Protein AF-A0A7H1KNH0-F1 (afdb_monomer)

Mean predicted aligned error: 14.2 Å

Secondary structure (DSSP, 8-state):
--HHHHHHHHHHHHIIIIITTTSSEEEE----TT--TTTTEEEE--GGGGGGSPPSS--EE-----B--THHHHHHHHGGGTPPPPPPTTSSS-TTSS-EEEETTEEEETTEEP-HHHHHHHHHHHHHHHS--TTTTTT-----TTSPPHHHHHHHHHTT--TTEEEEGGGGHHHHHHHH-TTS---HHHHHHHHHHTTSSEEEEETTEEEEEPPPSS--SSS---GGGTEEE-TTSS--EEE-TTTS-HHHHHHHHHHEEEEEETTEEEEEE-HHHHHHHHHHHTT-HHHHHHHHH-HHHHHHHHHHHHHTT-----TTEEEEE---HHHHHHHHHHTTTS--EE-STTEEEEEGGGHHHHHHHHHHTT---------

pLDDT: mean 82.71, std 13.61, range [33.72, 96.69]

Radius of gyration: 30.44 Å; Cα contacts (8 Å, |Δi|>4): 490; chains: 1; bounding box: 62×67×79 Å

Organism: NCBI:txid183757

Nearest PDB structures (foldseek):
  6h1c-assembly1_B-2  TM=6.271E-01  e=1.404E-01  Pseudomonas aeruginosa PAO1
  2w57-assembly1_B  TM=6.327E-01  e=3.950E-01  Vibrio cholerae
  4rb2-assembly1_C  TM=6.935E-01  e=1.052E+00  Magnetospirillum gryphiswaldense MSR-1 v2
  2l01-assembly1_B  TM=4.443E-01  e=1.915E+00  Phocaeicola vulgatus ATCC 8482

Foldseek 3Di:
DDPCVVCVVVVVCCCVPQVVVLQKDWDFADDDPPDDSVRRIDIDGDPVCPVVDDQLFDWDFDPDLFAFPPCLLLLLLLVQLVPDHDDFLCVPPPNQQADWDADQLFTDGSPHGDDLVSSVVVLLVSLVSQDDKCCVVVPPDPDDPPADDLLRQLQVSQVSADPRIWHFQVRSPVSSCVRVHDVIDRPSVSSQVSCRVSRQWGWDDDPNTIIIHGNDPDPPPDDQDACVVFWDQDPPLQLKIWGRSNRDDRRVVSLQSQAFRWDADPSTIITFGDLVSCLVCVVPPVPPNNLVVSLVPGPRSVVSNVVSVVPHPPPPPPPFKDKDADPDPVLVVVLCVQCPPQPWDADPPRMIMGTNVCVVVSVVSCVVVVHDDDDDDDD

Sequence (379 aa):
MTFTKRYKETFKKAKNNLVRKGVLIAIERETYSKSTKMERLRFSFPPEFGEFLPPLVKASKFKEAGDFKREVLRDKLLELAGVEERPSPLSNTDKKSFKLTIDGGNLSIGGKQFRAKYLLDWQKACMRASVKTDTEERGYQSYPSDDMTPVDVALYAISQLGEHEWIPADNLAIILKIFTGDDVNHPCEQICEAGWEWGCLVKVVAGKTAYYRLPDDSSEDSAAPTPAQYLQIAPDGTGAVYLNLVKIPYTVLEVLASVALLDIHNANLEATANIIKIGNALTTVRKEGVFEWLRENSSGFRTAIEIAEKRWGKQIIHEDLMVAQVKDLSLKVQIEKSCTGSQLVSLPDDYIAFPCGVLPAIQKIVGASGHVIKKARNE

Solvent-accessible surface area (backbone atoms only — not comparable to full-atom values): 22116 Å² total; per-residue (Å²): 135,53,71,65,74,74,42,46,67,58,50,52,50,46,42,63,66,29,38,73,66,70,55,29,48,77,45,78,50,94,64,69,99,86,64,53,74,77,76,28,52,44,77,41,66,54,76,86,49,60,87,76,52,76,74,91,52,75,66,47,81,48,90,69,87,54,54,62,43,70,56,51,65,36,52,59,55,38,44,75,46,69,46,86,69,76,90,51,79,55,70,82,46,76,80,49,72,70,40,74,44,69,56,98,26,36,46,21,41,31,86,36,76,49,48,48,66,59,57,56,50,45,37,52,49,42,26,52,64,65,42,90,51,63,58,75,81,66,70,58,72,72,68,60,98,87,58,58,49,70,63,54,45,49,54,54,57,42,67,69,48,57,91,49,34,27,34,43,35,73,55,42,52,64,55,40,34,72,65,61,36,84,91,53,72,73,62,36,58,53,50,50,50,30,24,29,75,42,42,62,21,22,38,38,76,62,91,92,46,56,29,36,28,60,64,72,90,66,67,84,75,61,77,76,79,55,62,78,76,24,43,42,75,44,90,83,74,72,28,30,33,38,44,38,70,84,64,48,53,54,65,56,52,30,52,46,48,48,29,25,34,38,47,76,55,94,62,31,47,31,38,34,60,31,44,68,36,35,46,79,36,39,90,75,45,69,82,38,69,63,52,53,48,36,44,77,73,23,67,35,29,27,54,30,49,54,53,24,61,72,54,55,89,60,79,82,75,61,90,53,58,42,76,48,78,45,85,50,66,69,59,44,52,50,49,53,64,77,43,67,87,59,73,66,42,84,47,76,93,43,27,36,37,31,41,55,87,50,48,67,61,51,51,53,50,40,50,73,73,73,50,83,88,81,82,81,77,88,126

Structure (mmCIF, N/CA/C/O backbone):
data_AF-A0A7H1KNH0-F1
#
_entry.id   AF-A0A7H1KNH0-F1
#
loop_
_atom_site.group_PDB
_atom_site.id
_atom_site.type_symbol
_atom_site.label_atom_id
_atom_site.label_alt_id
_atom_site.label_comp_id
_atom_site.label_asym_id
_atom_site.label_entity_id
_atom_site.label_seq_id
_atom_site.pdbx_PDB_ins_code
_atom_site.Cartn_x
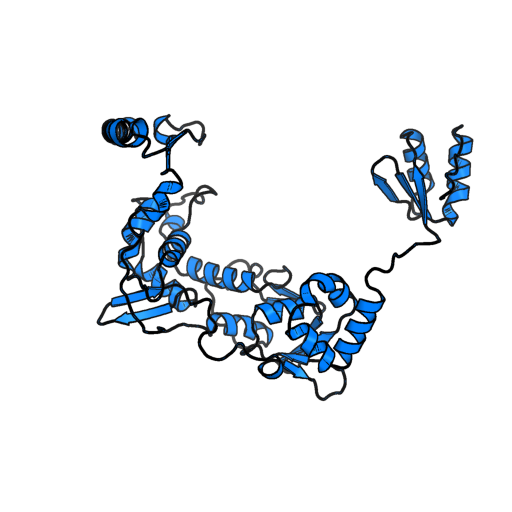_atom_site.Cartn_y
_atom_site.Cartn_z
_atom_site.occupancy
_atom_site.B_iso_or_equiv
_atom_site.auth_seq_id
_atom_site.auth_comp_id
_atom_site.auth_asym_id
_atom_site.auth_atom_id
_atom_site.pdbx_PDB_model_num
ATOM 1 N N . MET A 1 1 ? 36.369 19.376 -23.769 1.00 59.91 1 MET A N 1
ATOM 2 C CA . MET A 1 1 ? 35.436 20.106 -24.667 1.00 59.91 1 MET A CA 1
ATOM 3 C C . MET A 1 1 ? 34.269 20.605 -23.818 1.00 59.91 1 MET A C 1
ATOM 5 O O . MET A 1 1 ? 33.768 19.812 -23.039 1.00 59.91 1 MET A O 1
ATOM 9 N N . THR A 1 2 ? 33.879 21.884 -23.872 1.00 77.25 2 THR A N 1
ATOM 10 C CA . THR A 1 2 ? 32.805 22.420 -23.001 1.00 77.25 2 THR A CA 1
ATOM 11 C C . THR A 1 2 ? 31.410 22.031 -23.511 1.00 77.25 2 THR A C 1
ATOM 13 O O . THR A 1 2 ? 31.232 21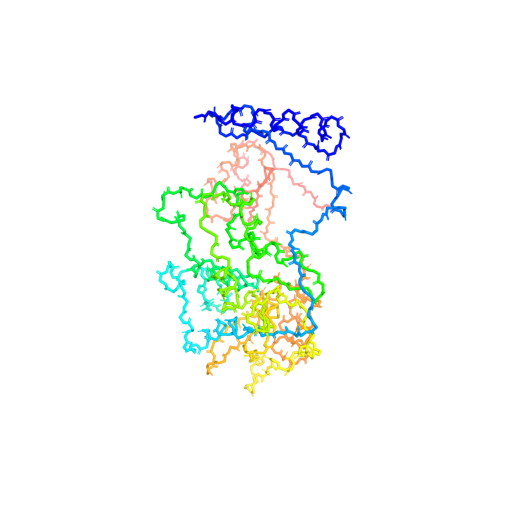.892 -24.724 1.00 77.25 2 THR A O 1
ATOM 16 N N . PHE A 1 3 ? 30.417 21.898 -22.619 1.00 75.19 3 PHE A N 1
ATOM 17 C CA . PHE A 1 3 ? 29.020 21.572 -22.964 1.00 75.19 3 PHE A CA 1
ATOM 18 C C . PHE A 1 3 ? 28.473 22.491 -24.065 1.00 75.19 3 PHE A C 1
ATOM 20 O O . PHE A 1 3 ? 27.990 22.030 -25.099 1.00 75.19 3 PHE A O 1
ATOM 27 N N . THR A 1 4 ? 28.687 23.801 -23.913 1.00 79.50 4 THR A N 1
ATOM 28 C CA . THR A 1 4 ? 28.314 24.809 -24.912 1.00 79.50 4 THR A CA 1
ATOM 29 C C . THR A 1 4 ? 28.956 24.552 -26.272 1.00 79.50 4 THR A C 1
ATOM 31 O O . THR A 1 4 ? 28.281 24.691 -27.283 1.00 79.50 4 THR A O 1
ATOM 34 N N . LYS A 1 5 ? 30.239 24.160 -26.342 1.00 81.69 5 LYS A N 1
ATOM 35 C CA . LYS A 1 5 ? 30.886 23.834 -27.628 1.00 81.69 5 LYS A CA 1
ATOM 36 C C . LYS A 1 5 ? 30.322 22.552 -28.243 1.00 81.69 5 LYS A C 1
ATOM 38 O O . LYS A 1 5 ? 30.191 22.497 -29.459 1.00 81.69 5 LYS A O 1
ATOM 43 N N . ARG A 1 6 ? 29.982 21.552 -27.423 1.00 82.50 6 ARG A N 1
ATOM 44 C CA . ARG A 1 6 ? 29.428 20.266 -27.876 1.00 82.50 6 ARG A CA 1
ATOM 45 C C . ARG A 1 6 ? 28.023 20.415 -28.466 1.00 82.50 6 ARG A C 1
ATOM 47 O O . ARG A 1 6 ? 27.748 19.832 -29.506 1.00 82.50 6 ARG A O 1
ATOM 54 N N . TYR A 1 7 ? 27.163 21.224 -27.844 1.00 84.69 7 TYR A N 1
ATOM 55 C CA . TYR A 1 7 ? 25.739 21.296 -28.196 1.00 84.69 7 TYR A CA 1
ATOM 56 C C . TYR A 1 7 ? 25.306 22.587 -28.906 1.00 84.69 7 TYR A C 1
ATOM 58 O O . TYR A 1 7 ? 24.124 22.737 -29.211 1.00 84.69 7 TYR A O 1
ATOM 66 N N . LYS A 1 8 ? 26.230 23.506 -29.229 1.00 86.50 8 LYS A N 1
ATOM 67 C CA . LYS A 1 8 ? 25.922 24.795 -29.887 1.00 86.50 8 LYS A CA 1
ATOM 68 C C . LYS A 1 8 ? 25.052 24.645 -31.136 1.00 86.50 8 LYS A C 1
ATOM 70 O O . LYS A 1 8 ? 24.044 25.339 -31.271 1.00 86.50 8 LYS A O 1
ATOM 75 N N . GLU A 1 9 ? 25.439 23.751 -32.042 1.00 89.75 9 GLU A N 1
ATOM 76 C CA . GLU A 1 9 ? 24.723 23.554 -33.306 1.00 89.75 9 GLU A CA 1
ATOM 77 C C . GLU A 1 9 ? 23.369 22.871 -33.093 1.00 89.75 9 GLU A C 1
ATOM 79 O O . GLU A 1 9 ? 22.372 23.278 -33.692 1.00 89.75 9 GLU A O 1
ATOM 84 N N . THR A 1 10 ? 23.294 21.901 -32.177 1.00 87.44 10 THR A N 1
ATOM 85 C CA . THR A 1 10 ? 22.035 21.253 -31.784 1.00 87.44 10 THR A CA 1
ATOM 86 C C . THR A 1 10 ? 21.059 22.266 -31.189 1.00 87.44 10 THR A C 1
ATOM 88 O O . THR A 1 10 ? 19.913 22.347 -31.629 1.00 87.44 10 THR A O 1
ATOM 91 N N . PHE A 1 11 ? 21.522 23.115 -30.268 1.00 87.19 11 PHE A N 1
ATOM 92 C CA . PHE A 1 11 ? 20.712 24.178 -29.677 1.00 87.19 11 PHE A CA 1
ATOM 93 C C . PHE A 1 11 ? 20.230 25.185 -30.726 1.00 87.19 11 PHE A C 1
ATOM 95 O O . PHE A 1 11 ? 19.061 25.565 -30.724 1.00 87.19 11 PHE A O 1
ATOM 102 N N . LYS A 1 12 ? 21.095 25.600 -31.661 1.00 90.00 12 LYS A N 1
ATOM 103 C CA . LYS A 1 12 ? 20.713 26.517 -32.746 1.00 90.00 12 LYS A CA 1
ATOM 104 C C . LYS A 1 12 ? 19.597 25.924 -33.612 1.00 90.00 12 LYS A C 1
ATOM 106 O O . LYS A 1 12 ? 18.639 26.630 -33.932 1.00 90.00 12 LYS A O 1
ATOM 111 N N . LYS A 1 13 ? 19.690 24.634 -33.950 1.00 91.19 13 LYS A N 1
ATOM 112 C CA . LYS A 1 13 ? 18.646 23.910 -34.691 1.00 91.19 13 LYS A CA 1
ATOM 113 C C . LYS A 1 13 ? 17.345 23.813 -33.888 1.00 91.19 13 LYS A C 1
ATOM 115 O O . LYS A 1 13 ? 16.300 24.188 -34.414 1.00 91.19 13 LYS A O 1
ATOM 120 N N . ALA A 1 14 ? 17.407 23.397 -32.622 1.00 87.44 14 ALA A N 1
ATOM 121 C CA . ALA A 1 14 ? 16.235 23.292 -31.747 1.00 87.44 14 ALA A CA 1
ATOM 122 C C . ALA A 1 14 ? 15.538 24.650 -31.557 1.00 87.44 14 ALA A C 1
ATOM 124 O O . ALA A 1 14 ? 14.324 24.767 -31.719 1.00 87.44 14 ALA A O 1
ATOM 125 N N . LYS A 1 15 ? 16.307 25.718 -31.316 1.00 88.44 15 LYS A N 1
ATOM 126 C CA . LYS A 1 15 ? 15.776 27.077 -31.171 1.00 88.44 15 LYS A CA 1
ATOM 127 C C . LYS A 1 15 ? 15.067 27.559 -32.437 1.00 88.44 15 LYS A C 1
ATOM 129 O O . LYS A 1 15 ? 13.987 28.135 -32.348 1.00 88.44 15 LYS A O 1
ATOM 134 N N . ASN A 1 16 ? 15.667 27.350 -33.609 1.00 91.00 16 ASN A N 1
ATOM 135 C CA . ASN A 1 16 ? 15.105 27.840 -34.868 1.00 91.00 16 ASN A CA 1
ATOM 136 C C . ASN A 1 16 ? 13.883 27.045 -35.329 1.00 91.00 16 ASN A C 1
ATOM 138 O O . ASN A 1 16 ? 12.952 27.637 -35.867 1.00 91.00 16 ASN A O 1
ATOM 142 N N . ASN A 1 17 ? 13.889 25.729 -35.128 1.00 90.81 17 ASN A N 1
ATOM 143 C CA . ASN A 1 17 ? 12.865 24.858 -35.694 1.00 90.81 17 ASN A CA 1
ATOM 144 C C . ASN A 1 17 ? 11.737 24.522 -34.724 1.00 90.81 17 ASN A C 1
ATOM 146 O O . ASN A 1 17 ? 10.632 24.272 -35.189 1.00 90.81 17 ASN A O 1
ATOM 150 N N . LEU A 1 18 ? 11.998 24.516 -33.416 1.00 89.06 18 LEU A N 1
ATOM 151 C CA . LEU A 1 18 ? 11.027 24.070 -32.417 1.00 89.06 18 LEU A CA 1
ATOM 152 C C . LEU A 1 18 ? 10.579 25.231 -31.529 1.00 89.06 18 LEU A C 1
ATOM 154 O O . LEU A 1 18 ? 9.386 25.493 -31.428 1.00 89.06 18 LEU A O 1
ATOM 158 N N . VAL A 1 19 ? 11.517 26.001 -30.969 1.00 88.25 19 VAL A N 1
ATOM 159 C CA . VAL A 1 19 ? 11.164 27.113 -30.064 1.00 88.25 19 VAL A CA 1
ATOM 160 C C . VAL A 1 19 ? 10.530 28.281 -30.820 1.00 88.25 19 VAL A C 1
ATOM 162 O O . VAL A 1 19 ? 9.434 28.717 -30.492 1.00 88.25 19 VAL A O 1
ATOM 165 N N . ARG A 1 20 ? 11.178 28.780 -31.883 1.00 87.94 20 ARG A N 1
ATOM 166 C CA . ARG A 1 20 ? 10.653 29.910 -32.678 1.00 87.94 20 ARG A CA 1
ATOM 167 C C . ARG A 1 20 ? 9.334 29.610 -33.389 1.00 87.94 20 ARG A C 1
ATOM 169 O O . ARG A 1 20 ? 8.638 30.546 -33.759 1.00 87.94 20 ARG A O 1
ATOM 176 N N . LYS A 1 21 ? 9.019 28.332 -33.595 1.00 88.69 21 LYS A N 1
ATOM 177 C CA . LYS A 1 21 ? 7.764 27.889 -34.210 1.00 88.69 21 LYS A CA 1
ATOM 178 C C . LYS A 1 21 ? 6.671 27.569 -33.183 1.00 88.69 21 LYS A C 1
ATOM 180 O O . LYS A 1 21 ? 5.618 27.096 -33.581 1.00 88.69 21 LYS A O 1
ATOM 185 N N . GLY A 1 22 ? 6.918 27.798 -31.889 1.00 82.81 22 GLY A N 1
ATOM 186 C CA . GLY A 1 22 ? 5.944 27.550 -30.821 1.00 82.81 22 GLY A CA 1
ATOM 187 C C . GLY A 1 22 ? 5.725 26.073 -30.475 1.00 82.81 22 GLY A C 1
ATOM 188 O O . GLY A 1 22 ? 4.795 25.763 -29.745 1.00 82.81 22 GLY A O 1
ATOM 189 N N . VAL A 1 23 ? 6.567 25.164 -30.977 1.00 84.38 23 VAL A N 1
ATOM 190 C CA . VAL A 1 23 ? 6.457 23.712 -30.737 1.00 84.38 23 VAL A CA 1
ATOM 191 C C . VAL A 1 23 ? 7.066 23.316 -29.391 1.00 84.38 23 VAL A C 1
ATOM 193 O O . VAL A 1 23 ? 6.580 22.403 -28.737 1.00 84.38 23 VAL A O 1
ATOM 196 N N . LEU A 1 24 ? 8.138 23.993 -28.967 1.00 87.56 24 LEU A N 1
ATOM 197 C CA . LEU A 1 24 ? 8.750 23.805 -27.651 1.00 87.56 24 LEU A CA 1
ATOM 198 C C . LEU A 1 24 ? 8.771 25.120 -26.877 1.00 87.56 24 LEU A C 1
ATOM 200 O O . LEU A 1 24 ? 9.208 26.150 -27.393 1.00 87.56 24 LEU A O 1
ATOM 204 N N . ILE A 1 25 ? 8.397 25.053 -25.608 1.00 85.62 25 ILE A N 1
ATOM 205 C CA . ILE A 1 25 ? 8.616 26.104 -24.623 1.00 85.62 25 ILE A CA 1
ATOM 206 C C . ILE A 1 25 ? 10.043 25.942 -24.098 1.00 85.62 25 ILE A C 1
ATOM 208 O O . ILE A 1 25 ? 10.468 24.838 -23.768 1.00 85.62 25 ILE A O 1
ATOM 212 N N . ALA A 1 26 ? 10.798 27.039 -24.043 1.00 87.88 26 ALA A N 1
ATOM 213 C CA . ALA A 1 26 ? 12.145 27.061 -23.485 1.00 87.88 26 ALA A CA 1
ATOM 214 C C . ALA A 1 26 ? 12.176 27.989 -22.269 1.00 87.88 26 ALA A C 1
ATOM 216 O O . ALA A 1 26 ? 12.031 29.203 -22.420 1.00 87.88 26 ALA A O 1
ATOM 217 N N . ILE A 1 27 ? 12.386 27.420 -21.084 1.00 84.12 27 ILE A N 1
ATOM 218 C CA . ILE A 1 27 ? 12.513 28.162 -19.824 1.00 84.12 27 ILE A CA 1
ATOM 219 C C . ILE A 1 27 ? 13.921 28.012 -19.261 1.00 84.12 27 ILE A C 1
ATOM 221 O O . ILE A 1 27 ? 14.563 26.974 -19.415 1.00 84.12 27 ILE A O 1
ATOM 225 N N . GLU A 1 28 ? 14.418 29.060 -18.615 1.00 82.19 28 GLU A N 1
ATOM 226 C CA . GLU A 1 28 ? 15.647 28.991 -17.828 1.00 82.19 28 GLU A CA 1
ATOM 227 C C . GLU A 1 28 ? 15.261 28.614 -16.396 1.00 82.19 28 GLU A C 1
ATOM 229 O O . GLU A 1 28 ? 14.470 29.315 -15.769 1.00 82.19 28 GLU A O 1
ATOM 234 N N . ARG A 1 29 ? 15.781 27.493 -15.889 1.00 73.94 29 ARG A N 1
ATOM 235 C CA . ARG A 1 29 ? 15.615 27.096 -14.486 1.00 73.94 29 ARG A CA 1
ATOM 236 C C . ARG A 1 29 ? 16.930 27.380 -13.772 1.00 73.94 29 ARG A C 1
ATOM 238 O O . ARG A 1 29 ? 17.992 26.983 -14.254 1.00 73.94 29 ARG A O 1
ATOM 245 N N . GLU A 1 30 ? 16.876 28.092 -12.651 1.00 62.56 30 GLU A N 1
ATOM 246 C CA . GLU A 1 30 ? 18.064 28.275 -11.821 1.00 62.56 30 GLU A CA 1
ATOM 247 C C . GLU A 1 30 ? 18.494 26.918 -11.259 1.00 62.56 30 GLU A C 1
ATOM 249 O O . GLU A 1 30 ? 17.808 26.300 -10.450 1.00 62.56 30 GLU A O 1
ATOM 254 N N . THR A 1 31 ? 19.641 26.441 -11.725 1.00 60.19 31 THR A N 1
ATOM 255 C CA . THR A 1 31 ? 20.406 25.352 -11.112 1.00 60.19 31 THR A CA 1
ATOM 256 C C . THR A 1 31 ? 21.756 25.897 -10.655 1.00 60.19 31 THR A C 1
ATOM 258 O O . THR A 1 31 ? 22.128 26.998 -11.059 1.00 60.19 31 THR A O 1
ATOM 261 N N . TYR A 1 32 ? 22.473 25.129 -9.821 1.00 53.72 32 TYR A N 1
ATOM 262 C CA . TYR A 1 32 ? 23.756 25.457 -9.174 1.00 53.72 32 TYR A CA 1
ATOM 263 C C . TYR A 1 32 ? 24.593 26.562 -9.852 1.00 53.72 32 TYR A C 1
ATOM 265 O O . TYR A 1 32 ? 24.805 26.563 -11.071 1.00 53.72 32 TYR A O 1
ATOM 273 N N . SER A 1 33 ? 25.175 27.439 -9.026 1.00 57.53 33 SER A N 1
ATOM 274 C CA . SER A 1 33 ? 25.871 28.695 -9.376 1.00 57.53 33 SER A CA 1
ATOM 275 C C . SER A 1 33 ? 27.034 28.603 -10.383 1.00 57.53 33 SER A C 1
ATOM 277 O O . SER A 1 33 ? 27.564 29.634 -10.793 1.00 57.53 33 SER A O 1
ATOM 279 N N . LYS A 1 34 ? 27.429 27.399 -10.816 1.00 66.00 34 LYS A N 1
ATOM 280 C CA . LYS A 1 34 ? 28.518 27.148 -11.779 1.00 66.00 34 LYS A CA 1
ATOM 281 C C . LYS A 1 34 ? 28.053 26.693 -13.174 1.00 66.00 34 LYS A C 1
ATOM 283 O O . LYS A 1 34 ? 28.899 26.382 -14.007 1.00 66.00 34 LYS A O 1
ATOM 288 N N . SER A 1 35 ? 26.746 26.661 -13.453 1.00 69.81 35 SER A N 1
ATOM 289 C CA . SER A 1 35 ? 26.205 26.218 -14.749 1.00 69.81 35 SER A CA 1
ATOM 290 C C . SER A 1 35 ? 26.124 27.340 -15.802 1.00 69.81 35 SER A C 1
ATOM 292 O O . SER A 1 35 ? 25.709 28.480 -15.555 1.00 69.81 35 SER A O 1
ATOM 294 N N . THR A 1 36 ? 26.517 27.021 -17.033 1.00 76.62 36 THR A N 1
ATOM 295 C CA . THR A 1 36 ? 26.372 27.902 -18.196 1.00 76.62 36 THR A CA 1
ATOM 296 C C . THR A 1 36 ? 24.895 28.115 -18.534 1.00 76.62 36 THR A C 1
ATOM 298 O O . THR A 1 36 ? 24.032 27.302 -18.211 1.00 76.62 36 THR A O 1
ATOM 301 N N . LYS A 1 37 ? 24.570 29.210 -19.232 1.00 78.44 37 LYS A N 1
ATOM 302 C CA . LYS A 1 37 ? 23.180 29.511 -19.622 1.00 78.44 37 LYS A CA 1
ATOM 303 C C . LYS A 1 37 ? 22.522 28.375 -20.416 1.00 78.44 37 LYS A C 1
ATOM 305 O O . LYS A 1 37 ? 21.337 28.124 -20.265 1.00 78.44 37 LYS A O 1
ATOM 310 N N . MET A 1 38 ? 23.289 27.678 -21.257 1.00 80.12 38 MET A N 1
ATOM 311 C CA . MET A 1 38 ? 22.767 26.577 -22.072 1.00 80.12 38 MET A CA 1
ATOM 312 C C . MET A 1 38 ? 22.424 25.338 -21.233 1.00 80.12 38 MET A C 1
ATOM 314 O O . MET A 1 38 ? 21.487 24.630 -21.575 1.00 80.12 38 MET A O 1
ATOM 318 N N . GLU A 1 39 ? 23.133 25.113 -20.125 1.00 76.25 39 GLU A N 1
ATOM 319 C CA . GLU A 1 39 ? 22.870 24.014 -19.182 1.00 76.25 39 GLU A CA 1
ATOM 320 C C . GLU A 1 39 ? 21.631 24.277 -18.306 1.00 76.25 39 GLU A C 1
ATOM 322 O O . GLU A 1 39 ? 21.004 23.340 -17.811 1.00 76.25 39 GLU A O 1
ATOM 327 N N . ARG A 1 40 ? 21.235 25.547 -18.156 1.00 79.25 40 ARG A N 1
ATOM 328 C CA . ARG A 1 40 ? 20.045 25.976 -17.400 1.00 79.25 40 ARG A CA 1
ATOM 329 C C . ARG A 1 40 ? 18.747 25.956 -18.202 1.00 79.25 40 ARG A C 1
ATOM 331 O O . ARG A 1 40 ? 17.667 26.092 -17.631 1.00 79.25 40 ARG A O 1
ATOM 338 N N . LEU A 1 41 ? 18.827 25.790 -19.522 1.00 84.06 41 LEU A N 1
ATOM 339 C CA . LEU A 1 41 ? 17.636 25.725 -20.361 1.00 84.06 41 LEU A CA 1
ATOM 340 C C . LEU A 1 41 ? 16.928 24.381 -20.185 1.00 84.06 41 LEU A C 1
ATOM 342 O O . LEU A 1 41 ? 17.550 23.316 -20.184 1.00 84.06 41 LEU A O 1
ATOM 346 N N . ARG A 1 42 ? 15.609 24.439 -20.046 1.00 82.94 42 ARG A N 1
ATOM 347 C CA . ARG A 1 42 ? 14.703 23.295 -20.072 1.00 82.94 42 ARG A CA 1
ATOM 348 C C . ARG A 1 42 ? 13.715 23.492 -21.206 1.00 82.94 42 ARG A C 1
ATOM 350 O O . ARG A 1 42 ? 13.252 24.608 -21.441 1.00 82.94 42 ARG A O 1
ATOM 357 N N . PHE A 1 43 ? 13.442 22.405 -21.914 1.00 85.12 43 PHE A N 1
ATOM 358 C CA . PHE A 1 43 ? 12.509 22.380 -23.026 1.00 85.12 43 PHE A CA 1
ATOM 359 C C . PHE A 1 43 ? 11.334 21.491 -22.661 1.00 85.12 43 PHE A C 1
ATOM 361 O O . PHE A 1 43 ? 11.539 20.382 -22.174 1.00 85.12 43 PHE A O 1
ATOM 368 N N . SER A 1 44 ? 10.128 21.966 -22.923 1.00 83.06 44 SER A N 1
ATOM 369 C CA . SER A 1 44 ? 8.907 21.185 -22.769 1.00 83.06 44 SER A CA 1
ATOM 370 C C . SER A 1 44 ? 7.999 21.409 -23.967 1.00 83.06 44 SER A C 1
ATOM 372 O O . SER A 1 44 ? 8.002 22.483 -24.574 1.00 83.06 44 SER A O 1
ATOM 374 N N . PHE A 1 45 ? 7.225 20.391 -24.324 1.00 83.00 45 PHE A N 1
ATOM 375 C CA . PHE A 1 45 ? 6.093 20.594 -25.216 1.00 83.00 45 PHE A CA 1
ATOM 376 C C . PHE A 1 45 ? 4.980 21.328 -24.456 1.00 83.00 45 PHE A C 1
ATOM 378 O O . PHE A 1 45 ? 4.837 21.115 -23.246 1.00 83.00 45 PHE A O 1
ATOM 385 N N . PRO A 1 46 ? 4.203 22.196 -25.124 1.00 83.75 46 PRO A N 1
ATOM 386 C CA . PRO A 1 46 ? 2.940 22.660 -24.570 1.00 83.75 46 PRO A CA 1
ATOM 387 C C . PRO A 1 46 ? 2.042 21.453 -24.223 1.00 83.75 46 PRO A C 1
ATOM 389 O O . PRO A 1 46 ? 2.092 20.453 -24.949 1.00 83.75 46 PRO A O 1
ATOM 392 N N . PRO A 1 47 ? 1.258 21.502 -23.129 1.00 78.94 47 PRO A N 1
ATOM 393 C CA . PRO A 1 47 ? 0.439 20.371 -22.680 1.00 78.94 47 PRO A CA 1
ATOM 394 C C . PRO A 1 47 ? -0.478 19.792 -23.767 1.00 78.94 47 PRO A C 1
ATOM 396 O O . PRO A 1 47 ? -0.702 18.587 -23.809 1.00 78.94 47 PRO A O 1
ATOM 399 N N . GLU A 1 48 ? -0.941 20.636 -24.690 1.00 83.69 48 GLU A N 1
ATOM 400 C CA . GLU A 1 48 ? -1.827 20.291 -25.804 1.00 83.69 48 GLU A CA 1
ATOM 401 C C . GLU A 1 48 ? -1.191 19.310 -26.801 1.00 83.69 48 GLU A C 1
ATOM 403 O O . GLU A 1 48 ? -1.895 18.636 -27.546 1.00 83.69 48 GLU A O 1
ATOM 408 N N . PHE A 1 49 ? 0.141 19.207 -26.828 1.00 82.12 49 PHE A N 1
ATOM 409 C CA . PHE A 1 49 ? 0.845 18.272 -27.705 1.00 82.12 49 PHE A CA 1
ATOM 410 C C . PHE A 1 49 ? 0.919 16.854 -27.139 1.00 82.12 49 PHE A C 1
ATOM 412 O O . PHE A 1 49 ? 1.303 15.955 -27.882 1.00 82.12 49 PHE A O 1
ATOM 419 N N . GLY A 1 50 ? 0.567 16.644 -25.864 1.00 76.38 50 GLY A N 1
ATOM 420 C CA . GLY A 1 50 ? 0.736 15.361 -25.177 1.00 76.38 50 GLY A CA 1
ATOM 421 C C . GLY A 1 50 ? 0.129 14.179 -25.935 1.00 76.38 50 GLY A C 1
ATOM 422 O O . GLY A 1 50 ? 0.805 13.174 -26.128 1.00 76.38 50 GLY A O 1
ATOM 423 N N . GLU A 1 51 ? -1.095 14.332 -26.449 1.00 77.25 51 GLU A N 1
ATOM 424 C CA . GLU A 1 51 ? -1.822 13.281 -27.183 1.00 77.25 51 GLU A CA 1
ATOM 425 C C . GLU A 1 51 ? -1.213 12.942 -28.554 1.00 77.25 51 GLU A C 1
ATOM 427 O O . GLU A 1 51 ? -1.449 11.865 -29.096 1.00 77.25 51 GLU A O 1
ATOM 432 N N . PHE A 1 52 ? -0.420 13.852 -29.124 1.00 81.44 52 PHE A N 1
ATOM 433 C CA . PHE A 1 52 ? 0.212 13.679 -30.434 1.00 81.44 52 PHE A CA 1
ATOM 434 C C . PHE A 1 52 ? 1.645 13.153 -30.336 1.00 81.44 52 PHE A C 1
ATOM 436 O O . PHE A 1 52 ? 2.281 12.896 -31.365 1.00 81.44 52 PHE A O 1
ATOM 443 N N . LEU A 1 53 ? 2.186 13.030 -29.121 1.00 78.19 53 LEU A N 1
ATOM 444 C CA . LEU A 1 53 ? 3.508 12.461 -28.924 1.00 78.19 53 LEU A CA 1
ATOM 445 C C . LEU A 1 53 ? 3.468 10.952 -29.198 1.00 78.19 53 LEU A C 1
ATOM 447 O O . LEU A 1 53 ? 2.498 10.276 -28.855 1.00 78.19 53 LEU A O 1
ATOM 451 N N . PRO A 1 54 ? 4.522 10.395 -29.819 1.00 78.75 54 PRO A N 1
ATOM 452 C CA . PRO A 1 54 ? 4.624 8.953 -29.956 1.00 78.75 54 PRO A CA 1
ATOM 453 C C . PRO A 1 54 ? 4.660 8.294 -28.565 1.00 78.75 54 PRO A C 1
ATOM 455 O O . PRO A 1 54 ? 5.173 8.905 -27.621 1.00 78.75 54 PRO A O 1
ATOM 458 N N . PRO A 1 55 ? 4.187 7.040 -28.438 1.00 79.88 55 PRO A N 1
ATOM 459 C CA . PRO A 1 55 ? 4.290 6.289 -27.193 1.00 79.88 55 PRO A CA 1
ATOM 460 C C . PRO A 1 55 ? 5.727 6.281 -26.668 1.00 79.88 55 PRO A C 1
ATOM 462 O O . PRO A 1 55 ? 6.674 6.112 -27.444 1.00 79.88 55 PRO A O 1
ATOM 465 N N . LEU A 1 56 ? 5.892 6.433 -25.349 1.00 79.94 56 LEU A N 1
ATOM 466 C CA . LEU A 1 56 ? 7.219 6.454 -24.719 1.00 79.94 56 LEU A CA 1
ATOM 467 C C . LEU A 1 56 ? 7.990 5.150 -24.941 1.00 79.94 56 LEU A C 1
ATOM 469 O O . LEU A 1 56 ? 9.219 5.152 -25.006 1.00 79.94 56 LEU A O 1
ATOM 473 N N . VAL A 1 57 ? 7.262 4.041 -25.058 1.00 84.88 57 VAL A N 1
ATOM 474 C CA . VAL A 1 57 ? 7.807 2.698 -25.219 1.00 84.88 57 VAL A CA 1
ATOM 475 C C . VAL A 1 57 ? 7.069 1.949 -26.318 1.00 84.88 57 VAL A C 1
ATOM 477 O O . VAL A 1 57 ? 5.883 2.159 -26.563 1.00 84.88 57 VAL A O 1
ATOM 480 N N . LYS A 1 58 ? 7.780 1.048 -26.996 1.00 85.81 58 LYS A N 1
ATOM 481 C CA . LYS A 1 58 ? 7.165 0.134 -27.961 1.00 85.81 58 LYS A CA 1
ATOM 482 C C . LYS A 1 58 ? 6.541 -1.034 -27.204 1.00 85.81 58 LYS A C 1
ATOM 484 O O . LYS A 1 58 ? 7.266 -1.819 -26.594 1.00 85.81 58 LYS A O 1
ATOM 489 N N . ALA A 1 59 ? 5.222 -1.155 -27.270 1.00 89.44 59 ALA A N 1
ATOM 490 C CA . ALA A 1 59 ? 4.488 -2.239 -26.636 1.00 89.44 59 ALA A CA 1
ATOM 491 C C . ALA A 1 59 ? 4.154 -3.377 -27.612 1.00 89.44 59 ALA A C 1
ATOM 493 O O . ALA A 1 59 ? 4.040 -3.182 -28.822 1.00 89.44 59 ALA A O 1
ATOM 494 N N . SER A 1 60 ? 3.984 -4.573 -27.062 1.00 92.06 60 SER A N 1
ATOM 495 C CA . SER A 1 60 ? 3.381 -5.743 -27.705 1.00 92.06 60 SER A CA 1
ATOM 496 C C . SER A 1 60 ? 2.021 -6.016 -27.067 1.00 92.06 60 SER A C 1
ATOM 498 O O . SER A 1 60 ? 1.829 -5.709 -25.894 1.00 92.06 60 SER A O 1
ATOM 500 N N . LYS A 1 61 ? 1.073 -6.579 -27.820 1.00 92.12 61 LYS A N 1
ATOM 501 C CA . LYS A 1 61 ? -0.280 -6.845 -27.314 1.00 92.12 61 LYS A CA 1
ATOM 502 C C . LYS A 1 61 ? -0.474 -8.321 -26.999 1.00 92.12 61 LYS A C 1
ATOM 504 O O . LYS A 1 61 ? -0.368 -9.147 -27.902 1.00 92.12 61 LYS A O 1
ATOM 509 N N . PHE A 1 62 ? -0.821 -8.624 -25.750 1.00 88.00 62 PHE A N 1
ATOM 510 C CA . PHE A 1 62 ? -1.163 -9.972 -25.293 1.00 88.00 62 PHE A CA 1
ATOM 511 C C . PHE A 1 62 ? -2.432 -9.924 -24.443 1.00 88.00 62 PHE A C 1
ATOM 513 O O . PHE A 1 62 ? -2.550 -9.100 -23.538 1.00 88.00 62 PHE A O 1
ATOM 520 N N . LYS A 1 63 ? -3.374 -10.832 -24.725 1.00 85.88 63 LYS A N 1
ATOM 521 C CA . LYS A 1 63 ? -4.624 -10.983 -23.957 1.00 85.88 63 LYS A CA 1
ATOM 522 C C . LYS A 1 63 ? -4.461 -11.816 -22.684 1.00 85.88 63 LYS A C 1
ATOM 524 O O . LYS A 1 63 ? -5.404 -11.936 -21.913 1.00 85.88 63 LYS A O 1
ATOM 529 N N . GLU A 1 64 ? -3.308 -12.447 -22.507 1.00 83.31 64 GLU A N 1
ATOM 530 C CA . GLU A 1 64 ? -3.014 -13.274 -21.341 1.00 83.31 64 GLU A CA 1
ATOM 531 C C . GLU A 1 64 ? -2.981 -12.406 -20.081 1.00 83.31 64 GLU A C 1
ATOM 533 O O . GLU A 1 64 ? -2.538 -11.263 -20.135 1.00 83.31 64 GLU A O 1
ATOM 538 N N . ALA A 1 65 ? -3.429 -12.949 -18.949 1.00 84.25 65 ALA A N 1
ATOM 539 C CA . ALA A 1 65 ? -3.332 -12.262 -17.660 1.00 84.25 65 ALA A CA 1
ATOM 540 C C . ALA A 1 65 ? -1.879 -12.173 -17.163 1.00 84.25 65 ALA A C 1
ATOM 542 O O . ALA A 1 65 ? -1.535 -11.247 -16.439 1.00 84.25 65 ALA A O 1
ATOM 543 N N . GLY A 1 66 ? -1.027 -13.114 -17.587 1.00 90.31 66 GLY A N 1
ATOM 544 C CA . GLY A 1 66 ? 0.354 -13.257 -17.138 1.00 90.31 66 GLY A CA 1
ATOM 545 C C . GLY A 1 66 ? 0.502 -13.851 -15.742 1.00 90.31 66 GLY A C 1
ATOM 546 O O . GLY A 1 66 ? -0.467 -14.088 -15.025 1.00 90.31 66 GLY A O 1
ATOM 547 N N . ASP A 1 67 ? 1.747 -14.128 -15.382 1.00 92.75 67 ASP A N 1
ATOM 548 C CA . ASP A 1 67 ? 2.137 -14.622 -14.071 1.00 92.75 67 ASP A CA 1
ATOM 549 C C . ASP A 1 67 ? 2.415 -13.451 -13.120 1.00 92.75 67 ASP A C 1
ATOM 551 O O . ASP A 1 67 ? 3.257 -12.586 -13.397 1.00 92.75 67 ASP A O 1
ATOM 555 N N . PHE A 1 68 ? 1.699 -13.423 -11.996 1.00 91.75 68 PHE A N 1
ATOM 556 C CA . PHE A 1 68 ? 1.773 -12.358 -11.005 1.00 91.75 68 PHE A CA 1
ATOM 557 C C . PHE A 1 68 ? 1.967 -12.919 -9.597 1.00 91.75 68 PHE A C 1
ATOM 559 O O . PHE A 1 68 ? 1.106 -13.630 -9.077 1.00 91.75 68 PHE A O 1
ATOM 566 N N . LYS A 1 69 ? 3.059 -12.501 -8.948 1.00 90.75 69 LYS A N 1
ATOM 567 C CA . LYS A 1 69 ? 3.427 -12.893 -7.581 1.00 90.75 69 LYS A CA 1
ATOM 568 C C . LYS A 1 69 ? 2.619 -12.150 -6.511 1.00 90.75 69 LYS A C 1
ATOM 570 O O . LYS A 1 69 ? 3.153 -11.350 -5.736 1.00 90.75 69 LYS A O 1
ATOM 575 N N . ARG A 1 70 ? 1.302 -12.392 -6.490 1.00 85.19 70 ARG A N 1
ATOM 576 C CA . ARG A 1 70 ? 0.330 -11.806 -5.539 1.00 85.19 70 ARG A CA 1
ATOM 577 C C . ARG A 1 70 ? 0.680 -12.121 -4.082 1.00 85.19 70 ARG A C 1
ATOM 579 O O . ARG A 1 70 ? 0.338 -11.359 -3.178 1.00 85.19 70 ARG A O 1
ATOM 586 N N . GLU A 1 71 ? 1.346 -13.245 -3.855 1.00 87.00 71 GLU A N 1
ATOM 587 C CA . GLU A 1 71 ? 1.741 -13.752 -2.547 1.00 87.00 71 GLU A CA 1
ATOM 588 C C . GLU A 1 71 ? 2.764 -12.863 -1.834 1.00 87.00 71 GLU A C 1
ATOM 590 O O . GLU A 1 71 ? 2.733 -12.803 -0.615 1.00 87.00 71 GLU A O 1
ATOM 595 N N . VAL A 1 72 ? 3.578 -12.067 -2.540 1.00 89.12 72 VAL A N 1
ATOM 596 C CA . VAL A 1 72 ? 4.659 -11.271 -1.917 1.00 89.12 72 VAL A CA 1
ATOM 597 C C . VAL A 1 72 ? 4.152 -10.347 -0.803 1.00 89.12 72 VAL A C 1
ATOM 599 O O . VAL A 1 72 ? 4.730 -10.280 0.282 1.00 89.12 72 VAL A O 1
ATOM 602 N N . LEU A 1 73 ? 3.048 -9.637 -1.045 1.00 88.25 73 LEU A N 1
ATOM 603 C CA . LEU A 1 73 ? 2.420 -8.792 -0.024 1.00 88.25 73 LEU A CA 1
ATOM 604 C C . LEU A 1 73 ? 1.708 -9.593 1.063 1.00 88.25 73 LEU A C 1
ATOM 606 O O . LEU A 1 73 ? 1.537 -9.102 2.179 1.00 88.25 73 LEU A O 1
ATOM 610 N N . ARG A 1 74 ? 1.224 -10.790 0.729 1.00 88.12 74 ARG A N 1
ATOM 611 C CA . ARG A 1 74 ? 0.545 -11.674 1.679 1.00 88.12 74 ARG A CA 1
ATOM 612 C C . ARG A 1 74 ? 1.542 -12.257 2.661 1.00 88.12 74 ARG A C 1
ATOM 614 O O . ARG A 1 74 ? 1.301 -12.154 3.857 1.00 88.12 74 ARG A O 1
ATOM 621 N N . ASP A 1 75 ? 2.681 -12.724 2.172 1.00 87.56 75 ASP A N 1
ATOM 622 C CA . ASP A 1 75 ? 3.806 -13.184 2.980 1.00 87.56 75 ASP A CA 1
ATOM 623 C C . ASP A 1 75 ? 4.252 -12.081 3.944 1.00 87.56 75 ASP A C 1
ATOM 625 O O . ASP A 1 75 ? 4.424 -12.331 5.135 1.00 87.56 75 ASP A O 1
ATOM 629 N N . LYS A 1 76 ? 4.309 -10.827 3.467 1.00 88.94 76 LYS A N 1
ATOM 630 C CA . LYS A 1 76 ? 4.603 -9.672 4.323 1.00 88.94 76 LYS A CA 1
ATOM 631 C C . LYS A 1 76 ? 3.598 -9.510 5.463 1.00 88.94 76 LYS A C 1
ATOM 633 O O . LYS A 1 76 ? 3.996 -9.279 6.596 1.00 88.94 76 LYS A O 1
ATOM 638 N N . LEU A 1 77 ? 2.296 -9.626 5.198 1.00 88.44 77 LEU A N 1
ATOM 639 C CA . LEU A 1 77 ? 1.288 -9.560 6.263 1.00 88.44 77 LEU A CA 1
ATOM 640 C C . LEU A 1 77 ? 1.372 -10.744 7.231 1.00 88.44 77 LEU A C 1
ATOM 642 O O . LEU A 1 77 ? 1.117 -10.566 8.420 1.00 88.44 77 LEU A O 1
ATOM 646 N N . LEU A 1 78 ? 1.719 -11.933 6.736 1.00 87.81 78 LEU A N 1
ATOM 647 C CA . LEU A 1 78 ? 1.841 -13.146 7.544 1.00 87.81 78 LEU A CA 1
ATOM 648 C C . LEU A 1 78 ? 3.008 -13.095 8.543 1.00 87.81 78 LEU A C 1
ATOM 650 O O . LEU A 1 78 ? 2.966 -13.828 9.530 1.00 87.81 78 LEU A O 1
ATOM 654 N N . GLU A 1 79 ? 3.960 -12.167 8.387 1.00 86.50 79 GLU A N 1
ATOM 655 C CA . GLU A 1 79 ? 4.959 -11.855 9.424 1.00 86.50 79 GLU A CA 1
ATOM 656 C C . GLU A 1 79 ? 4.299 -11.506 10.772 1.00 86.50 79 GLU A C 1
ATOM 658 O O . GLU A 1 79 ? 4.836 -11.826 11.832 1.00 86.50 79 GLU A O 1
ATOM 663 N N . LEU A 1 80 ? 3.099 -10.901 10.756 1.00 85.12 80 LEU A N 1
ATOM 664 C CA . LEU A 1 80 ? 2.330 -10.620 11.974 1.00 85.12 80 LEU A CA 1
ATOM 665 C C . LEU A 1 80 ? 1.955 -11.901 12.724 1.00 85.12 80 LEU A C 1
ATOM 667 O O . LEU A 1 80 ? 1.915 -11.900 13.945 1.00 85.12 80 LEU A O 1
ATOM 671 N N . ALA A 1 81 ? 1.686 -12.992 12.012 1.00 81.00 81 ALA A N 1
ATOM 672 C CA . ALA A 1 81 ? 1.320 -14.275 12.603 1.00 81.00 81 ALA A CA 1
ATOM 673 C C . ALA A 1 81 ? 2.543 -15.121 13.012 1.00 81.00 81 ALA A C 1
ATOM 675 O O . ALA A 1 81 ? 2.374 -16.253 13.462 1.00 81.00 81 ALA A O 1
ATOM 676 N N . GLY A 1 82 ? 3.767 -14.598 12.860 1.00 73.81 82 GLY A N 1
ATOM 677 C CA . GLY A 1 82 ? 5.004 -15.325 13.158 1.00 73.81 82 GLY A CA 1
ATOM 678 C C . GLY A 1 82 ? 5.337 -16.431 12.152 1.00 73.81 82 GLY A C 1
ATOM 679 O O . GLY A 1 82 ? 6.123 -17.322 12.470 1.00 73.81 82 GLY A O 1
ATOM 680 N N . VAL A 1 83 ? 4.736 -16.398 10.957 1.00 73.69 83 VAL A N 1
ATOM 681 C CA . VAL A 1 83 ? 5.100 -17.287 9.844 1.00 73.69 83 VAL A CA 1
ATOM 682 C C . VAL A 1 83 ? 6.476 -16.874 9.316 1.00 73.69 83 VAL A C 1
ATOM 684 O O . VAL A 1 83 ? 6.775 -15.680 9.279 1.00 73.69 83 VAL A O 1
ATOM 687 N N . GLU A 1 84 ? 7.316 -17.850 8.944 1.00 65.88 84 GLU A N 1
ATOM 688 C CA . GLU A 1 84 ? 8.682 -17.602 8.458 1.00 65.88 84 GLU A CA 1
ATOM 689 C C . GLU A 1 84 ? 8.714 -16.509 7.382 1.00 65.88 84 GLU A C 1
ATOM 691 O O . GLU A 1 84 ? 8.010 -16.574 6.373 1.00 65.88 84 GLU A O 1
ATOM 696 N N . GLU A 1 85 ? 9.545 -15.491 7.620 1.00 66.38 85 GLU A N 1
ATOM 697 C CA . GLU A 1 85 ? 9.670 -14.345 6.728 1.00 66.38 85 GLU A CA 1
ATOM 698 C C . GLU A 1 85 ? 10.326 -14.779 5.413 1.00 66.38 85 GLU A C 1
ATOM 700 O O . GLU A 1 85 ? 11.399 -15.395 5.408 1.00 66.38 85 GLU A O 1
ATOM 705 N N . ARG A 1 86 ? 9.749 -14.375 4.275 1.00 69.19 86 ARG A N 1
ATOM 706 C CA . ARG A 1 86 ? 10.504 -14.388 3.020 1.00 69.19 86 ARG A CA 1
ATOM 707 C C . ARG A 1 86 ? 11.721 -13.469 3.200 1.00 69.19 86 ARG A C 1
ATOM 709 O O . ARG A 1 86 ? 11.532 -12.286 3.496 1.00 69.19 86 ARG A O 1
ATOM 716 N N . PRO A 1 87 ? 12.957 -13.954 2.984 1.00 69.69 87 PRO A N 1
ATOM 717 C CA . PRO A 1 87 ? 14.141 -13.123 3.141 1.00 69.69 87 PRO A CA 1
ATOM 718 C C . PRO A 1 87 ? 14.057 -11.916 2.201 1.00 69.69 87 PRO A C 1
ATOM 720 O O . PRO A 1 87 ? 13.943 -12.061 0.982 1.00 69.69 87 PRO A O 1
ATOM 723 N N . SER A 1 88 ? 14.088 -10.716 2.782 1.00 76.88 88 SER A N 1
ATOM 724 C CA . SER A 1 88 ? 14.049 -9.450 2.056 1.00 76.88 88 SER A CA 1
ATOM 725 C C . SER A 1 88 ? 15.456 -8.865 1.941 1.00 76.88 88 SER A C 1
ATOM 727 O O . SER A 1 88 ? 16.224 -8.927 2.904 1.00 76.88 88 SER A O 1
ATOM 729 N N . PRO A 1 89 ? 15.814 -8.205 0.822 1.00 75.12 89 PRO A N 1
ATOM 730 C CA . PRO A 1 89 ? 17.060 -7.442 0.733 1.00 75.12 89 PRO A CA 1
ATOM 731 C C . PRO A 1 89 ? 17.104 -6.304 1.767 1.00 75.12 89 PRO A C 1
ATOM 733 O O . PRO A 1 89 ? 18.175 -5.798 2.094 1.00 75.12 89 PRO A O 1
ATOM 736 N N . LEU A 1 90 ? 15.946 -5.928 2.323 1.00 76.88 90 LEU A N 1
ATOM 737 C CA . LEU A 1 90 ? 15.816 -4.915 3.365 1.00 76.88 90 LEU A CA 1
ATOM 738 C C . LEU A 1 90 ? 15.942 -5.472 4.794 1.00 76.88 90 LEU A C 1
ATOM 740 O O . LEU A 1 90 ? 15.906 -4.695 5.740 1.00 76.88 90 LEU A O 1
ATOM 744 N N . SER A 1 91 ? 16.105 -6.787 4.989 1.00 65.56 91 SER A N 1
ATOM 745 C CA . SER A 1 91 ? 16.191 -7.388 6.334 1.00 65.56 91 SER A CA 1
ATOM 746 C C . SER A 1 91 ? 17.456 -6.970 7.111 1.00 65.56 91 SER A C 1
ATOM 748 O O . SER A 1 91 ? 17.472 -7.037 8.341 1.00 65.56 91 SER A O 1
ATOM 750 N N . ASN A 1 92 ? 18.499 -6.505 6.407 1.00 55.38 92 ASN A N 1
ATOM 751 C CA . ASN A 1 92 ? 19.791 -6.101 6.985 1.00 55.38 92 ASN A CA 1
ATOM 752 C C . ASN A 1 92 ? 20.008 -4.578 7.060 1.00 55.38 92 ASN A C 1
ATOM 754 O O . ASN A 1 92 ? 20.889 -4.129 7.791 1.00 55.38 92 ASN A O 1
ATOM 758 N N . THR A 1 93 ? 19.232 -3.782 6.322 1.00 56.09 93 THR A N 1
ATOM 759 C CA . THR A 1 93 ? 19.229 -2.313 6.417 1.00 56.09 93 THR A CA 1
ATOM 760 C C . THR A 1 93 ? 18.260 -1.891 7.518 1.00 56.09 93 THR A C 1
ATOM 762 O O . THR A 1 93 ? 17.273 -2.582 7.742 1.00 56.09 93 THR A O 1
ATOM 765 N N . ASP A 1 94 ? 18.587 -0.828 8.268 1.00 52.94 94 ASP A N 1
ATOM 766 C CA . ASP A 1 94 ? 17.907 -0.372 9.497 1.00 52.94 94 ASP A CA 1
ATOM 767 C C . ASP A 1 94 ? 16.519 -0.995 9.728 1.00 52.94 94 ASP A C 1
ATOM 769 O O . ASP A 1 94 ? 15.537 -0.615 9.083 1.00 52.94 94 ASP A O 1
ATOM 773 N N . LYS A 1 95 ? 16.454 -1.944 10.680 1.00 53.81 95 LYS A N 1
ATOM 774 C CA . LYS A 1 95 ? 15.321 -2.836 11.034 1.00 53.81 95 LYS A CA 1
ATOM 775 C C . LYS A 1 95 ? 13.965 -2.147 11.300 1.00 53.81 95 LYS A C 1
ATOM 777 O O . LYS A 1 95 ? 13.023 -2.791 11.757 1.00 53.81 95 LYS A O 1
ATOM 782 N N . LYS A 1 96 ? 13.857 -0.835 11.101 1.00 62.06 96 LYS A N 1
ATOM 783 C CA . LYS A 1 96 ? 12.741 0.015 11.506 1.00 62.06 96 LYS A CA 1
ATOM 784 C C . LYS A 1 96 ? 11.914 0.581 10.359 1.00 62.06 96 LYS A C 1
ATOM 786 O O . LYS A 1 96 ? 10.815 1.011 10.653 1.00 62.06 96 LYS A O 1
ATOM 791 N N . SER A 1 97 ? 12.355 0.602 9.102 1.00 74.56 97 SER A N 1
ATOM 792 C CA . SER A 1 97 ? 11.630 1.384 8.076 1.00 74.56 97 SER A CA 1
ATOM 793 C C . SER A 1 97 ? 10.340 0.727 7.566 1.00 74.56 97 SER A C 1
ATOM 795 O O . SER A 1 97 ? 9.400 1.434 7.213 1.00 74.56 97 SER A O 1
ATOM 797 N N . PHE A 1 98 ? 10.260 -0.609 7.575 1.00 85.50 98 PHE A N 1
ATOM 798 C CA . PHE A 1 98 ? 9.097 -1.364 7.069 1.00 85.50 98 PHE A CA 1
ATOM 799 C C . PHE A 1 98 ? 8.702 -2.564 7.937 1.00 85.50 98 PHE A C 1
ATOM 801 O O . PHE A 1 98 ? 8.014 -3.477 7.479 1.00 85.50 98 PHE A O 1
ATOM 808 N N . LYS A 1 99 ? 9.142 -2.590 9.198 1.00 88.06 99 LYS A N 1
ATOM 809 C CA . LYS A 1 99 ? 8.747 -3.649 10.128 1.00 88.06 99 LYS A CA 1
ATOM 810 C C . LYS A 1 99 ? 7.267 -3.501 10.475 1.00 88.06 99 LYS A C 1
ATOM 812 O O . LYS A 1 99 ? 6.852 -2.407 10.862 1.00 88.06 99 LYS A O 1
ATOM 817 N N . LEU A 1 100 ? 6.505 -4.583 10.340 1.00 89.81 100 LEU A N 1
ATOM 818 C CA . LEU A 1 100 ? 5.127 -4.652 10.810 1.00 89.81 100 LEU A CA 1
ATOM 819 C C . LEU A 1 100 ? 5.115 -4.937 12.310 1.00 89.81 100 LEU A C 1
ATOM 821 O O . LEU A 1 100 ? 5.796 -5.842 12.789 1.00 89.81 100 LEU A O 1
ATOM 825 N N . THR A 1 101 ? 4.366 -4.134 13.057 1.00 90.56 101 THR A N 1
ATOM 826 C CA . THR A 1 101 ? 4.259 -4.265 14.510 1.00 90.56 101 THR A CA 1
ATOM 827 C C . THR A 1 101 ? 2.851 -3.965 14.986 1.00 90.56 101 THR A C 1
ATOM 829 O O . THR A 1 101 ? 2.180 -3.075 14.460 1.00 90.56 101 THR A O 1
ATOM 832 N N . ILE A 1 102 ? 2.430 -4.686 16.019 1.00 92.88 102 ILE A N 1
ATOM 833 C CA . ILE A 1 102 ? 1.229 -4.390 16.793 1.00 92.88 102 ILE A CA 1
ATOM 834 C C . ILE A 1 102 ? 1.703 -3.929 18.168 1.00 92.88 102 ILE A C 1
ATOM 836 O O . ILE A 1 102 ? 2.349 -4.692 18.880 1.00 92.88 102 ILE A O 1
ATOM 840 N N . ASP A 1 103 ? 1.422 -2.673 18.511 1.00 90.94 103 ASP A N 1
ATOM 841 C CA . ASP A 1 103 ? 1.765 -2.100 19.816 1.00 90.94 103 ASP A CA 1
ATOM 842 C C . ASP A 1 103 ? 0.542 -1.422 20.438 1.00 90.94 103 ASP A C 1
ATOM 844 O O . ASP A 1 103 ? -0.115 -0.587 19.804 1.00 90.94 103 ASP A O 1
ATOM 848 N N . GLY A 1 104 ? 0.184 -1.832 21.657 1.00 89.50 104 GLY A N 1
ATOM 849 C CA . GLY A 1 104 ? -1.017 -1.359 22.352 1.00 89.50 104 GLY A CA 1
ATOM 850 C C . GLY A 1 104 ? -2.302 -1.467 21.517 1.00 89.50 104 GLY A C 1
ATOM 851 O O . GLY A 1 104 ? -3.143 -0.569 21.560 1.00 89.50 104 GLY A O 1
ATOM 852 N N . GLY A 1 105 ? -2.430 -2.507 20.687 1.00 92.69 105 GLY A N 1
ATOM 853 C CA . GLY A 1 105 ? -3.565 -2.692 19.781 1.00 92.69 105 GLY A CA 1
ATOM 854 C C . GLY A 1 105 ? -3.510 -1.886 18.473 1.00 92.69 105 GLY A C 1
ATOM 855 O O . GLY A 1 105 ? -4.503 -1.815 17.745 1.00 92.69 105 GLY A O 1
ATOM 856 N N . ASN A 1 106 ? -2.385 -1.237 18.157 1.00 94.31 106 ASN A N 1
ATOM 857 C CA . ASN A 1 106 ? -2.210 -0.446 16.940 1.00 94.31 106 ASN A CA 1
ATOM 858 C C . ASN A 1 106 ? -1.312 -1.159 15.935 1.00 94.31 106 ASN A C 1
ATOM 860 O O . ASN A 1 106 ? -0.115 -1.319 16.169 1.00 94.31 106 ASN A O 1
ATOM 864 N N . LEU A 1 107 ? -1.879 -1.508 14.779 1.00 94.81 107 LEU A N 1
ATOM 865 C CA . LEU A 1 107 ? -1.096 -1.994 13.652 1.00 94.81 107 LEU A CA 1
ATOM 866 C C . LEU A 1 107 ? -0.317 -0.838 13.019 1.00 94.81 107 LEU A C 1
ATOM 868 O O . LEU A 1 107 ? -0.867 0.211 12.661 1.00 94.81 107 LEU A O 1
ATOM 872 N N . SER A 1 108 ? 0.982 -1.053 12.874 1.00 93.12 108 SER A N 1
ATOM 873 C CA . SER A 1 108 ? 1.931 -0.084 12.353 1.00 93.12 108 SER A CA 1
ATOM 874 C C . SER A 1 108 ? 2.914 -0.742 11.394 1.00 93.12 108 SER A C 1
ATOM 876 O O . SER A 1 108 ? 3.197 -1.935 11.486 1.00 93.12 108 SER A O 1
ATOM 878 N N . ILE A 1 109 ? 3.428 0.056 10.465 1.00 90.94 109 ILE A N 1
ATOM 879 C CA . ILE A 1 109 ? 4.520 -0.308 9.568 1.00 90.94 109 ILE A CA 1
ATOM 880 C C . ILE A 1 109 ? 5.578 0.783 9.641 1.00 90.94 109 ILE A C 1
ATOM 882 O O . ILE A 1 109 ? 5.301 1.972 9.465 1.00 90.94 109 ILE A O 1
ATOM 886 N N . GLY A 1 110 ? 6.782 0.373 10.013 1.00 87.19 110 GLY A N 1
ATOM 887 C CA . GLY A 1 110 ? 7.892 1.275 10.276 1.00 87.19 110 GLY A CA 1
ATOM 888 C C . GLY A 1 110 ? 7.602 2.371 11.304 1.00 87.19 110 GLY A C 1
ATOM 889 O O . GLY A 1 110 ? 7.973 3.530 11.120 1.00 87.19 110 GLY A O 1
ATOM 890 N N . GLY A 1 111 ? 6.861 2.021 12.361 1.00 87.75 111 GLY A N 1
ATOM 891 C CA . GLY A 1 111 ? 6.457 2.941 13.430 1.00 87.75 111 GLY A CA 1
ATOM 892 C C . GLY A 1 111 ? 5.354 3.938 13.052 1.00 87.75 111 GLY A C 1
ATOM 893 O O . GLY A 1 111 ? 4.932 4.722 13.897 1.00 87.75 111 GLY A O 1
ATOM 894 N N . LYS A 1 112 ? 4.858 3.923 11.809 1.00 90.88 112 LYS A N 1
ATOM 895 C CA . LYS A 1 112 ? 3.705 4.726 11.378 1.00 90.88 112 LYS A CA 1
ATOM 896 C C . LYS A 1 112 ? 2.441 3.881 11.404 1.00 90.88 112 LYS A C 1
ATOM 898 O O . LYS A 1 112 ? 2.500 2.681 11.150 1.00 90.88 112 LYS A O 1
ATOM 903 N N . GLN A 1 113 ? 1.293 4.511 11.657 1.00 91.94 113 GLN A N 1
ATOM 904 C CA . GLN A 1 113 ? -0.008 3.846 11.551 1.00 91.94 113 GLN A CA 1
ATOM 905 C C . GLN A 1 113 ? -0.139 3.162 10.189 1.00 91.94 113 GLN A C 1
ATOM 907 O O . GLN A 1 113 ? 0.177 3.765 9.161 1.00 91.94 113 GLN A O 1
ATOM 912 N N . PHE A 1 114 ? -0.594 1.913 10.194 1.00 93.44 114 PHE A N 1
ATOM 913 C CA . PHE A 1 114 ? -0.704 1.113 8.985 1.00 93.44 114 PHE A CA 1
ATOM 914 C C . PHE A 1 114 ? -1.578 1.778 7.920 1.00 93.44 114 PHE A C 1
ATOM 916 O O . PHE A 1 114 ? -2.646 2.311 8.215 1.00 93.44 114 PHE A O 1
ATOM 923 N N . ARG A 1 115 ? -1.100 1.714 6.675 1.00 91.25 115 ARG A N 1
ATOM 924 C CA . ARG A 1 115 ? -1.836 2.078 5.465 1.00 91.25 115 ARG A CA 1
ATOM 925 C C . ARG A 1 115 ? -1.433 1.146 4.336 1.00 91.25 115 ARG A C 1
ATOM 927 O O . ARG A 1 115 ? -0.250 0.818 4.227 1.00 91.25 115 ARG A O 1
ATOM 934 N N . ALA A 1 116 ? -2.372 0.801 3.459 1.00 89.81 116 ALA A N 1
ATOM 935 C CA . ALA A 1 116 ? -2.121 -0.096 2.331 1.00 89.81 116 ALA A CA 1
ATOM 936 C C . ALA A 1 116 ? -0.969 0.408 1.444 1.00 89.81 116 ALA A C 1
ATOM 938 O O . ALA A 1 116 ? -0.115 -0.371 1.024 1.00 89.81 116 ALA A O 1
ATOM 939 N N . LYS A 1 117 ? -0.867 1.730 1.249 1.00 89.44 117 LYS A N 1
ATOM 940 C CA . LYS A 1 117 ? 0.219 2.346 0.469 1.00 89.44 117 LYS A CA 1
ATOM 941 C C . LYS A 1 117 ? 1.624 2.000 0.979 1.00 89.44 117 LYS A C 1
ATOM 943 O O . LYS A 1 117 ? 2.534 1.866 0.176 1.00 89.44 117 LYS A O 1
ATOM 948 N N . TYR A 1 118 ? 1.804 1.811 2.287 1.00 90.81 118 TYR A N 1
ATOM 949 C CA . TYR A 1 118 ? 3.124 1.532 2.855 1.00 90.81 118 TYR A CA 1
ATOM 950 C C . TYR A 1 118 ? 3.606 0.107 2.556 1.00 90.81 118 TYR A C 1
ATOM 952 O O . TYR A 1 118 ? 4.810 -0.130 2.519 1.00 90.81 118 TYR A O 1
ATOM 960 N N . LEU A 1 119 ? 2.686 -0.829 2.302 1.00 88.50 119 LEU A N 1
ATOM 961 C CA . LEU A 1 119 ? 3.030 -2.154 1.786 1.00 88.50 119 LEU A CA 1
ATOM 962 C C . LEU A 1 119 ? 3.528 -2.071 0.337 1.00 88.50 119 LEU A C 1
ATOM 964 O O . LEU A 1 119 ? 4.523 -2.702 -0.009 1.00 88.50 119 LEU A O 1
ATOM 968 N N . LEU A 1 120 ? 2.883 -1.242 -0.488 1.00 88.50 120 LEU A N 1
ATOM 969 C CA . LEU A 1 120 ? 3.325 -0.987 -1.864 1.00 88.50 120 LEU A CA 1
ATOM 970 C C . LEU A 1 120 ? 4.682 -0.268 -1.888 1.00 88.50 120 LEU A C 1
ATOM 972 O O . LEU A 1 120 ? 5.551 -0.595 -2.695 1.00 88.50 120 LEU A O 1
ATOM 976 N N . ASP A 1 121 ? 4.890 0.685 -0.976 1.00 89.31 121 ASP A N 1
ATOM 977 C CA . ASP A 1 121 ? 6.176 1.366 -0.804 1.00 89.31 121 ASP A CA 1
ATOM 978 C C . ASP A 1 121 ? 7.279 0.376 -0.398 1.00 89.31 121 ASP A C 1
ATOM 980 O O . ASP A 1 121 ? 8.393 0.458 -0.918 1.00 89.31 121 ASP A O 1
ATOM 984 N N . TRP A 1 122 ? 6.964 -0.587 0.478 1.00 90.25 122 TRP A N 1
ATOM 985 C CA . TRP A 1 122 ? 7.877 -1.669 0.852 1.00 90.25 122 TRP A CA 1
ATOM 986 C C . TRP A 1 122 ? 8.252 -2.549 -0.348 1.00 90.25 122 TRP A C 1
ATOM 988 O O . TRP A 1 122 ? 9.441 -2.755 -0.578 1.00 90.25 122 TRP A O 1
ATOM 998 N N . GLN A 1 123 ? 7.290 -3.002 -1.164 1.00 89.81 123 GLN A N 1
ATOM 999 C CA . GLN A 1 123 ? 7.595 -3.790 -2.372 1.00 89.81 123 GLN A CA 1
ATOM 1000 C C . GLN A 1 123 ? 8.511 -3.037 -3.334 1.00 89.81 123 GLN A C 1
ATOM 1002 O O . GLN A 1 123 ? 9.509 -3.583 -3.808 1.00 89.81 123 GLN A O 1
ATOM 1007 N N . LYS A 1 124 ? 8.210 -1.756 -3.590 1.00 89.25 124 LYS A N 1
ATOM 1008 C CA . LYS A 1 124 ? 9.047 -0.895 -4.435 1.00 89.25 124 LYS A CA 1
ATOM 1009 C C . LYS A 1 124 ? 10.445 -0.730 -3.845 1.00 89.25 124 LYS A C 1
ATOM 1011 O O . LYS A 1 124 ? 11.422 -0.728 -4.588 1.00 89.25 124 LYS A O 1
ATOM 1016 N N . ALA A 1 125 ? 10.567 -0.614 -2.524 1.00 89.56 125 ALA A N 1
ATOM 1017 C CA . ALA A 1 125 ? 11.862 -0.556 -1.855 1.00 89.56 125 ALA A CA 1
ATOM 1018 C C . ALA A 1 125 ? 12.645 -1.877 -1.982 1.00 89.56 125 ALA A C 1
ATOM 1020 O O . ALA A 1 125 ? 13.846 -1.831 -2.244 1.00 89.56 125 ALA A O 1
ATOM 1021 N N . CYS A 1 126 ? 11.988 -3.038 -1.873 1.00 89.69 126 CYS A N 1
ATOM 1022 C CA . CYS A 1 126 ? 12.628 -4.335 -2.109 1.00 89.69 126 CYS A CA 1
ATOM 1023 C C . CYS A 1 126 ? 13.104 -4.476 -3.556 1.00 89.69 126 CYS A C 1
ATOM 1025 O O . CYS A 1 126 ? 14.254 -4.845 -3.778 1.00 89.69 126 CYS A O 1
ATOM 1027 N N . MET A 1 127 ? 12.266 -4.095 -4.525 1.00 90.88 127 MET A N 1
ATOM 1028 C CA . MET A 1 127 ? 12.636 -4.056 -5.940 1.00 90.88 127 MET A CA 1
ATOM 1029 C C . MET A 1 127 ? 13.881 -3.190 -6.162 1.00 90.88 127 MET A C 1
ATOM 1031 O O . MET A 1 127 ? 14.836 -3.657 -6.775 1.00 90.88 127 MET A O 1
ATOM 1035 N N . ARG A 1 128 ? 13.912 -1.961 -5.623 1.00 87.94 128 ARG A N 1
ATOM 1036 C CA . ARG A 1 128 ? 15.085 -1.074 -5.721 1.00 87.94 128 ARG A CA 1
ATOM 1037 C C . ARG A 1 128 ? 16.342 -1.713 -5.139 1.00 87.94 128 ARG A C 1
ATOM 1039 O O . ARG A 1 128 ? 17.372 -1.700 -5.797 1.00 87.94 128 ARG A O 1
ATOM 1046 N N . ALA A 1 129 ? 16.246 -2.312 -3.954 1.00 86.50 129 ALA A N 1
ATOM 1047 C CA . ALA A 1 129 ? 17.384 -2.951 -3.295 1.00 86.50 129 ALA A CA 1
ATOM 1048 C C . ALA A 1 129 ? 17.880 -4.228 -4.008 1.00 86.50 129 ALA A C 1
ATOM 1050 O O . ALA A 1 129 ? 19.011 -4.653 -3.786 1.00 86.50 129 ALA A O 1
ATOM 1051 N N . SER A 1 130 ? 17.060 -4.852 -4.861 1.00 88.19 130 SER A N 1
ATOM 1052 C CA . SER A 1 130 ? 17.453 -6.013 -5.674 1.00 88.19 130 SER A CA 1
ATOM 1053 C C . SER A 1 130 ? 18.127 -5.646 -7.000 1.00 88.19 130 SER A C 1
ATOM 1055 O O . SER A 1 130 ? 18.748 -6.507 -7.633 1.00 88.19 130 SER A O 1
ATOM 1057 N N . VAL A 1 131 ? 18.036 -4.387 -7.429 1.00 85.69 131 VAL A N 1
ATOM 1058 C CA . VAL A 1 131 ? 18.690 -3.908 -8.648 1.00 85.69 131 VAL A CA 1
ATOM 1059 C C . VAL A 1 131 ? 20.073 -3.377 -8.292 1.00 85.69 131 VAL A C 1
ATOM 1061 O O . VAL A 1 131 ? 20.214 -2.397 -7.569 1.00 85.69 131 VAL A O 1
ATOM 1064 N N . LYS A 1 132 ? 21.112 -4.013 -8.836 1.00 74.62 132 LYS A N 1
ATOM 1065 C CA . LYS A 1 132 ? 22.486 -3.529 -8.703 1.00 74.62 132 LYS A CA 1
ATOM 1066 C C . LYS A 1 132 ? 22.687 -2.393 -9.695 1.00 74.62 132 LYS A C 1
ATOM 1068 O O . LYS A 1 132 ? 22.707 -2.623 -10.900 1.00 74.62 132 LYS A O 1
ATOM 1073 N N . THR A 1 133 ? 22.836 -1.177 -9.195 1.00 63.59 133 THR A N 1
ATOM 1074 C CA . THR A 1 133 ? 23.183 -0.018 -10.022 1.00 63.59 133 THR A CA 1
ATOM 1075 C C . THR A 1 133 ? 24.584 0.469 -9.682 1.00 63.59 133 THR A C 1
ATOM 1077 O O . THR A 1 133 ? 24.884 0.692 -8.511 1.00 63.59 133 THR A O 1
ATOM 1080 N N . ASP A 1 134 ? 25.410 0.716 -10.703 1.00 54.78 134 ASP A N 1
ATOM 1081 C CA . ASP A 1 134 ? 26.774 1.268 -10.592 1.00 54.78 134 ASP A CA 1
ATOM 1082 C C . ASP A 1 134 ? 26.864 2.592 -9.796 1.00 54.78 134 ASP A C 1
ATOM 1084 O O . ASP A 1 134 ? 27.955 3.057 -9.462 1.00 54.78 134 ASP A O 1
ATOM 1088 N N . THR A 1 135 ? 25.733 3.243 -9.513 1.00 50.91 135 THR A N 1
ATOM 1089 C CA . THR A 1 135 ? 25.656 4.495 -8.754 1.00 50.91 135 THR A CA 1
ATOM 1090 C C . THR A 1 135 ? 26.171 4.376 -7.319 1.00 50.91 135 THR A C 1
ATOM 1092 O O . THR A 1 135 ? 26.693 5.366 -6.811 1.00 50.91 135 THR A O 1
ATOM 1095 N N . GLU A 1 136 ? 26.104 3.197 -6.687 1.00 44.81 136 GLU A N 1
ATOM 1096 C CA . GLU A 1 136 ? 26.658 2.993 -5.336 1.00 44.81 136 GLU A CA 1
ATOM 1097 C C . GLU A 1 136 ? 28.198 2.938 -5.328 1.00 44.81 136 GLU A C 1
ATOM 1099 O O . GLU A 1 136 ? 28.830 3.501 -4.436 1.00 44.81 136 GLU A O 1
ATOM 1104 N N . GLU A 1 137 ? 28.825 2.340 -6.348 1.00 38.31 137 GLU A N 1
ATOM 1105 C CA . GLU A 1 137 ? 30.291 2.201 -6.426 1.00 38.31 137 GLU A CA 1
ATOM 1106 C C . GLU A 1 137 ? 31.002 3.486 -6.873 1.00 38.31 137 GLU A C 1
ATOM 1108 O O . GLU A 1 137 ? 32.166 3.709 -6.540 1.00 38.31 137 GLU A O 1
ATOM 1113 N N . ARG A 1 138 ? 30.321 4.364 -7.620 1.00 39.88 138 ARG A N 1
ATOM 1114 C CA . ARG A 1 138 ? 30.947 5.563 -8.206 1.00 39.88 138 ARG A CA 1
ATOM 1115 C C . ARG A 1 138 ? 30.921 6.801 -7.309 1.00 39.88 138 ARG A C 1
ATOM 1117 O O . ARG A 1 138 ? 31.355 7.863 -7.751 1.00 39.88 138 ARG A O 1
ATOM 1124 N N . GLY A 1 139 ? 30.422 6.699 -6.073 1.00 35.09 139 GLY A N 1
ATOM 1125 C CA . GLY A 1 139 ? 30.392 7.825 -5.132 1.00 35.09 139 GLY A CA 1
ATOM 1126 C C . GLY A 1 139 ? 29.604 9.037 -5.644 1.00 35.09 139 GLY A C 1
ATOM 1127 O O . GLY A 1 139 ? 29.842 10.159 -5.190 1.00 35.09 139 GLY A O 1
ATOM 1128 N N . TYR A 1 140 ? 28.681 8.833 -6.594 1.00 38.22 140 TYR A N 1
ATOM 1129 C CA . TYR A 1 140 ? 27.740 9.876 -6.977 1.00 38.22 140 TYR A CA 1
ATOM 1130 C C . TYR A 1 140 ? 26.870 10.144 -5.755 1.00 38.22 140 TYR A C 1
ATOM 1132 O O . TYR A 1 140 ? 26.086 9.295 -5.333 1.00 38.22 140 TYR A O 1
ATOM 1140 N N . GLN A 1 141 ? 27.045 11.328 -5.159 1.00 37.19 141 GLN A N 1
ATOM 1141 C CA . GLN A 1 141 ? 26.059 11.871 -4.236 1.00 37.19 141 GLN A CA 1
ATOM 1142 C C . GLN A 1 141 ? 24.694 11.695 -4.890 1.00 37.19 141 GLN A C 1
ATOM 1144 O O . GLN A 1 141 ? 24.563 12.009 -6.074 1.00 37.19 141 GLN A O 1
ATOM 1149 N N . SER A 1 142 ? 23.760 11.134 -4.112 1.00 41.16 142 SER A N 1
ATOM 1150 C CA . SER A 1 142 ? 22.322 11.072 -4.366 1.00 41.16 142 SER A CA 1
ATOM 1151 C C . SER A 1 142 ? 21.925 11.952 -5.538 1.00 41.16 142 SER A C 1
ATOM 1153 O O . SER A 1 142 ? 22.188 13.160 -5.490 1.00 41.16 142 SER A O 1
ATOM 1155 N N . TYR A 1 143 ? 21.282 11.349 -6.544 1.00 43.59 143 TYR A N 1
ATOM 1156 C CA . TYR A 1 143 ? 20.556 12.069 -7.586 1.00 43.59 143 TYR A CA 1
ATOM 1157 C C . TYR A 1 143 ? 19.988 13.375 -7.003 1.00 43.59 143 TYR A C 1
ATOM 1159 O O . TYR A 1 143 ? 19.449 13.336 -5.883 1.00 43.59 143 TYR A O 1
ATOM 1167 N N . PRO A 1 144 ? 20.151 14.528 -7.685 1.00 40.25 144 PRO A N 1
ATOM 1168 C CA . PRO A 1 144 ? 19.449 15.748 -7.303 1.00 40.25 144 PRO A CA 1
ATOM 1169 C C . PRO A 1 144 ? 18.010 15.380 -6.937 1.00 40.25 144 PRO A C 1
ATOM 1171 O O . PRO A 1 144 ? 17.422 14.546 -7.616 1.00 40.25 144 PRO A O 1
ATOM 1174 N N . SER A 1 145 ? 17.446 15.954 -5.873 1.00 45.28 145 SER A N 1
ATOM 1175 C CA . SER A 1 145 ? 16.149 15.539 -5.298 1.00 45.28 145 SER A CA 1
ATOM 1176 C C . SER A 1 145 ? 14.957 15.513 -6.275 1.00 45.28 145 SER A C 1
ATOM 1178 O O . SER A 1 145 ? 13.883 15.057 -5.895 1.00 45.28 145 SER A O 1
ATOM 1180 N N . ASP A 1 146 ? 15.150 16.010 -7.499 1.00 50.06 146 ASP A N 1
ATOM 1181 C CA . ASP A 1 146 ? 14.183 16.090 -8.593 1.00 50.06 146 ASP A CA 1
ATOM 1182 C C . ASP A 1 146 ? 14.379 15.002 -9.685 1.00 50.06 146 ASP A C 1
ATOM 1184 O O . ASP A 1 146 ? 13.541 14.915 -10.583 1.00 50.06 146 ASP A O 1
ATOM 1188 N N . ASP A 1 147 ? 15.438 14.179 -9.647 1.00 64.12 147 ASP A N 1
ATOM 1189 C CA . ASP A 1 147 ? 15.752 13.191 -10.697 1.00 64.12 147 ASP A CA 1
ATOM 1190 C C . ASP A 1 147 ? 15.272 11.770 -10.321 1.00 64.12 147 ASP A C 1
ATOM 1192 O O . ASP A 1 147 ? 15.475 11.288 -9.205 1.00 64.12 147 ASP A O 1
ATOM 1196 N N . MET A 1 148 ? 14.617 11.084 -11.265 1.00 74.12 148 MET A N 1
ATOM 1197 C CA . MET A 1 148 ? 14.044 9.743 -11.070 1.00 74.12 148 MET A CA 1
ATOM 1198 C C . MET A 1 148 ? 15.133 8.657 -11.043 1.00 74.12 148 MET A C 1
ATOM 1200 O O . MET A 1 148 ? 16.050 8.670 -11.864 1.00 74.12 148 MET A O 1
ATOM 1204 N N . THR A 1 149 ? 15.008 7.662 -10.156 1.00 81.44 149 THR A N 1
ATOM 1205 C CA . THR A 1 149 ? 15.905 6.488 -10.166 1.00 81.44 149 THR A CA 1
ATOM 1206 C C . THR A 1 149 ? 15.613 5.573 -11.366 1.00 81.44 149 THR A C 1
ATOM 1208 O O . THR A 1 149 ? 14.495 5.604 -11.886 1.00 81.44 149 THR A O 1
ATOM 1211 N N . PRO A 1 150 ? 16.543 4.694 -11.798 1.00 87.00 150 PRO A N 1
ATOM 1212 C CA . PRO A 1 150 ? 16.279 3.738 -12.880 1.00 87.00 150 PRO A CA 1
ATOM 1213 C C . PRO A 1 150 ? 15.002 2.906 -12.680 1.00 87.00 150 PRO A C 1
ATOM 1215 O O . PRO A 1 150 ? 14.236 2.697 -13.619 1.00 87.00 150 PRO A O 1
ATOM 1218 N N . VAL A 1 151 ? 14.718 2.489 -11.443 1.00 89.12 151 VAL A N 1
ATOM 1219 C CA . VAL A 1 151 ? 13.477 1.773 -11.112 1.00 89.12 151 VAL A CA 1
ATOM 1220 C C . VAL A 1 151 ? 12.248 2.668 -11.271 1.00 89.12 151 VAL A C 1
ATOM 1222 O O . VAL A 1 151 ? 11.247 2.225 -11.829 1.00 89.12 151 VAL A O 1
ATOM 1225 N N . ASP A 1 152 ? 12.313 3.928 -10.835 1.00 88.69 152 ASP A N 1
ATOM 1226 C CA . ASP A 1 152 ? 11.188 4.863 -10.969 1.00 88.69 152 ASP A CA 1
ATOM 1227 C C . ASP A 1 152 ? 10.889 5.184 -12.436 1.00 88.69 152 ASP A C 1
ATOM 1229 O O . ASP A 1 152 ? 9.725 5.243 -12.828 1.00 88.69 152 ASP A O 1
ATOM 1233 N N . VAL A 1 153 ? 11.929 5.333 -13.260 1.00 89.81 153 VAL A N 1
ATOM 1234 C CA . VAL A 1 153 ? 11.797 5.540 -14.708 1.00 89.81 153 VAL A CA 1
ATOM 1235 C C . VAL A 1 153 ? 11.171 4.322 -15.378 1.00 89.81 153 VAL A C 1
ATOM 1237 O O . VAL A 1 153 ? 10.282 4.480 -16.211 1.00 89.81 153 VAL A O 1
ATOM 1240 N N . ALA A 1 154 ? 11.595 3.110 -15.009 1.00 92.56 154 ALA A N 1
ATOM 1241 C CA . ALA A 1 154 ? 11.005 1.887 -15.539 1.00 92.56 154 ALA A CA 1
ATOM 1242 C C . ALA A 1 154 ? 9.520 1.774 -15.169 1.00 92.56 154 ALA A C 1
ATOM 1244 O O . ALA A 1 154 ? 8.690 1.565 -16.048 1.00 92.56 154 ALA A O 1
ATOM 1245 N N . LEU A 1 155 ? 9.165 1.983 -13.897 1.00 92.88 155 LEU A N 1
ATOM 1246 C CA . LEU A 1 155 ? 7.769 1.960 -13.451 1.00 92.88 155 LEU A CA 1
ATOM 1247 C C . LEU A 1 155 ? 6.925 3.034 -14.147 1.00 92.88 155 LEU A C 1
ATOM 1249 O O . LEU A 1 155 ? 5.793 2.755 -14.532 1.00 92.88 155 LEU A O 1
ATOM 1253 N N . TYR A 1 156 ? 7.475 4.233 -14.351 1.00 91.94 156 TYR A N 1
ATOM 1254 C CA . TYR A 1 156 ? 6.816 5.295 -15.110 1.00 91.94 156 TYR A CA 1
ATOM 1255 C C . TYR A 1 156 ? 6.597 4.914 -16.576 1.00 91.94 156 TYR A C 1
ATOM 1257 O O . TYR A 1 156 ? 5.510 5.108 -17.108 1.00 91.94 156 TYR A O 1
ATOM 1265 N N . ALA A 1 157 ? 7.600 4.337 -17.234 1.00 92.56 157 ALA A N 1
ATOM 1266 C CA . ALA A 1 157 ? 7.483 3.917 -18.625 1.00 92.56 157 ALA A CA 1
ATOM 1267 C C . ALA A 1 157 ? 6.443 2.798 -18.800 1.00 92.56 157 ALA A C 1
ATOM 1269 O O . ALA A 1 157 ? 5.644 2.837 -19.734 1.00 92.56 157 ALA A O 1
ATOM 1270 N N . ILE A 1 158 ? 6.424 1.830 -17.880 1.00 94.12 158 ILE A N 1
ATOM 1271 C CA . ILE A 1 158 ? 5.464 0.720 -17.875 1.00 94.12 158 ILE A CA 1
ATOM 1272 C C . ILE A 1 158 ? 4.052 1.220 -17.530 1.00 94.12 158 ILE A C 1
ATOM 1274 O O . ILE A 1 158 ? 3.081 0.691 -18.061 1.00 94.12 158 ILE A O 1
ATOM 1278 N N . SER A 1 159 ? 3.907 2.267 -16.708 1.00 92.00 159 SER A N 1
ATOM 1279 C CA . SER A 1 159 ? 2.590 2.842 -16.395 1.00 92.00 159 SER A CA 1
ATOM 1280 C C . SER A 1 159 ? 1.921 3.555 -17.568 1.00 92.00 159 SER A C 1
ATOM 1282 O O . SER A 1 159 ? 0.740 3.874 -17.480 1.00 92.00 159 SER A O 1
ATOM 1284 N N . GLN A 1 160 ? 2.653 3.808 -18.658 1.00 90.31 160 GLN A N 1
ATOM 1285 C CA . GLN A 1 160 ? 2.088 4.363 -19.890 1.00 90.31 160 GLN A CA 1
ATOM 1286 C C . GLN A 1 160 ? 1.522 3.294 -20.835 1.00 90.31 160 GLN A C 1
ATOM 1288 O O . GLN A 1 160 ? 1.015 3.645 -21.899 1.00 90.31 160 GLN A O 1
ATOM 1293 N N . LEU A 1 161 ? 1.648 2.007 -20.500 1.00 90.94 161 LEU A N 1
ATOM 1294 C CA . LEU A 1 161 ? 1.081 0.927 -21.305 1.00 90.94 161 LEU A CA 1
ATOM 1295 C C . LEU A 1 161 ? -0.448 0.961 -21.224 1.00 90.94 161 LEU A C 1
ATOM 1297 O O . LEU A 1 161 ? -1.020 1.111 -20.145 1.00 90.94 161 LEU A O 1
ATOM 1301 N N . GLY A 1 162 ? -1.104 0.812 -22.374 1.00 88.38 162 GLY A N 1
ATOM 1302 C CA . GLY A 1 162 ? -2.550 0.651 -22.444 1.00 88.38 162 GLY A CA 1
ATOM 1303 C C . GLY A 1 162 ? -3.022 -0.745 -22.027 1.00 88.38 162 GLY A C 1
ATOM 1304 O O . GLY A 1 162 ? -2.251 -1.628 -21.647 1.00 88.38 162 GLY A O 1
ATOM 1305 N N . GLU A 1 163 ? -4.327 -0.970 -22.147 1.00 87.38 163 GLU A N 1
ATOM 1306 C CA . GLU A 1 163 ? -4.932 -2.275 -21.885 1.00 87.38 163 GLU A CA 1
ATOM 1307 C C . GLU A 1 163 ? -4.311 -3.363 -22.780 1.00 87.38 163 GLU A C 1
ATOM 1309 O O . GLU A 1 163 ? -4.174 -3.191 -23.996 1.00 87.38 163 GLU A O 1
ATOM 1314 N N . HIS A 1 164 ? -3.935 -4.493 -22.171 1.00 90.00 164 HIS A N 1
ATOM 1315 C CA . HIS A 1 164 ? -3.285 -5.627 -22.844 1.00 90.00 164 HIS A CA 1
ATOM 1316 C C . HIS A 1 164 ? -1.942 -5.301 -23.511 1.00 90.00 164 HIS A C 1
ATOM 1318 O O . HIS A 1 164 ? -1.462 -6.092 -24.327 1.00 90.00 164 HIS A O 1
ATOM 1324 N N . GLU A 1 165 ? -1.327 -4.166 -23.188 1.00 93.38 165 GLU A N 1
ATOM 1325 C CA . GLU A 1 165 ? -0.008 -3.794 -23.678 1.00 93.38 165 GLU A CA 1
ATOM 1326 C C . GLU A 1 165 ? 1.086 -4.234 -22.706 1.00 93.38 165 GLU A C 1
ATOM 1328 O O . GLU A 1 165 ? 0.972 -4.109 -21.489 1.00 93.38 165 GLU A O 1
ATOM 1333 N N . TRP A 1 166 ? 2.162 -4.773 -23.270 1.00 95.25 166 TRP A N 1
ATOM 1334 C CA . TRP A 1 166 ? 3.282 -5.339 -22.535 1.00 95.25 166 TRP A CA 1
ATOM 1335 C C . TRP A 1 166 ? 4.597 -4.902 -23.157 1.00 95.25 166 TRP A C 1
ATOM 1337 O O . TRP A 1 166 ? 4.697 -4.719 -24.374 1.00 95.25 166 TRP A O 1
ATOM 1347 N N . ILE A 1 167 ? 5.638 -4.791 -22.342 1.00 95.38 167 ILE A N 1
ATOM 1348 C CA . ILE A 1 167 ? 6.948 -4.323 -22.785 1.00 95.38 167 ILE A CA 1
ATOM 1349 C C . ILE A 1 167 ? 8.038 -5.372 -22.516 1.00 95.38 167 ILE A C 1
ATOM 1351 O O . ILE A 1 167 ? 8.109 -5.900 -21.407 1.00 95.38 167 ILE A O 1
ATOM 1355 N N . PRO A 1 168 ? 8.905 -5.697 -23.493 1.00 95.81 168 PRO A N 1
ATOM 1356 C CA . PRO A 1 168 ? 10.124 -6.450 -23.220 1.00 95.81 168 PRO A CA 1
ATOM 1357 C C . PRO A 1 168 ? 11.161 -5.547 -22.540 1.00 95.81 168 PRO A C 1
ATOM 1359 O O . PRO A 1 168 ? 11.222 -4.350 -22.821 1.00 95.81 168 PRO A O 1
ATOM 1362 N N . ALA A 1 169 ? 12.009 -6.119 -21.688 1.00 94.50 169 ALA A N 1
ATOM 1363 C CA . ALA A 1 169 ? 12.971 -5.356 -20.890 1.00 94.50 169 ALA A CA 1
ATOM 1364 C C . ALA A 1 169 ? 13.831 -4.386 -21.729 1.00 94.50 169 ALA A C 1
ATOM 1366 O O . ALA A 1 169 ? 13.927 -3.207 -21.394 1.00 94.50 169 ALA A O 1
ATOM 1367 N N . ASP A 1 170 ? 14.368 -4.833 -22.868 1.00 91.94 170 ASP A N 1
ATOM 1368 C CA . ASP A 1 170 ? 15.237 -4.027 -23.745 1.00 91.94 170 ASP A CA 1
ATOM 1369 C C . ASP A 1 170 ? 14.603 -2.719 -24.241 1.00 91.94 170 ASP A C 1
ATOM 1371 O O . ASP A 1 170 ? 15.305 -1.744 -24.525 1.00 91.94 170 ASP A O 1
ATOM 1375 N N . ASN A 1 171 ? 13.271 -2.649 -24.307 1.00 92.25 171 ASN A N 1
ATOM 1376 C CA . ASN A 1 171 ? 12.577 -1.436 -24.735 1.00 92.25 171 ASN A CA 1
ATOM 1377 C C . ASN A 1 171 ? 12.646 -0.311 -23.685 1.00 92.25 171 ASN A C 1
ATOM 1379 O O . ASN A 1 171 ? 12.317 0.832 -24.009 1.00 92.25 171 ASN A O 1
ATOM 1383 N N . LEU A 1 172 ? 13.120 -0.593 -22.465 1.00 91.75 172 LEU A N 1
ATOM 1384 C CA . LEU A 1 172 ? 13.394 0.414 -21.437 1.00 91.75 172 LEU A CA 1
ATOM 1385 C C . LEU A 1 172 ? 14.738 1.134 -21.633 1.00 91.75 172 LEU A C 1
ATOM 1387 O O . LEU A 1 172 ? 14.949 2.197 -21.050 1.00 91.75 172 LEU A O 1
ATOM 1391 N N . ALA A 1 173 ? 15.649 0.622 -22.465 1.00 89.19 173 ALA A N 1
ATOM 1392 C CA . ALA A 1 173 ? 17.006 1.166 -22.565 1.00 89.19 173 ALA A CA 1
ATOM 1393 C C . ALA A 1 173 ? 17.034 2.651 -22.971 1.00 89.19 173 ALA A C 1
ATOM 1395 O O . ALA A 1 173 ? 17.800 3.443 -22.422 1.00 89.19 173 ALA A O 1
ATOM 1396 N N . ILE A 1 174 ? 16.175 3.050 -23.917 1.00 86.00 174 ILE A N 1
ATOM 1397 C CA . ILE A 1 174 ? 16.121 4.435 -24.410 1.00 86.00 174 ILE A CA 1
ATOM 1398 C C . ILE A 1 174 ? 15.573 5.374 -23.334 1.00 86.00 174 ILE A C 1
ATOM 1400 O O . ILE A 1 174 ? 16.132 6.449 -23.125 1.00 86.00 174 ILE A O 1
ATOM 1404 N N . ILE A 1 175 ? 14.493 4.985 -22.652 1.00 86.94 175 ILE A N 1
ATOM 1405 C CA . ILE A 1 175 ? 13.856 5.846 -21.651 1.00 86.94 175 ILE A CA 1
ATOM 1406 C C . ILE A 1 175 ? 14.740 5.984 -20.409 1.00 86.94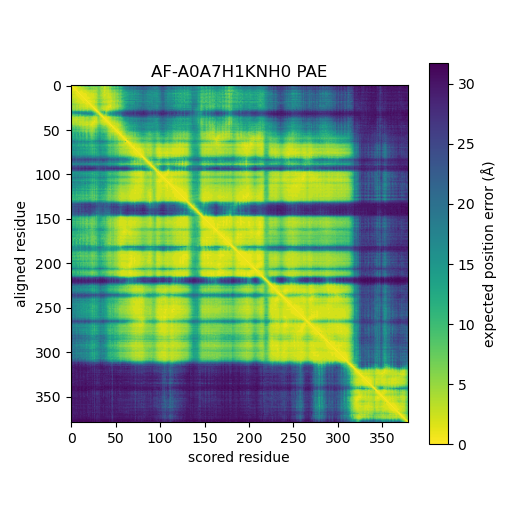 175 ILE A C 1
ATOM 1408 O O . ILE A 1 175 ? 14.922 7.092 -19.914 1.00 86.94 175 ILE A O 1
ATOM 1412 N N . LEU A 1 176 ? 15.395 4.902 -19.981 1.00 87.06 176 LEU A N 1
ATOM 1413 C CA . LEU A 1 176 ? 16.383 4.941 -18.906 1.00 87.06 1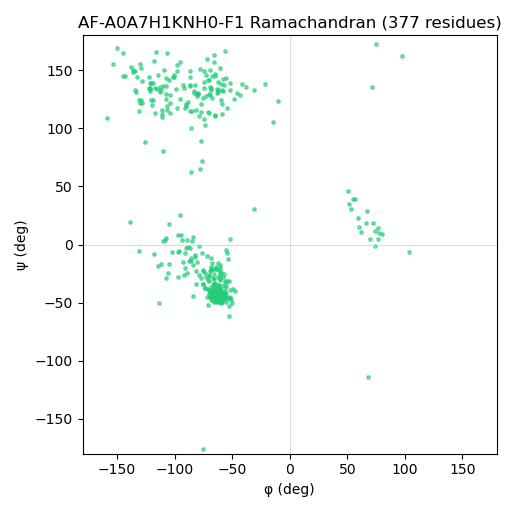76 LEU A CA 1
ATOM 1414 C C . LEU A 1 176 ? 17.519 5.901 -19.254 1.00 87.06 176 LEU A C 1
ATOM 1416 O O . LEU A 1 176 ? 17.783 6.834 -18.508 1.00 87.06 176 LEU A O 1
ATOM 1420 N N . LYS A 1 177 ? 18.087 5.781 -20.454 1.00 84.44 177 LYS A N 1
ATOM 1421 C CA . LYS A 1 177 ? 19.119 6.694 -20.948 1.00 84.44 177 LYS A CA 1
ATOM 1422 C C . LYS A 1 177 ? 18.689 8.169 -20.938 1.00 84.44 177 LYS A C 1
ATOM 1424 O O . LYS A 1 177 ? 19.482 9.031 -20.569 1.00 84.44 177 LYS A O 1
ATOM 1429 N N . ILE A 1 178 ? 17.444 8.465 -21.320 1.00 81.06 178 ILE A N 1
ATOM 1430 C CA . ILE A 1 178 ? 16.904 9.836 -21.331 1.00 81.06 178 ILE A CA 1
ATOM 1431 C C . ILE A 1 178 ? 16.806 10.413 -19.916 1.00 81.06 178 ILE A C 1
ATOM 1433 O O . ILE A 1 178 ? 17.165 11.573 -19.715 1.00 81.06 178 ILE A O 1
ATOM 1437 N N . PHE A 1 179 ? 16.307 9.632 -18.957 1.00 80.50 179 PHE A N 1
ATOM 1438 C CA . PHE A 1 179 ? 15.987 10.133 -17.618 1.00 80.50 179 PHE A CA 1
ATOM 1439 C C . PHE A 1 179 ? 17.131 9.993 -16.608 1.00 80.50 179 PHE A C 1
ATOM 1441 O O . PHE A 1 179 ? 17.192 10.781 -15.671 1.00 80.50 179 PHE A O 1
ATOM 1448 N N . THR A 1 180 ? 18.040 9.032 -16.785 1.00 78.38 180 THR A N 1
ATOM 1449 C CA . THR A 1 180 ? 19.128 8.759 -15.828 1.00 78.38 180 THR A CA 1
ATOM 1450 C C . THR A 1 180 ? 20.528 8.969 -16.416 1.00 78.38 180 THR A C 1
ATOM 1452 O O . THR A 1 180 ? 21.504 8.997 -15.668 1.00 78.38 180 THR A O 1
ATOM 1455 N N . GLY A 1 181 ? 20.632 9.209 -17.728 1.00 74.38 181 GLY A N 1
ATOM 1456 C CA . GLY A 1 181 ? 21.866 9.575 -18.424 1.00 74.38 181 GLY A CA 1
ATOM 1457 C C . GLY A 1 181 ? 22.595 8.414 -19.112 1.00 74.38 181 GLY A C 1
ATOM 1458 O O . GLY A 1 181 ? 22.379 7.234 -18.838 1.00 74.38 181 GLY A O 1
ATOM 1459 N N . ASP A 1 182 ? 23.493 8.773 -20.035 1.00 68.31 182 ASP A N 1
ATOM 1460 C CA . ASP A 1 182 ? 24.240 7.839 -20.896 1.00 68.31 182 ASP A CA 1
ATOM 1461 C C . ASP A 1 182 ? 25.289 7.002 -20.148 1.00 68.31 182 ASP A C 1
ATOM 1463 O O . ASP A 1 182 ? 25.622 5.908 -20.597 1.00 68.31 182 ASP A O 1
ATOM 1467 N N . ASP A 1 183 ? 25.820 7.516 -19.036 1.00 63.75 183 ASP A N 1
ATOM 1468 C CA . ASP A 1 183 ? 26.971 6.935 -18.328 1.00 63.75 183 ASP A CA 1
ATOM 1469 C C . ASP A 1 183 ? 26.572 5.913 -17.242 1.00 63.75 183 ASP A C 1
ATOM 1471 O O . ASP A 1 183 ? 27.440 5.325 -16.583 1.00 63.75 183 ASP A O 1
ATOM 1475 N N . VAL A 1 184 ? 25.265 5.717 -17.034 1.00 66.19 184 VAL A N 1
ATOM 1476 C CA . VAL A 1 184 ? 24.689 4.795 -16.048 1.00 66.19 184 VAL A CA 1
ATOM 1477 C C . VAL A 1 184 ? 24.449 3.434 -16.703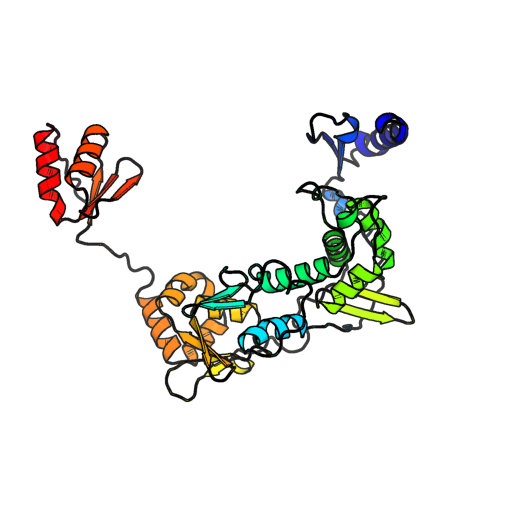 1.00 66.19 184 VAL A C 1
ATOM 1479 O O . VAL A 1 184 ? 23.945 3.348 -17.821 1.00 66.19 184 VAL A O 1
ATOM 1482 N N . ASN A 1 185 ? 24.829 2.359 -16.012 1.00 70.88 185 ASN A N 1
ATOM 1483 C CA . ASN A 1 185 ? 24.478 1.006 -16.424 1.00 70.88 185 ASN A CA 1
ATOM 1484 C C . ASN A 1 185 ? 22.961 0.811 -16.267 1.00 70.88 185 ASN A C 1
ATOM 1486 O O . ASN A 1 185 ? 22.421 1.050 -15.186 1.00 70.88 185 ASN A O 1
ATOM 1490 N N . HIS A 1 186 ? 22.286 0.383 -17.335 1.00 78.06 186 HIS A N 1
ATOM 1491 C CA . HIS A 1 186 ? 20.831 0.213 -17.384 1.00 78.06 186 HIS A CA 1
ATOM 1492 C C . HIS A 1 186 ? 20.485 -1.278 -17.442 1.00 78.06 186 HIS A C 1
ATOM 1494 O O . HIS A 1 186 ? 20.225 -1.788 -18.537 1.00 78.06 186 HIS A O 1
ATOM 1500 N N . PRO A 1 187 ? 20.487 -2.007 -16.308 1.00 83.00 187 PRO A N 1
ATOM 1501 C CA . PRO A 1 187 ? 20.230 -3.441 -16.298 1.00 83.00 187 PRO A CA 1
ATOM 1502 C C . PRO A 1 187 ? 18.725 -3.706 -16.468 1.00 83.00 187 PRO A C 1
ATOM 1504 O O . PRO A 1 187 ? 18.029 -4.079 -15.527 1.00 83.00 187 PRO A O 1
ATOM 1507 N N . CYS A 1 188 ? 18.209 -3.468 -17.677 1.00 91.19 188 CYS A N 1
ATOM 1508 C CA . CYS A 1 188 ? 16.781 -3.488 -17.990 1.00 91.19 188 CYS A CA 1
ATOM 1509 C C . CYS A 1 188 ? 16.130 -4.820 -17.595 1.00 91.19 188 CYS A C 1
ATOM 1511 O O . CYS A 1 188 ? 15.085 -4.825 -16.947 1.00 91.19 188 CYS A O 1
ATOM 1513 N N . GLU A 1 189 ? 16.776 -5.941 -17.933 1.00 92.56 189 GLU A N 1
ATOM 1514 C CA . GLU A 1 189 ? 16.311 -7.281 -17.556 1.00 92.56 189 GLU A CA 1
ATOM 1515 C C . GLU A 1 189 ? 16.250 -7.445 -16.037 1.00 92.56 189 GLU A C 1
ATOM 1517 O O . GLU A 1 189 ? 15.223 -7.860 -15.514 1.00 92.56 189 GLU A O 1
ATOM 1522 N N . GLN A 1 190 ? 17.300 -7.043 -15.314 1.00 92.69 190 GLN A N 1
ATOM 1523 C CA . GLN A 1 190 ? 17.329 -7.127 -13.853 1.00 92.69 190 GLN A CA 1
ATOM 1524 C C . GLN A 1 190 ? 16.228 -6.279 -13.210 1.00 92.69 190 GLN A C 1
ATOM 1526 O O . GLN A 1 190 ? 15.620 -6.714 -12.238 1.00 92.69 190 GLN A O 1
ATOM 1531 N N . ILE A 1 191 ? 15.963 -5.079 -13.738 1.00 93.81 191 ILE A N 1
ATOM 1532 C CA . ILE A 1 191 ? 14.897 -4.201 -13.241 1.00 93.81 191 ILE A CA 1
ATOM 1533 C C . ILE A 1 191 ? 13.537 -4.883 -13.405 1.00 93.81 191 ILE A C 1
ATOM 1535 O O . ILE A 1 191 ? 12.768 -4.948 -12.446 1.00 93.81 191 ILE A O 1
ATOM 1539 N N . CYS A 1 192 ? 13.238 -5.409 -14.593 1.00 96.19 192 CYS A N 1
ATOM 1540 C CA . CYS A 1 192 ? 11.967 -6.078 -14.855 1.00 96.19 192 CYS A CA 1
ATOM 1541 C C . CYS A 1 192 ? 11.811 -7.385 -14.064 1.00 96.19 192 CYS A C 1
ATOM 1543 O O . CYS A 1 192 ? 10.754 -7.612 -13.474 1.00 96.19 192 CYS A O 1
ATOM 1545 N N . GLU A 1 193 ? 12.855 -8.213 -13.997 1.00 95.81 193 GLU A N 1
ATOM 1546 C CA . GLU A 1 193 ? 12.837 -9.463 -13.231 1.00 95.81 193 GLU A CA 1
ATOM 1547 C C . GLU A 1 193 ? 12.679 -9.192 -11.732 1.00 95.81 193 GLU A C 1
ATOM 1549 O O . GLU A 1 193 ? 11.806 -9.785 -11.105 1.00 95.81 193 GLU A O 1
ATOM 1554 N N . ALA A 1 194 ? 13.410 -8.224 -11.165 1.00 94.56 194 ALA A N 1
ATOM 1555 C CA . ALA A 1 194 ? 13.222 -7.811 -9.773 1.00 94.56 194 ALA A CA 1
ATOM 1556 C C . ALA A 1 194 ? 11.802 -7.276 -9.526 1.00 94.56 194 ALA A C 1
ATOM 1558 O O . ALA A 1 194 ? 11.199 -7.552 -8.488 1.00 94.56 194 ALA A O 1
ATOM 1559 N N . GLY A 1 195 ? 11.244 -6.529 -10.483 1.00 95.31 195 GLY A N 1
ATOM 1560 C CA . GLY A 1 195 ? 9.864 -6.055 -10.418 1.00 95.31 195 GLY A CA 1
ATOM 1561 C C . GLY A 1 195 ? 8.851 -7.198 -10.373 1.00 95.31 195 GLY A C 1
ATOM 1562 O O . GLY A 1 195 ? 7.929 -7.157 -9.562 1.00 95.31 195 GLY A O 1
ATOM 1563 N N . TRP A 1 196 ? 9.029 -8.240 -11.184 1.00 96.38 196 TRP A N 1
ATOM 1564 C CA . TRP A 1 196 ? 8.181 -9.434 -11.137 1.00 96.38 196 TRP A CA 1
ATOM 1565 C C . TRP A 1 196 ? 8.400 -10.246 -9.852 1.00 96.38 196 TRP A C 1
ATOM 1567 O O . TRP A 1 196 ? 7.435 -10.626 -9.191 1.00 96.38 196 TRP A O 1
ATOM 1577 N N . GLU A 1 197 ? 9.650 -10.457 -9.430 1.00 95.00 197 GLU A N 1
ATOM 1578 C CA . GLU A 1 197 ? 9.999 -11.212 -8.220 1.00 95.00 197 GLU A CA 1
ATOM 1579 C C . GLU A 1 197 ? 9.402 -10.641 -6.932 1.00 95.00 197 GLU A C 1
ATOM 1581 O O . GLU A 1 197 ? 9.029 -11.420 -6.047 1.00 95.00 197 GLU A O 1
ATOM 1586 N N . TRP A 1 198 ? 9.307 -9.312 -6.838 1.00 93.12 198 TRP A N 1
ATOM 1587 C CA . TRP A 1 198 ? 8.730 -8.585 -5.703 1.00 93.12 198 TRP A CA 1
ATOM 1588 C C . TRP A 1 198 ? 7.251 -8.224 -5.882 1.00 93.12 198 TRP A C 1
ATOM 1590 O O . TRP A 1 198 ? 6.687 -7.517 -5.045 1.00 93.12 198 TRP A O 1
ATOM 1600 N N . GLY A 1 199 ? 6.599 -8.723 -6.936 1.00 92.44 199 GLY A N 1
ATOM 1601 C CA . GLY A 1 199 ? 5.171 -8.501 -7.162 1.00 92.44 199 GLY A CA 1
ATOM 1602 C C . GLY A 1 199 ? 4.822 -7.040 -7.471 1.00 92.44 199 GLY A C 1
ATOM 1603 O O . GLY A 1 199 ? 3.729 -6.590 -7.141 1.00 92.44 199 GLY A O 1
ATOM 1604 N N . CYS A 1 200 ? 5.747 -6.291 -8.075 1.00 93.75 200 CYS A N 1
ATOM 1605 C CA . CYS A 1 200 ? 5.501 -4.964 -8.648 1.00 93.75 200 CYS A CA 1
ATOM 1606 C C . CYS A 1 200 ? 5.060 -5.041 -10.119 1.00 93.75 200 CYS A C 1
ATOM 1608 O O . CYS A 1 200 ? 4.439 -4.103 -10.612 1.00 93.75 200 CYS A O 1
ATOM 1610 N N . LEU A 1 201 ? 5.420 -6.120 -10.824 1.00 95.56 201 LEU A N 1
ATOM 1611 C CA . LEU A 1 201 ? 5.133 -6.346 -12.241 1.00 95.56 201 LEU A CA 1
ATOM 1612 C C . LEU A 1 201 ? 4.509 -7.724 -12.468 1.00 95.56 201 LEU A C 1
ATOM 1614 O O . LEU A 1 201 ? 4.739 -8.668 -11.711 1.00 95.56 201 LEU A O 1
ATOM 1618 N N . VAL A 1 202 ? 3.770 -7.835 -13.565 1.00 95.25 202 VAL A N 1
ATOM 1619 C CA . VAL A 1 202 ? 3.267 -9.097 -14.115 1.00 95.25 202 VAL A CA 1
ATOM 1620 C C . VAL A 1 202 ? 4.149 -9.509 -15.284 1.00 95.25 202 VAL A C 1
ATOM 1622 O O . VAL A 1 202 ? 4.612 -8.642 -16.028 1.00 95.25 202 VAL A O 1
ATOM 1625 N N . LYS A 1 203 ? 4.374 -10.814 -15.457 1.00 96.12 203 LYS A N 1
ATOM 1626 C CA . LYS A 1 203 ? 5.257 -11.368 -16.488 1.00 96.12 203 LYS A CA 1
ATOM 1627 C C . LYS A 1 203 ? 4.518 -12.319 -17.424 1.00 96.12 203 LYS A C 1
ATOM 1629 O O . LYS A 1 203 ? 3.824 -13.225 -16.982 1.00 96.12 203 LYS A O 1
ATOM 1634 N N . VAL A 1 204 ? 4.736 -12.174 -18.725 1.00 95.38 204 VAL A N 1
ATOM 1635 C CA . VAL A 1 204 ? 4.358 -13.153 -19.755 1.00 95.38 204 VAL A CA 1
ATOM 1636 C C . VAL A 1 204 ? 5.615 -13.578 -20.498 1.00 95.38 204 VAL A C 1
ATOM 1638 O O . VAL A 1 204 ? 6.465 -12.747 -20.808 1.00 95.38 204 VAL A O 1
ATOM 1641 N N . VAL A 1 205 ? 5.742 -14.868 -20.807 1.00 95.00 205 VAL A N 1
ATOM 1642 C CA . VAL A 1 205 ? 6.829 -15.375 -21.654 1.00 95.00 205 VAL A CA 1
ATOM 1643 C C . VAL A 1 205 ? 6.239 -15.828 -22.981 1.00 95.00 205 VAL A C 1
ATOM 1645 O O . VAL A 1 205 ? 5.553 -16.844 -23.046 1.00 95.00 205 VAL A O 1
ATOM 1648 N N . ALA A 1 206 ? 6.538 -15.084 -24.044 1.00 92.44 206 ALA A N 1
ATOM 1649 C CA . ALA A 1 206 ? 6.151 -15.435 -25.404 1.00 92.44 206 ALA A CA 1
ATOM 1650 C C . ALA A 1 206 ? 7.408 -15.813 -26.201 1.00 92.44 206 ALA A C 1
ATOM 1652 O O . ALA A 1 206 ? 8.295 -14.994 -26.456 1.00 92.44 206 ALA A O 1
ATOM 1653 N N . GLY A 1 207 ? 7.517 -17.093 -26.570 1.00 89.19 207 GLY A N 1
ATOM 1654 C CA . GLY A 1 207 ? 8.722 -17.638 -27.195 1.00 89.19 207 GLY A CA 1
ATOM 1655 C C . GLY A 1 207 ? 9.905 -17.664 -26.221 1.00 89.19 207 GLY A C 1
ATOM 1656 O O . GLY A 1 207 ? 9.893 -18.422 -25.258 1.00 89.19 207 GLY A O 1
ATOM 1657 N N . LYS A 1 208 ? 10.943 -16.861 -26.492 1.00 90.88 208 LYS A N 1
ATOM 1658 C CA . LYS A 1 208 ? 12.143 -16.727 -25.637 1.00 90.88 208 LYS A CA 1
ATOM 1659 C C . LYS A 1 208 ? 12.234 -15.374 -24.926 1.00 90.88 208 LYS A C 1
ATOM 1661 O O . LYS A 1 208 ? 13.230 -15.112 -24.262 1.00 90.88 208 LYS A O 1
ATOM 1666 N N . THR A 1 209 ? 11.230 -14.516 -25.088 1.00 94.12 209 THR A N 1
ATOM 1667 C CA . THR A 1 209 ? 11.255 -13.145 -24.578 1.00 94.12 209 THR A CA 1
ATOM 1668 C C . THR A 1 209 ? 10.227 -12.994 -23.467 1.00 94.12 209 THR A C 1
ATOM 1670 O O . THR A 1 209 ? 9.070 -13.394 -23.616 1.00 94.12 209 THR A O 1
ATOM 1673 N N . ALA A 1 210 ? 10.666 -12.421 -22.348 1.00 96.19 210 ALA A N 1
ATOM 1674 C CA . ALA A 1 210 ? 9.790 -12.021 -21.261 1.00 96.19 210 ALA A CA 1
ATOM 1675 C C . ALA A 1 210 ? 9.247 -10.608 -21.507 1.00 96.19 210 ALA A C 1
ATOM 1677 O O . ALA A 1 210 ? 9.987 -9.700 -21.891 1.00 96.19 210 ALA A O 1
ATOM 1678 N N . TYR A 1 211 ? 7.956 -10.443 -21.257 1.00 96.69 211 TYR A N 1
ATOM 1679 C CA . TYR A 1 211 ? 7.210 -9.205 -21.390 1.00 96.69 211 TYR A CA 1
ATOM 1680 C C . TYR A 1 211 ? 6.574 -8.850 -20.053 1.00 96.69 211 TYR A C 1
ATOM 1682 O O . TYR A 1 211 ? 6.121 -9.731 -19.323 1.00 96.69 211 TYR A O 1
ATOM 1690 N N . TYR A 1 212 ? 6.525 -7.557 -19.756 1.00 96.69 212 TYR A N 1
ATOM 1691 C CA . TYR A 1 212 ? 6.135 -7.043 -18.453 1.00 96.69 212 TYR A CA 1
ATOM 1692 C C . TYR A 1 212 ? 5.059 -5.972 -18.568 1.00 96.69 212 TYR A C 1
ATOM 1694 O O . TYR A 1 212 ? 4.995 -5.245 -19.561 1.00 96.69 212 TYR A O 1
ATOM 1702 N N . ARG A 1 213 ? 4.245 -5.849 -17.523 1.00 94.75 213 ARG A N 1
ATOM 1703 C CA . ARG A 1 213 ? 3.302 -4.743 -17.315 1.00 94.75 213 ARG A CA 1
ATOM 1704 C C . ARG A 1 213 ? 3.099 -4.495 -15.824 1.00 94.75 213 ARG A C 1
ATOM 1706 O O . ARG A 1 213 ? 3.502 -5.320 -15.000 1.00 94.75 213 ARG A O 1
ATOM 1713 N N . LEU A 1 214 ? 2.451 -3.385 -15.481 1.00 93.38 214 LEU A N 1
ATOM 1714 C CA . LEU A 1 214 ? 1.915 -3.214 -14.134 1.00 93.38 214 LEU A CA 1
ATOM 1715 C C . LEU A 1 214 ? 0.760 -4.201 -13.903 1.00 93.38 214 LEU A C 1
ATOM 1717 O O . LEU A 1 214 ? 0.019 -4.492 -14.850 1.00 93.38 214 LEU A O 1
ATOM 1721 N N . PRO A 1 215 ? 0.603 -4.718 -12.673 1.00 89.19 215 PRO A N 1
ATOM 1722 C CA . PRO A 1 215 ? -0.585 -5.473 -12.315 1.00 89.19 215 PRO A CA 1
ATOM 1723 C C . PRO A 1 215 ? -1.819 -4.609 -12.521 1.00 89.19 215 PRO A C 1
ATOM 1725 O O . PRO A 1 215 ? -1.795 -3.406 -12.260 1.00 89.19 215 PRO A O 1
ATOM 1728 N N . ASP A 1 216 ? -2.886 -5.2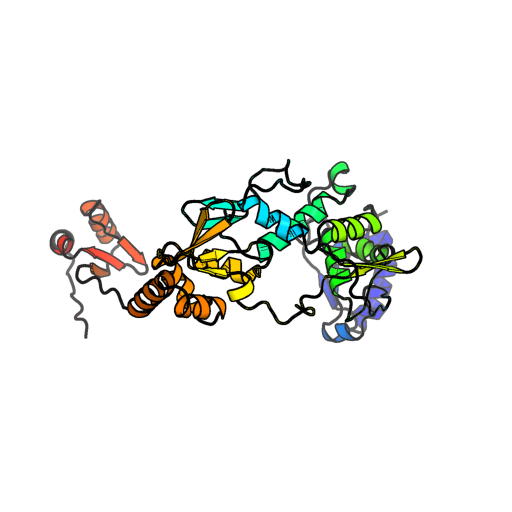36 -12.997 1.00 79.12 216 ASP A N 1
ATOM 1729 C CA . ASP A 1 216 ? -4.170 -4.568 -13.071 1.00 79.12 216 ASP A CA 1
ATOM 1730 C C . ASP A 1 216 ? -4.646 -4.212 -11.663 1.00 79.12 216 ASP A C 1
ATOM 1732 O O . ASP A 1 216 ? -4.655 -5.054 -10.762 1.00 79.12 216 ASP A O 1
ATOM 1736 N N . ASP A 1 217 ? -5.057 -2.953 -11.480 1.00 60.59 217 ASP A N 1
ATOM 1737 C CA . ASP A 1 217 ? -5.768 -2.510 -10.274 1.00 60.59 217 ASP A CA 1
ATOM 1738 C C . ASP A 1 217 ? -7.087 -3.285 -10.107 1.00 60.59 217 ASP A C 1
ATOM 1740 O O . ASP A 1 217 ? -7.654 -3.358 -9.011 1.00 60.59 217 ASP A O 1
ATOM 1744 N N . SER A 1 218 ? -7.587 -3.879 -11.195 1.00 44.28 218 SER A N 1
ATOM 1745 C CA . SER A 1 218 ? -8.822 -4.629 -11.200 1.00 44.28 218 SER A CA 1
ATOM 1746 C C . SER A 1 218 ? -8.630 -6.018 -10.590 1.00 44.28 218 SER A C 1
ATOM 1748 O O . SER A 1 218 ? -8.004 -6.934 -11.116 1.00 44.28 218 SER A O 1
ATOM 1750 N N . SER A 1 219 ? -9.297 -6.164 -9.454 1.00 43.12 219 SER A N 1
ATOM 1751 C CA . SER A 1 219 ? -10.137 -7.284 -9.023 1.00 43.12 219 SER A CA 1
ATOM 1752 C C . SER A 1 219 ? -10.904 -8.069 -10.118 1.00 43.12 219 SER A C 1
ATOM 1754 O O . SER A 1 219 ? -11.993 -8.568 -9.848 1.00 43.12 219 SER A O 1
ATOM 1756 N N . GLU A 1 220 ? -10.408 -8.193 -11.346 1.00 34.12 220 GLU A N 1
ATOM 1757 C CA . GLU A 1 220 ? -10.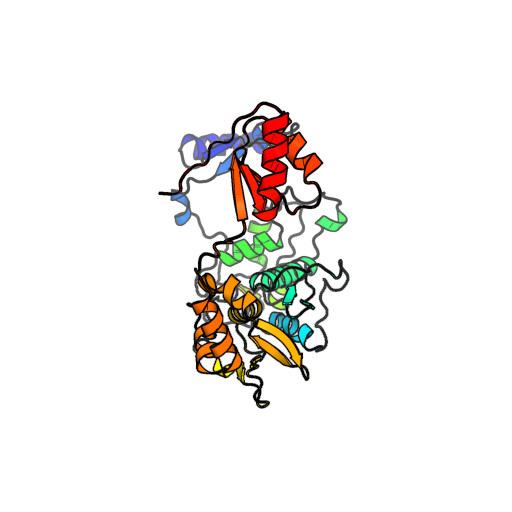984 -9.039 -12.394 1.00 34.12 220 GLU A CA 1
ATOM 1758 C C . GLU A 1 220 ? -10.456 -10.469 -12.272 1.00 34.12 220 GLU A C 1
ATOM 1760 O O . GLU A 1 220 ? -9.771 -11.010 -13.126 1.00 34.12 220 GLU A O 1
ATOM 1765 N N . ASP A 1 221 ? -10.782 -11.060 -11.128 1.00 36.78 221 ASP A N 1
ATOM 1766 C CA . ASP A 1 221 ? -11.099 -12.473 -10.981 1.00 36.78 221 ASP A CA 1
ATOM 1767 C C . ASP A 1 221 ? -11.901 -12.582 -9.678 1.00 36.78 221 ASP A C 1
ATOM 1769 O O . ASP A 1 221 ? -11.360 -12.406 -8.586 1.00 36.78 221 ASP A O 1
ATOM 1773 N N . SER A 1 222 ? -13.207 -12.849 -9.814 1.00 40.47 222 SER A N 1
ATOM 1774 C CA . SER A 1 222 ? -14.237 -12.841 -8.761 1.00 40.47 222 SER A CA 1
ATOM 1775 C C . SER A 1 222 ? -14.625 -11.451 -8.241 1.00 40.47 222 SER A C 1
ATOM 1777 O O . SER A 1 222 ? -13.782 -10.627 -7.907 1.00 40.47 222 SER A O 1
ATOM 1779 N N . ALA A 1 223 ? -15.937 -11.222 -8.095 1.00 57.19 223 ALA A N 1
ATOM 1780 C CA . ALA A 1 223 ? -16.498 -10.107 -7.334 1.00 57.19 223 ALA A CA 1
ATOM 1781 C C . ALA A 1 223 ? -15.669 -9.846 -6.065 1.00 57.19 223 ALA A C 1
ATOM 1783 O O . ALA A 1 223 ? -15.288 -10.809 -5.387 1.00 57.19 223 ALA A O 1
ATOM 1784 N N . ALA A 1 224 ? -15.387 -8.568 -5.774 1.00 66.31 224 ALA A N 1
ATOM 1785 C CA . ALA A 1 224 ? -14.616 -8.167 -4.601 1.00 66.31 224 ALA A CA 1
ATOM 1786 C C . ALA A 1 224 ? -15.087 -8.973 -3.380 1.00 66.31 224 ALA A C 1
ATOM 1788 O O . ALA A 1 224 ? -16.301 -9.064 -3.154 1.00 66.31 224 ALA A O 1
ATOM 1789 N N . PRO A 1 225 ? -14.167 -9.610 -2.635 1.00 77.62 225 PRO A N 1
ATOM 1790 C CA . PRO A 1 225 ? -14.564 -10.578 -1.636 1.00 77.62 225 PRO A CA 1
ATOM 1791 C C . PRO A 1 225 ? -15.477 -9.912 -0.610 1.00 77.62 225 PRO A C 1
ATOM 1793 O O . PRO A 1 225 ? -15.205 -8.809 -0.131 1.00 77.62 225 PRO A O 1
ATOM 1796 N N . THR A 1 226 ? -16.588 -10.563 -0.281 1.00 87.94 226 THR A N 1
ATOM 1797 C CA . THR A 1 226 ? -17.508 -10.046 0.739 1.00 87.94 226 THR A CA 1
ATOM 1798 C C . THR A 1 226 ? -16.846 -10.136 2.116 1.00 87.94 226 THR A C 1
ATOM 1800 O O . THR A 1 226 ? -16.087 -11.085 2.334 1.00 87.94 226 THR A O 1
ATOM 1803 N N . PRO A 1 227 ? -17.163 -9.253 3.081 1.00 92.25 227 PRO A N 1
ATOM 1804 C CA . PRO A 1 227 ? -16.590 -9.307 4.428 1.00 92.25 227 PRO A CA 1
ATOM 1805 C C . PRO A 1 227 ? -16.609 -10.690 5.091 1.00 92.25 227 PRO A C 1
ATOM 1807 O O . PRO A 1 227 ? -15.600 -11.113 5.643 1.00 92.25 227 PRO A O 1
ATOM 1810 N N . ALA A 1 228 ? -17.688 -11.459 4.926 1.00 91.69 228 ALA A N 1
ATOM 1811 C CA . ALA A 1 228 ? -17.809 -12.815 5.469 1.00 91.69 228 ALA A CA 1
ATOM 1812 C C . ALA A 1 228 ? -16.774 -13.831 4.929 1.00 91.69 228 ALA A C 1
ATOM 1814 O O . ALA A 1 228 ? -16.595 -14.896 5.509 1.00 91.69 228 ALA A O 1
ATOM 1815 N N . GLN A 1 229 ? -16.090 -13.537 3.817 1.00 90.81 229 GLN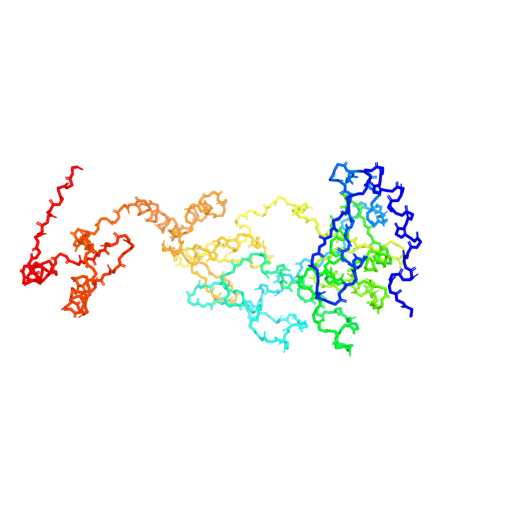 A N 1
ATOM 1816 C CA . GLN A 1 229 ? -15.054 -14.412 3.252 1.00 90.81 229 GLN A CA 1
ATOM 1817 C C . GLN A 1 229 ? -13.679 -14.218 3.902 1.00 90.81 229 GLN A C 1
ATOM 1819 O O . GLN A 1 229 ? -12.805 -15.075 3.735 1.00 90.81 229 GLN A O 1
ATOM 1824 N N . TYR A 1 230 ? -13.467 -13.103 4.608 1.00 91.69 230 TYR A N 1
ATOM 1825 C CA . TYR A 1 230 ? -12.197 -12.784 5.265 1.00 91.69 230 TYR A CA 1
ATOM 1826 C C . TYR A 1 230 ? -12.335 -12.343 6.729 1.00 91.69 230 TYR A C 1
ATOM 1828 O O . TYR A 1 230 ? -11.311 -12.178 7.389 1.00 91.69 230 TYR A O 1
ATOM 1836 N N . LEU A 1 231 ? -13.559 -12.185 7.241 1.00 94.12 231 LEU A N 1
ATOM 1837 C CA . LEU A 1 231 ? -13.871 -11.918 8.643 1.00 94.12 231 LEU A CA 1
ATOM 1838 C C . LEU A 1 231 ? -14.715 -13.046 9.228 1.00 94.12 231 LEU A C 1
ATOM 1840 O O . LEU A 1 231 ? -15.668 -13.511 8.604 1.00 94.12 231 LEU A O 1
ATOM 1844 N N . GLN A 1 232 ? -14.401 -13.427 10.460 1.00 93.88 232 GLN A N 1
ATOM 1845 C CA . GLN A 1 232 ? -15.158 -14.406 11.228 1.00 93.88 232 GLN A CA 1
ATOM 1846 C C . GLN A 1 232 ? -15.390 -13.881 12.643 1.00 93.88 232 GLN A C 1
ATOM 1848 O O . GLN A 1 232 ? -14.455 -13.432 13.295 1.00 93.88 232 GLN A O 1
ATOM 1853 N N . ILE A 1 233 ? -16.627 -13.936 13.136 1.00 92.88 233 ILE A N 1
ATOM 1854 C CA . ILE A 1 233 ? -16.931 -13.548 14.520 1.00 92.88 233 ILE A CA 1
ATOM 1855 C C . ILE A 1 233 ? -16.307 -14.578 15.468 1.00 92.88 233 ILE A C 1
ATOM 1857 O O . ILE A 1 233 ? -16.446 -15.784 15.246 1.00 92.88 233 ILE A O 1
ATOM 1861 N N . ALA A 1 234 ? -15.642 -14.106 16.522 1.00 90.69 234 ALA A N 1
ATOM 1862 C CA . ALA A 1 234 ? -15.099 -14.970 17.558 1.00 90.69 234 ALA A CA 1
ATOM 1863 C C . ALA A 1 234 ? -16.237 -15.738 18.271 1.00 90.69 234 ALA A C 1
ATOM 1865 O O . ALA A 1 234 ? -17.257 -15.145 18.638 1.00 90.69 234 ALA A O 1
ATOM 1866 N N . PRO A 1 235 ? -16.103 -17.062 18.472 1.00 85.31 235 PRO A N 1
ATOM 1867 C CA . PRO A 1 235 ? -17.162 -17.893 19.050 1.00 85.31 235 PRO A CA 1
ATOM 1868 C C . PRO A 1 235 ? -17.299 -17.737 20.573 1.00 85.31 235 PRO A C 1
ATOM 1870 O O . PRO A 1 235 ? -18.221 -18.288 21.167 1.00 85.31 235 PRO A O 1
ATOM 1873 N N . ASP A 1 236 ? -16.386 -17.009 21.212 1.00 83.62 236 ASP A N 1
ATOM 1874 C CA . ASP A 1 236 ? -16.279 -16.830 22.664 1.00 83.62 236 ASP A CA 1
ATOM 1875 C C . ASP A 1 236 ? -17.277 -15.813 23.252 1.00 83.62 236 ASP A C 1
ATOM 1877 O O . ASP A 1 236 ? -17.313 -15.595 24.463 1.00 83.62 236 ASP A O 1
ATOM 1881 N N . GLY A 1 237 ? -18.100 -15.188 22.405 1.00 78.06 237 GLY A N 1
ATOM 1882 C CA . GLY A 1 237 ? -19.109 -14.215 22.818 1.00 78.06 237 GLY A CA 1
ATOM 1883 C C . GLY A 1 237 ? -18.554 -12.830 23.170 1.00 78.06 237 GLY A C 1
ATOM 1884 O O . GLY A 1 237 ? -19.334 -11.959 23.553 1.00 78.06 237 GLY A O 1
ATOM 1885 N N . THR A 1 238 ? -17.250 -12.586 22.996 1.00 82.12 238 THR A N 1
ATOM 1886 C CA . THR A 1 238 ? -16.620 -11.269 23.227 1.00 82.12 238 THR A CA 1
ATOM 1887 C C . THR A 1 238 ? -17.056 -10.221 22.201 1.00 82.12 238 THR A C 1
ATOM 1889 O O . THR A 1 238 ? -16.972 -9.017 22.445 1.00 82.12 238 THR A O 1
ATOM 1892 N N . GLY A 1 239 ? -17.534 -10.675 21.038 1.00 86.56 239 GLY A N 1
ATOM 1893 C CA . GLY A 1 239 ? -17.808 -9.820 19.887 1.00 86.56 239 GLY A CA 1
ATOM 1894 C C . GLY A 1 239 ? -16.546 -9.424 19.114 1.00 86.56 239 GLY A C 1
ATOM 1895 O O . GLY A 1 239 ? -16.638 -8.570 18.229 1.00 86.56 239 GLY A O 1
ATOM 1896 N N . ALA A 1 240 ? -15.391 -10.021 19.413 1.00 92.44 240 ALA A N 1
ATOM 1897 C CA . ALA A 1 240 ? -14.191 -9.879 18.602 1.00 92.44 240 ALA A CA 1
ATOM 1898 C C . ALA A 1 240 ? -14.362 -10.517 17.212 1.00 92.44 240 ALA A C 1
ATOM 1900 O O . ALA A 1 240 ? -15.285 -11.300 16.960 1.00 92.44 240 ALA A O 1
ATOM 1901 N N . VAL A 1 241 ? -13.483 -10.149 16.281 1.00 94.56 241 VAL A N 1
ATOM 1902 C CA . VAL A 1 241 ? -13.513 -10.619 14.891 1.00 94.56 241 VAL A CA 1
ATOM 1903 C C . VAL A 1 241 ? -12.128 -11.111 14.487 1.00 94.56 241 VAL A C 1
ATOM 1905 O O . VAL A 1 241 ? -11.163 -10.358 14.553 1.00 94.56 241 VAL A O 1
ATOM 1908 N N . TYR A 1 242 ? -12.031 -12.352 14.019 1.00 93.50 242 TYR A N 1
ATOM 1909 C CA . TYR A 1 242 ? -10.823 -12.910 13.420 1.00 93.50 242 TYR A CA 1
ATOM 1910 C C . TYR A 1 242 ? -10.696 -12.519 11.949 1.00 93.50 242 TYR A C 1
ATOM 1912 O O . TYR A 1 242 ? -11.667 -12.559 11.188 1.00 93.50 242 TYR A O 1
ATOM 1920 N N . LEU A 1 243 ? -9.479 -12.156 11.549 1.00 93.06 243 LEU A N 1
ATOM 1921 C CA . LEU A 1 243 ? -9.125 -11.716 10.206 1.00 93.06 243 LEU A CA 1
ATOM 1922 C C . LEU A 1 243 ? -8.322 -12.799 9.483 1.00 93.06 243 LEU A C 1
ATOM 1924 O O . LEU A 1 243 ? -7.282 -13.252 9.960 1.00 93.06 243 LEU A O 1
ATOM 1928 N N . ASN A 1 244 ? -8.736 -13.131 8.263 1.00 89.69 244 ASN A N 1
ATOM 1929 C CA . ASN A 1 244 ? -7.937 -13.948 7.359 1.00 89.69 244 ASN A CA 1
ATOM 1930 C C . ASN A 1 244 ? -6.949 -13.065 6.574 1.00 89.69 244 ASN A C 1
ATOM 1932 O O . ASN A 1 244 ? -7.315 -12.454 5.565 1.00 89.69 244 ASN A O 1
ATOM 1936 N N . LEU A 1 245 ? -5.685 -13.033 7.009 1.00 88.00 245 LEU A N 1
ATOM 1937 C CA . LEU A 1 245 ? -4.615 -12.226 6.398 1.00 88.00 245 LEU A CA 1
ATOM 1938 C C . LEU A 1 245 ? -4.331 -12.574 4.923 1.00 88.00 245 LEU A C 1
ATOM 1940 O O . LEU A 1 245 ? -3.877 -11.718 4.156 1.00 88.00 245 LEU A O 1
ATOM 1944 N N . VAL A 1 246 ? -4.656 -13.798 4.498 1.00 86.56 246 VAL A N 1
ATOM 1945 C CA . VAL A 1 246 ? -4.482 -14.254 3.111 1.00 86.56 246 VAL A CA 1
ATOM 1946 C C . VAL A 1 246 ? -5.552 -13.658 2.190 1.00 86.56 246 VAL A C 1
ATOM 1948 O O . VAL A 1 246 ? -5.269 -13.356 1.034 1.00 86.56 246 VAL A O 1
ATOM 1951 N N . LYS A 1 247 ? -6.776 -13.451 2.692 1.00 87.62 247 LYS A N 1
ATOM 1952 C CA . LYS A 1 247 ? -7.933 -13.039 1.874 1.00 87.62 247 LYS A CA 1
ATOM 1953 C C . LYS A 1 247 ? -8.341 -11.576 2.034 1.00 87.62 247 LYS A C 1
ATOM 1955 O O . LYS A 1 247 ? -8.959 -11.022 1.129 1.00 87.62 247 LYS A O 1
ATOM 1960 N N . ILE A 1 248 ? -8.029 -10.947 3.165 1.00 89.44 248 ILE A N 1
ATOM 1961 C CA . ILE A 1 248 ? -8.491 -9.589 3.473 1.00 89.44 248 ILE A CA 1
ATOM 1962 C C . ILE A 1 248 ? -7.961 -8.550 2.464 1.00 89.44 248 ILE A C 1
ATOM 1964 O O . ILE A 1 248 ? -6.759 -8.522 2.191 1.00 89.44 248 ILE A O 1
ATOM 1968 N N . PRO A 1 249 ? -8.795 -7.664 1.897 1.00 90.62 249 PRO A N 1
ATOM 1969 C CA . PRO A 1 249 ? -8.298 -6.535 1.111 1.00 90.62 249 PRO A CA 1
ATOM 1970 C C . PRO A 1 249 ? -7.441 -5.585 1.965 1.00 90.62 249 PRO A C 1
ATOM 1972 O O . PRO A 1 249 ? -7.789 -5.286 3.106 1.00 90.62 249 PRO A O 1
ATOM 1975 N N . TYR A 1 250 ? -6.335 -5.063 1.425 1.00 90.25 250 TYR A N 1
ATOM 1976 C CA . TYR A 1 250 ? -5.417 -4.201 2.191 1.00 90.25 250 TYR A CA 1
ATOM 1977 C C . TYR A 1 250 ? -6.074 -2.906 2.685 1.00 90.25 250 TYR A C 1
ATOM 1979 O O . TYR A 1 250 ? -5.800 -2.455 3.795 1.00 90.25 250 TYR A O 1
ATOM 1987 N N . THR A 1 251 ? -6.971 -2.333 1.881 1.00 89.94 251 THR A N 1
ATOM 1988 C CA . THR A 1 251 ? -7.767 -1.151 2.245 1.00 89.94 251 THR A CA 1
ATOM 1989 C C . THR A 1 251 ? -8.721 -1.451 3.398 1.00 89.94 251 THR A C 1
ATOM 1991 O O . THR A 1 251 ? -8.881 -0.636 4.300 1.00 89.94 251 THR A O 1
ATOM 1994 N N . VAL A 1 252 ? -9.290 -2.657 3.435 1.00 92.12 252 VAL A N 1
ATOM 1995 C CA . VAL A 1 252 ? -10.144 -3.103 4.540 1.00 92.12 252 VAL A CA 1
ATOM 1996 C C . VAL A 1 252 ? -9.334 -3.303 5.823 1.00 92.12 252 VAL A C 1
ATOM 1998 O O . VAL A 1 252 ? -9.789 -2.910 6.896 1.00 92.12 252 VAL A O 1
ATOM 2001 N N . LEU A 1 253 ? -8.114 -3.842 5.732 1.00 93.06 253 LEU A N 1
ATOM 2002 C CA . LEU A 1 253 ? -7.207 -3.925 6.881 1.00 93.06 253 LEU A CA 1
ATOM 2003 C C . LEU A 1 253 ? -6.837 -2.530 7.422 1.00 93.06 253 LEU A C 1
ATOM 2005 O O . LEU A 1 253 ? -6.774 -2.347 8.636 1.00 93.06 253 LEU A O 1
ATOM 2009 N N . GLU A 1 254 ? -6.645 -1.536 6.547 1.00 93.50 254 GLU A N 1
ATOM 2010 C CA . GLU A 1 254 ? -6.437 -0.133 6.942 1.00 93.50 254 GLU A CA 1
ATOM 2011 C C . GLU A 1 254 ? -7.653 0.436 7.690 1.00 93.50 254 GLU A C 1
ATOM 2013 O O . GLU A 1 254 ? -7.488 1.039 8.755 1.00 93.50 254 GLU A O 1
ATOM 2018 N N . VAL A 1 255 ? -8.873 0.171 7.206 1.00 93.81 255 VAL A N 1
ATOM 2019 C CA . VAL A 1 255 ? -10.109 0.555 7.907 1.00 93.81 255 VAL A CA 1
ATOM 2020 C C . VAL A 1 255 ? -10.164 -0.099 9.287 1.00 93.81 255 VAL A C 1
ATOM 2022 O O . VAL A 1 255 ? -10.331 0.606 10.282 1.00 93.81 255 VAL A O 1
ATOM 2025 N N . LEU A 1 256 ? -9.946 -1.413 9.388 1.00 95.06 256 LEU A N 1
ATOM 2026 C CA . LEU A 1 256 ? -9.966 -2.139 10.664 1.00 95.06 256 LEU A CA 1
ATOM 2027 C C . LEU A 1 256 ? -8.917 -1.618 11.651 1.00 95.06 256 LEU A C 1
ATOM 2029 O O . LEU A 1 256 ? -9.248 -1.352 12.805 1.00 95.06 256 LEU A O 1
ATOM 2033 N N . ALA A 1 257 ? -7.686 -1.367 11.203 1.00 94.62 257 ALA A N 1
ATOM 2034 C CA . ALA A 1 257 ? -6.633 -0.790 12.041 1.00 94.62 257 ALA A CA 1
ATOM 2035 C C . ALA A 1 257 ? -6.994 0.604 12.595 1.00 94.62 257 ALA A C 1
ATOM 2037 O O . ALA A 1 257 ? -6.508 0.999 13.664 1.00 94.62 257 ALA A O 1
ATOM 2038 N N . SER A 1 258 ? -7.851 1.346 11.883 1.00 94.50 258 SER A N 1
ATOM 2039 C CA . SER A 1 258 ? -8.325 2.674 12.282 1.00 94.50 258 SER A CA 1
ATOM 2040 C C . SER A 1 258 ? -9.475 2.654 13.293 1.00 94.50 258 SER A C 1
ATOM 2042 O O . SER A 1 258 ? -9.614 3.623 14.033 1.00 94.50 258 SER A O 1
ATOM 2044 N N . VAL A 1 259 ? -10.249 1.562 13.378 1.00 95.25 259 VAL A N 1
ATOM 2045 C CA . VAL A 1 259 ? -11.445 1.453 14.244 1.00 95.25 259 VAL A CA 1
ATOM 2046 C C . VAL A 1 259 ? -11.317 0.427 15.377 1.00 95.25 259 VAL A C 1
ATOM 2048 O O . VAL A 1 259 ? -12.062 0.496 16.354 1.00 95.25 259 VAL A O 1
ATOM 2051 N N . ALA A 1 260 ? -10.378 -0.513 15.284 1.00 96.38 260 ALA A N 1
ATOM 2052 C CA . ALA A 1 260 ? -10.231 -1.621 16.224 1.00 96.38 260 ALA A CA 1
ATOM 2053 C C . ALA A 1 260 ? -8.889 -1.600 16.968 1.00 96.38 260 ALA A C 1
ATOM 2055 O O . ALA A 1 260 ? -7.900 -1.015 16.512 1.00 96.38 260 ALA A O 1
ATOM 2056 N N . LEU A 1 261 ? -8.856 -2.260 18.123 1.00 96.00 261 LEU A N 1
ATOM 2057 C CA . LEU A 1 261 ? -7.623 -2.779 18.704 1.00 96.00 261 LEU A CA 1
ATOM 2058 C C . LEU A 1 261 ? -7.333 -4.127 18.056 1.00 96.00 261 LEU A C 1
ATOM 2060 O O . LEU A 1 261 ? -8.230 -4.959 17.953 1.00 96.00 261 LEU A O 1
ATOM 2064 N N . LEU A 1 262 ? -6.102 -4.297 17.591 1.00 95.38 262 LEU A N 1
ATOM 2065 C CA . LEU A 1 262 ? -5.651 -5.505 16.916 1.00 95.38 262 LEU A CA 1
ATOM 2066 C C . LEU A 1 262 ? -4.712 -6.292 17.824 1.00 95.38 262 LEU A C 1
ATOM 2068 O O . LEU A 1 262 ? -3.831 -5.688 18.425 1.00 95.38 262 LEU A O 1
ATOM 2072 N N . ASP A 1 263 ? -4.873 -7.606 17.895 1.00 92.75 263 ASP A N 1
ATOM 2073 C CA . ASP A 1 263 ? -3.980 -8.488 18.654 1.00 92.75 263 ASP A CA 1
ATOM 2074 C C . ASP A 1 263 ? -3.813 -9.841 17.950 1.00 92.75 263 ASP A C 1
ATOM 2076 O O . ASP A 1 263 ? -4.563 -10.165 17.030 1.00 92.75 263 ASP A O 1
ATOM 2080 N N . ILE A 1 264 ? -2.811 -10.623 18.340 1.00 88.62 264 ILE A N 1
ATOM 2081 C CA . ILE A 1 264 ? -2.548 -11.947 17.774 1.00 88.62 264 ILE A CA 1
ATOM 2082 C C . ILE A 1 264 ? -3.011 -13.010 18.766 1.00 88.62 264 ILE A C 1
ATOM 2084 O O . ILE A 1 264 ? -2.395 -13.221 19.809 1.00 88.62 264 ILE A O 1
ATOM 2088 N N . HIS A 1 265 ? -4.051 -13.752 18.393 1.00 81.94 265 HIS A N 1
ATOM 2089 C CA . HIS A 1 265 ? -4.566 -14.883 19.158 1.00 81.94 265 HIS A CA 1
ATOM 2090 C C . HIS A 1 265 ? -4.480 -16.163 18.323 1.00 81.94 265 HIS A C 1
ATOM 2092 O O . HIS A 1 265 ? -5.064 -16.261 17.246 1.00 81.94 265 HIS A O 1
ATOM 2098 N N . ASN A 1 266 ? -3.743 -17.168 18.813 1.00 72.56 266 ASN A N 1
ATOM 2099 C CA . ASN A 1 266 ? -3.547 -18.460 18.133 1.00 72.56 266 ASN A CA 1
ATOM 2100 C C . ASN A 1 266 ? -3.096 -18.316 16.663 1.00 72.56 266 ASN A C 1
ATOM 2102 O O . ASN A 1 266 ? -3.661 -18.952 15.775 1.00 72.56 266 ASN A O 1
ATOM 2106 N N . ALA A 1 267 ? -2.107 -17.449 16.415 1.00 75.00 267 ALA A N 1
ATOM 2107 C CA . ALA A 1 267 ? -1.589 -17.105 15.082 1.00 75.00 267 ALA A CA 1
ATOM 2108 C C . ALA A 1 267 ? -2.605 -16.442 14.124 1.00 75.00 267 ALA A C 1
ATOM 2110 O O . ALA A 1 267 ? -2.309 -16.258 12.946 1.00 75.00 267 ALA A O 1
ATOM 2111 N N . ASN A 1 268 ? -3.775 -16.030 14.618 1.00 82.06 268 ASN A N 1
ATOM 2112 C CA . ASN A 1 268 ? -4.738 -15.236 13.863 1.00 82.06 268 ASN A CA 1
ATOM 2113 C C . ASN A 1 268 ? -4.759 -13.799 14.376 1.00 82.06 268 ASN A C 1
ATOM 2115 O O . ASN A 1 268 ? -4.649 -13.551 15.576 1.00 82.06 268 ASN A O 1
ATOM 2119 N N . LEU A 1 269 ? -4.931 -12.853 13.455 1.00 90.56 269 LEU A N 1
ATOM 2120 C CA . LEU A 1 269 ? -5.148 -11.460 13.809 1.00 90.56 269 LEU A CA 1
ATOM 2121 C C . LEU A 1 269 ? -6.600 -11.292 14.272 1.00 90.56 269 LEU A C 1
ATOM 2123 O O . LEU A 1 269 ? -7.535 -11.581 13.526 1.00 90.56 269 LEU A O 1
ATOM 2127 N N . GLU A 1 270 ? -6.780 -10.827 15.496 1.00 93.62 270 GLU A N 1
ATOM 2128 C CA . GLU A 1 270 ? -8.064 -10.535 16.117 1.00 93.62 270 GLU A CA 1
ATOM 2129 C C . GLU A 1 270 ? -8.284 -9.022 16.164 1.00 93.62 270 GLU A C 1
ATOM 2131 O O . GLU A 1 270 ? -7.354 -8.253 16.408 1.00 93.62 270 GLU A O 1
ATOM 2136 N N . ALA A 1 271 ? -9.519 -8.589 15.925 1.00 95.75 271 ALA A N 1
ATOM 2137 C CA . ALA A 1 271 ? -9.945 -7.204 16.003 1.00 95.75 271 ALA A CA 1
ATOM 2138 C C . ALA A 1 271 ? -11.066 -7.032 17.028 1.00 95.75 271 ALA A C 1
ATOM 2140 O O . ALA A 1 271 ? -12.146 -7.611 16.892 1.00 95.75 271 ALA A O 1
ATOM 2141 N N . THR A 1 272 ? -10.834 -6.142 17.989 1.00 95.75 272 THR A N 1
ATOM 2142 C CA . THR A 1 272 ? -11.790 -5.790 19.042 1.00 95.75 272 THR A CA 1
ATOM 2143 C C . THR A 1 272 ? -12.176 -4.322 18.937 1.00 95.75 272 THR A C 1
ATOM 2145 O O . THR A 1 272 ? -11.334 -3.442 18.743 1.00 95.75 272 THR A O 1
ATOM 2148 N N . ALA A 1 273 ? -13.473 -4.040 19.044 1.00 95.25 273 ALA A N 1
ATOM 2149 C CA . ALA A 1 273 ? -14.009 -2.699 18.857 1.00 95.25 273 ALA A CA 1
ATOM 2150 C C . ALA A 1 273 ? -13.420 -1.690 19.855 1.00 95.25 273 ALA A C 1
ATOM 2152 O O . ALA A 1 273 ? -13.305 -1.966 21.050 1.00 95.25 273 ALA A O 1
ATOM 2153 N N . ASN A 1 274 ? -13.097 -0.484 19.382 1.00 95.50 274 ASN A N 1
ATOM 2154 C CA . ASN A 1 274 ? -12.601 0.587 20.238 1.00 95.50 274 ASN A CA 1
ATOM 2155 C C . ASN A 1 274 ? -13.350 1.894 19.983 1.00 95.50 274 ASN A C 1
ATOM 2157 O O . ASN A 1 274 ? -13.250 2.492 18.916 1.00 95.50 274 ASN A O 1
ATOM 2161 N N . ILE A 1 275 ? -14.082 2.360 20.996 1.00 93.19 275 ILE A N 1
ATOM 2162 C CA . ILE A 1 275 ? -14.976 3.524 20.890 1.00 93.19 275 ILE A CA 1
ATOM 2163 C C . ILE A 1 275 ? -14.210 4.799 20.508 1.00 93.19 275 ILE A C 1
ATOM 2165 O O . ILE A 1 275 ? -14.712 5.598 19.722 1.00 93.19 275 ILE A O 1
ATOM 2169 N N . ILE A 1 276 ? -12.999 4.996 21.043 1.00 90.75 276 ILE A N 1
ATOM 2170 C CA . ILE A 1 276 ? -12.188 6.197 20.784 1.00 90.75 276 ILE A CA 1
ATOM 2171 C C . ILE A 1 276 ? -11.720 6.202 19.326 1.00 90.75 276 ILE A C 1
ATOM 2173 O O . ILE A 1 276 ? -11.878 7.199 18.626 1.00 90.75 276 ILE A O 1
ATOM 2177 N N . LYS A 1 277 ? -11.191 5.069 18.856 1.00 94.50 277 LYS A N 1
ATOM 2178 C CA . LYS A 1 277 ? -10.772 4.872 17.466 1.00 94.50 277 LYS A CA 1
ATOM 2179 C C . LYS A 1 277 ? -11.929 5.025 16.482 1.00 94.50 277 LYS A C 1
ATOM 2181 O O . LYS A 1 277 ? -11.813 5.795 15.533 1.00 94.50 277 LYS A O 1
ATOM 2186 N N . ILE A 1 278 ? -13.056 4.357 16.749 1.00 94.56 278 ILE A N 1
ATOM 2187 C CA . ILE A 1 278 ? -14.279 4.480 15.946 1.00 94.56 278 ILE A CA 1
ATOM 2188 C C . ILE A 1 278 ? -14.717 5.938 15.876 1.00 94.56 278 ILE A C 1
ATOM 2190 O O . ILE A 1 278 ? -14.985 6.417 14.782 1.00 94.56 278 ILE A O 1
ATOM 2194 N N . GLY A 1 279 ? -14.742 6.644 17.011 1.00 90.31 279 GLY A N 1
ATOM 2195 C CA . GLY A 1 279 ? -15.015 8.077 17.050 1.00 90.31 279 GLY A CA 1
ATOM 2196 C C . GLY A 1 279 ? -14.097 8.830 16.091 1.00 90.31 279 GLY A C 1
ATOM 2197 O O . GLY A 1 279 ? -14.567 9.392 15.111 1.00 90.31 279 GLY A O 1
ATOM 2198 N N . ASN A 1 280 ? -12.782 8.773 16.300 1.00 89.88 280 ASN A N 1
ATOM 2199 C CA . ASN A 1 280 ? -11.809 9.524 15.498 1.00 89.88 280 ASN A CA 1
ATOM 2200 C C . ASN A 1 280 ? -11.886 9.249 13.984 1.00 89.88 280 ASN A C 1
ATOM 2202 O O . ASN A 1 280 ? -11.585 10.140 13.191 1.00 89.88 280 ASN A O 1
ATOM 2206 N N . ALA A 1 281 ? -12.271 8.036 13.582 1.00 91.31 281 ALA A N 1
ATOM 2207 C CA . ALA A 1 281 ? -12.348 7.627 12.182 1.00 91.31 281 ALA A CA 1
ATOM 2208 C C . ALA A 1 281 ? -13.759 7.740 11.568 1.00 91.31 281 ALA A C 1
ATOM 2210 O O . ALA A 1 281 ? -13.907 7.531 10.362 1.00 91.31 281 ALA A O 1
ATOM 2211 N N . LEU A 1 282 ? -14.793 8.064 12.358 1.00 88.56 282 LEU A N 1
ATOM 2212 C CA . LEU A 1 282 ? -16.204 7.859 12.002 1.00 88.56 282 LEU A CA 1
ATOM 2213 C C . LEU A 1 282 ? -16.604 8.515 10.675 1.00 88.56 282 LEU A C 1
ATOM 2215 O O . LEU A 1 282 ? -17.304 7.911 9.867 1.00 88.56 282 LEU A O 1
ATOM 2219 N N . THR A 1 283 ? -16.150 9.743 10.423 1.00 87.25 283 THR A N 1
ATOM 2220 C CA . THR A 1 283 ? -16.468 10.486 9.191 1.00 87.25 283 THR A CA 1
ATOM 2221 C C . THR A 1 283 ? -15.880 9.846 7.940 1.00 87.25 283 THR A C 1
ATOM 2223 O O . THR A 1 283 ? -16.472 9.958 6.867 1.00 87.25 283 THR A O 1
ATOM 2226 N N . THR A 1 284 ? -14.745 9.166 8.083 1.00 87.75 284 THR A N 1
ATOM 2227 C CA . THR A 1 284 ? -14.038 8.495 6.993 1.00 87.75 284 THR A CA 1
ATOM 2228 C C . THR A 1 284 ? -14.619 7.107 6.741 1.00 87.75 284 THR A C 1
ATOM 2230 O O . THR A 1 284 ? -14.860 6.750 5.595 1.00 87.75 284 THR A O 1
ATOM 2233 N N . VAL A 1 285 ? -14.887 6.333 7.799 1.00 89.69 285 VAL A N 1
ATOM 2234 C CA . VAL A 1 285 ? -15.190 4.897 7.669 1.00 89.69 285 VAL A CA 1
ATOM 2235 C C . VAL A 1 285 ? -16.677 4.560 7.556 1.00 89.69 285 VAL A C 1
ATOM 2237 O O . VAL A 1 285 ? -17.017 3.458 7.145 1.00 89.69 285 VAL A O 1
ATOM 2240 N N . ARG A 1 286 ? -17.593 5.484 7.880 1.00 86.62 286 ARG A N 1
ATOM 2241 C CA . ARG A 1 286 ? -19.042 5.193 7.921 1.00 86.62 286 ARG A CA 1
ATOM 2242 C C . ARG A 1 286 ? -19.636 4.762 6.574 1.00 86.62 286 ARG A C 1
ATOM 2244 O O . ARG A 1 286 ? -20.697 4.151 6.557 1.00 86.62 286 ARG A O 1
ATOM 2251 N N . LYS A 1 287 ? -18.986 5.103 5.458 1.00 87.12 287 LYS A N 1
ATOM 2252 C CA . LYS A 1 287 ? -19.416 4.717 4.102 1.00 87.12 287 LYS A CA 1
ATOM 2253 C C . LYS A 1 287 ? -18.807 3.393 3.630 1.00 87.12 287 LYS A C 1
ATOM 2255 O O . LYS A 1 287 ? -19.184 2.908 2.568 1.00 87.12 287 LYS A O 1
ATOM 2260 N N . GLU A 1 288 ? -17.873 2.826 4.387 1.00 88.88 288 GLU A N 1
ATOM 2261 C CA . GLU A 1 288 ? -17.169 1.604 4.014 1.00 88.88 288 GLU A CA 1
ATOM 2262 C C . GLU A 1 288 ? -18.031 0.373 4.307 1.00 88.88 288 GLU A C 1
ATOM 2264 O O . GLU A 1 288 ? -18.527 0.198 5.422 1.00 88.88 288 GLU A O 1
ATOM 2269 N N . GLY A 1 289 ? -18.167 -0.530 3.331 1.00 89.88 289 GLY A N 1
ATOM 2270 C CA . GLY A 1 289 ? -19.018 -1.721 3.469 1.00 89.88 289 GLY A CA 1
ATOM 2271 C C . GLY A 1 289 ? -18.603 -2.653 4.615 1.00 89.88 289 GLY A C 1
ATOM 2272 O O . GLY A 1 289 ? -19.452 -3.283 5.242 1.00 89.88 289 GLY A O 1
ATOM 2273 N N . VAL A 1 290 ? -17.308 -2.702 4.952 1.00 92.88 290 VAL A N 1
ATOM 2274 C CA . VAL A 1 290 ? -16.822 -3.467 6.114 1.00 92.88 290 VAL A CA 1
ATOM 2275 C C . VAL A 1 290 ? -17.328 -2.890 7.438 1.00 92.88 290 VAL A C 1
ATOM 2277 O O . VAL A 1 290 ? -17.604 -3.645 8.366 1.00 92.88 290 VAL A O 1
ATOM 2280 N N . PHE A 1 291 ? -17.480 -1.567 7.538 1.00 93.56 291 PHE A N 1
ATOM 2281 C CA . PHE A 1 291 ? -17.933 -0.917 8.764 1.00 93.56 291 PHE A CA 1
ATOM 2282 C C . PHE A 1 291 ? -19.406 -1.232 9.042 1.00 93.56 291 PHE A C 1
ATOM 2284 O O . PHE A 1 291 ? -19.761 -1.545 10.179 1.00 93.56 291 PHE A O 1
ATOM 2291 N N . GLU A 1 292 ? -20.240 -1.237 7.997 1.00 93.00 292 GLU A N 1
ATOM 2292 C CA . GLU A 1 292 ? -21.634 -1.679 8.105 1.00 93.00 292 GLU A CA 1
ATOM 2293 C C . GLU A 1 292 ? -21.715 -3.158 8.491 1.00 93.00 292 GLU A C 1
ATOM 2295 O O . GLU A 1 292 ? -22.405 -3.519 9.443 1.00 93.00 292 GLU A O 1
ATOM 2300 N N . TRP A 1 293 ? -20.918 -4.007 7.836 1.00 95.50 293 TRP A N 1
ATOM 2301 C CA . TRP A 1 293 ? -20.884 -5.429 8.158 1.00 95.50 293 TRP A CA 1
ATOM 2302 C C . TRP A 1 293 ? -20.528 -5.680 9.631 1.00 95.50 293 TRP A C 1
ATOM 2304 O O . TRP A 1 293 ? -21.177 -6.497 10.282 1.00 95.50 293 TRP A O 1
ATOM 2314 N N . LEU A 1 294 ? -19.552 -4.958 10.195 1.00 95.56 294 LEU A N 1
ATOM 2315 C CA . LEU A 1 294 ? -19.194 -5.067 11.616 1.00 95.56 294 LEU A CA 1
ATOM 2316 C C . LEU A 1 294 ? -20.354 -4.673 12.540 1.00 95.56 294 LEU A C 1
ATOM 2318 O O . LEU A 1 294 ? -20.571 -5.346 13.548 1.00 95.56 294 LEU A O 1
ATOM 2322 N N . ARG A 1 295 ? -21.112 -3.621 12.200 1.00 94.19 295 ARG A N 1
ATOM 2323 C CA . ARG A 1 295 ? -22.300 -3.192 12.959 1.00 94.19 295 ARG A CA 1
ATOM 2324 C C . ARG A 1 295 ? -23.391 -4.265 12.945 1.00 94.19 295 ARG A C 1
ATOM 2326 O O . ARG A 1 295 ? -24.032 -4.524 13.966 1.00 94.19 295 ARG A O 1
ATOM 2333 N N . GLU A 1 296 ? -23.612 -4.896 11.800 1.00 94.31 296 GLU A N 1
ATOM 2334 C CA . GLU A 1 296 ? -24.654 -5.909 11.638 1.00 94.31 296 GLU A CA 1
ATOM 2335 C C . GLU A 1 296 ? -24.278 -7.248 12.275 1.00 94.31 296 GLU A C 1
ATOM 2337 O O . GLU A 1 296 ? -25.145 -7.916 12.837 1.00 94.31 296 GLU A O 1
ATOM 2342 N N . ASN A 1 297 ? -22.998 -7.623 12.255 1.00 94.50 297 ASN A N 1
ATOM 2343 C CA . ASN A 1 297 ? -22.571 -8.988 12.564 1.00 94.50 297 ASN A CA 1
ATOM 2344 C C . ASN A 1 297 ? -21.876 -9.129 13.930 1.00 94.50 297 ASN A C 1
ATOM 2346 O O . ASN A 1 297 ? -22.008 -10.176 14.557 1.00 94.50 297 ASN A O 1
ATOM 2350 N N . SER A 1 298 ? -21.201 -8.099 14.453 1.00 95.19 298 SER A N 1
ATOM 2351 C CA . SER A 1 298 ? -20.553 -8.156 15.774 1.00 95.19 298 SER A CA 1
ATOM 2352 C C . SER A 1 298 ? -21.302 -7.325 16.819 1.00 95.19 298 SER A C 1
ATOM 2354 O O . SER A 1 298 ? -21.491 -6.120 16.668 1.00 95.19 298 SER A O 1
ATOM 2356 N N . SER A 1 299 ? -21.672 -7.955 17.939 1.00 93.19 299 SER A N 1
ATOM 2357 C CA . SER A 1 299 ? -22.284 -7.277 19.093 1.00 93.19 299 SER A CA 1
ATOM 2358 C C . SER A 1 299 ? -21.361 -6.223 19.720 1.00 93.19 299 SER A C 1
ATOM 2360 O O . SER A 1 299 ? -21.822 -5.140 20.096 1.00 93.19 299 SER A O 1
ATOM 2362 N N . GLY A 1 300 ? -20.059 -6.517 19.798 1.00 93.38 300 GLY A N 1
ATOM 2363 C CA . GLY A 1 300 ? -19.042 -5.615 20.337 1.00 93.38 300 GLY A CA 1
ATOM 2364 C C . GLY A 1 300 ? -18.884 -4.363 19.477 1.00 93.38 300 GLY A C 1
ATOM 2365 O O . GLY A 1 300 ? -18.964 -3.242 19.985 1.00 93.38 300 GLY A O 1
ATOM 2366 N N . PHE A 1 301 ? -18.748 -4.541 18.158 1.00 95.81 301 PHE A N 1
ATOM 2367 C CA . PHE A 1 301 ? -18.676 -3.416 17.225 1.00 95.81 301 PHE A CA 1
ATOM 2368 C C . PHE A 1 301 ? -19.984 -2.637 17.167 1.00 95.81 301 PHE A C 1
ATOM 2370 O O . PHE A 1 301 ? -19.936 -1.414 17.250 1.00 95.81 301 PHE A O 1
ATOM 2377 N N . ARG A 1 302 ? -21.146 -3.298 17.120 1.00 95.12 302 ARG A N 1
ATOM 2378 C CA . ARG A 1 302 ? -22.452 -2.621 17.143 1.00 95.12 302 ARG A CA 1
ATOM 2379 C C . ARG A 1 302 ? -22.574 -1.658 18.320 1.00 95.12 302 ARG A C 1
ATOM 2381 O O . ARG A 1 302 ? -22.814 -0.471 18.120 1.00 95.12 302 ARG A O 1
ATOM 2388 N N . THR A 1 303 ? -22.309 -2.153 19.528 1.00 94.44 303 THR A N 1
ATOM 2389 C CA . THR A 1 303 ? -22.395 -1.357 20.760 1.00 94.44 303 THR A CA 1
ATOM 2390 C C . THR A 1 303 ? -21.417 -0.182 20.728 1.00 94.44 303 THR A C 1
ATOM 2392 O O . THR A 1 303 ? -21.776 0.951 21.052 1.00 94.44 303 THR A O 1
ATOM 2395 N N . ALA A 1 304 ? -20.170 -0.423 20.312 1.00 94.56 304 ALA A N 1
ATOM 2396 C CA . ALA A 1 304 ? -19.155 0.621 20.253 1.00 94.56 304 ALA A CA 1
ATOM 2397 C C . ALA A 1 304 ? -19.480 1.703 19.207 1.00 94.56 304 ALA A C 1
ATOM 2399 O O . ALA A 1 304 ? -19.271 2.888 19.474 1.00 94.56 304 ALA A O 1
ATOM 2400 N N . ILE A 1 305 ? -20.021 1.307 18.051 1.00 94.69 305 ILE A N 1
ATOM 2401 C CA . ILE A 1 305 ? -20.445 2.210 16.976 1.00 94.69 305 ILE A CA 1
ATOM 2402 C C . ILE A 1 305 ? -21.630 3.062 17.434 1.00 94.69 305 ILE A C 1
ATOM 2404 O O . ILE A 1 305 ? -21.572 4.281 17.303 1.00 94.69 305 ILE A O 1
ATOM 2408 N N . GLU A 1 306 ? -22.656 2.466 18.043 1.00 93.38 306 GLU A N 1
ATOM 2409 C CA . GLU A 1 306 ? -23.812 3.202 18.576 1.00 93.38 306 GLU A CA 1
ATOM 2410 C C . GLU A 1 306 ? -23.399 4.230 19.642 1.00 93.38 306 GLU A C 1
ATOM 2412 O O . GLU A 1 306 ? -23.866 5.374 19.642 1.00 93.38 306 GLU A O 1
ATOM 2417 N N . ILE A 1 307 ? -22.480 3.860 20.544 1.00 91.44 307 ILE A N 1
ATOM 2418 C CA . ILE A 1 307 ? -21.941 4.785 21.551 1.00 91.44 307 ILE A CA 1
ATOM 2419 C C . ILE A 1 307 ? -21.156 5.917 20.884 1.00 91.44 307 ILE A C 1
ATOM 2421 O O . ILE A 1 307 ? -21.318 7.077 21.279 1.00 91.44 307 ILE A O 1
ATOM 2425 N N . ALA A 1 308 ? -20.308 5.598 19.904 1.00 90.44 308 ALA A N 1
ATOM 2426 C CA . ALA A 1 308 ? -19.526 6.591 19.180 1.00 90.44 308 ALA A CA 1
ATOM 2427 C C . ALA A 1 308 ? -20.441 7.573 18.435 1.00 90.44 308 ALA A C 1
ATOM 2429 O O . ALA A 1 308 ? -20.299 8.775 18.631 1.00 90.44 308 ALA A O 1
ATOM 2430 N N . GLU A 1 309 ? -21.436 7.090 17.687 1.00 89.19 309 GLU A N 1
ATOM 2431 C CA . GLU A 1 309 ? -22.415 7.919 16.969 1.00 89.19 309 GLU A CA 1
ATOM 2432 C C . GLU A 1 309 ? -23.236 8.802 17.920 1.00 89.19 309 GLU A C 1
ATOM 2434 O O . GLU A 1 309 ? -23.427 9.986 17.650 1.00 89.19 309 GLU A O 1
ATOM 2439 N N . LYS A 1 310 ? -23.657 8.281 19.082 1.00 87.50 310 LYS A N 1
ATOM 2440 C CA . 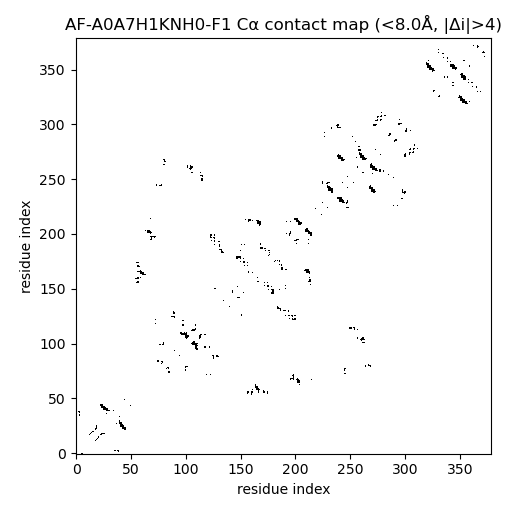LYS A 1 310 ? -24.393 9.062 20.095 1.00 87.50 310 LYS A CA 1
ATOM 2441 C C . LYS A 1 310 ? -23.547 10.159 20.745 1.00 87.50 310 LYS A C 1
ATOM 2443 O O . LYS A 1 310 ? -24.095 11.141 21.255 1.00 87.50 310 LYS A O 1
ATOM 2448 N N . ARG A 1 311 ? -22.230 9.965 20.834 1.00 83.06 311 ARG A N 1
ATOM 2449 C CA . ARG A 1 311 ? -21.285 10.941 21.407 1.00 83.06 311 ARG A CA 1
ATOM 2450 C C . ARG A 1 311 ? -20.724 11.889 20.349 1.00 83.06 311 ARG A C 1
ATOM 2452 O O . ARG A 1 311 ? -20.261 12.970 20.703 1.00 83.06 311 ARG A O 1
ATOM 2459 N N . TRP A 1 312 ? -20.787 11.506 19.079 1.00 77.12 312 TRP A N 1
ATOM 2460 C CA . TRP A 1 312 ? -20.277 12.286 17.965 1.00 77.12 312 TRP A CA 1
ATOM 2461 C C . TRP A 1 312 ? -21.024 13.611 17.822 1.00 77.12 312 TRP A C 1
ATOM 2463 O O . TRP A 1 312 ? -22.250 13.661 17.891 1.00 77.12 312 TRP A O 1
ATOM 2473 N N . GLY A 1 313 ? -20.279 14.702 17.646 1.00 65.06 313 GLY A N 1
ATOM 2474 C CA . GLY A 1 313 ? -20.856 16.039 17.484 1.00 65.06 313 GLY A CA 1
ATOM 2475 C C . GLY A 1 313 ? -21.509 16.623 18.742 1.00 65.06 313 GLY A C 1
ATOM 2476 O O . GLY A 1 313 ? -22.054 17.722 18.673 1.00 65.06 313 GLY A O 1
ATOM 2477 N N . LYS A 1 314 ? -21.442 15.949 19.901 1.00 64.12 314 LYS A N 1
ATOM 2478 C CA . LYS A 1 314 ? -21.824 16.582 21.165 1.00 64.12 314 LYS A CA 1
ATOM 2479 C C . LYS A 1 314 ? -20.773 17.618 21.534 1.00 64.12 314 LYS A C 1
ATOM 2481 O O . LYS A 1 314 ? -19.629 17.277 21.823 1.00 64.12 314 LYS A O 1
ATOM 2486 N N . GLN A 1 315 ? -21.179 18.882 21.528 1.00 52.81 315 GLN A N 1
ATOM 2487 C CA . GLN A 1 315 ? -20.384 19.974 22.068 1.00 52.81 315 GLN A CA 1
ATOM 2488 C C . GLN A 1 315 ? -20.099 19.679 23.546 1.00 52.81 315 GLN A C 1
ATOM 2490 O O . GLN A 1 315 ? -21.013 19.653 24.369 1.00 52.81 315 GLN A O 1
ATOM 2495 N N . ILE A 1 316 ? -18.834 19.423 23.880 1.00 55.34 316 ILE A N 1
ATOM 2496 C CA . ILE A 1 316 ? -18.388 19.364 25.272 1.00 55.34 316 ILE A CA 1
ATOM 2497 C C . ILE A 1 316 ? -18.282 20.815 25.735 1.00 55.34 316 ILE A C 1
ATOM 2499 O O . ILE A 1 316 ? -17.254 21.465 25.559 1.00 55.34 316 ILE A O 1
ATOM 2503 N N . ILE A 1 317 ? -19.377 21.354 26.264 1.00 54.25 317 ILE A N 1
ATOM 2504 C CA . ILE A 1 317 ? -19.326 22.596 27.030 1.00 54.25 317 ILE A CA 1
ATOM 2505 C C . ILE A 1 317 ? -18.713 22.216 28.376 1.00 54.25 317 ILE A C 1
ATOM 2507 O O . ILE A 1 317 ? -19.335 21.514 29.168 1.00 54.25 317 ILE A O 1
ATOM 2511 N N . HIS A 1 318 ? -17.469 22.626 28.615 1.00 56.59 318 HIS A N 1
ATOM 2512 C CA . HIS A 1 318 ? -16.909 22.560 29.959 1.00 56.59 318 HIS A CA 1
ATOM 2513 C C . HIS A 1 318 ? -17.558 23.678 30.781 1.00 56.59 318 HIS A C 1
ATOM 2515 O O . HIS A 1 318 ? -17.197 24.841 30.625 1.00 56.59 318 HIS A O 1
ATOM 2521 N N . GLU A 1 319 ? -18.516 23.327 31.640 1.00 58.75 319 GLU A N 1
ATOM 2522 C CA . GLU A 1 319 ? -19.198 24.283 32.533 1.00 58.75 319 GLU A CA 1
ATOM 2523 C C . GLU A 1 319 ? -18.218 24.999 33.484 1.00 58.75 319 GLU A C 1
ATOM 2525 O O . GLU A 1 319 ? -18.467 26.122 33.914 1.00 58.75 319 GLU A O 1
ATOM 2530 N N . ASP A 1 320 ? -17.062 24.381 33.737 1.00 69.69 320 ASP A N 1
ATOM 2531 C CA . ASP A 1 320 ? -16.025 24.883 34.637 1.00 69.69 320 ASP A CA 1
ATOM 2532 C C . ASP A 1 320 ? -14.878 25.631 33.939 1.00 69.69 320 ASP A C 1
ATOM 2534 O O . ASP A 1 320 ? -13.882 25.937 34.593 1.00 69.69 320 ASP A O 1
ATOM 2538 N N . LEU A 1 321 ? -14.967 25.920 32.634 1.00 79.81 321 LEU A N 1
ATOM 2539 C CA . LEU A 1 321 ? -13.911 26.622 31.895 1.00 79.81 321 LEU A CA 1
ATOM 2540 C C . LEU A 1 321 ? -14.318 28.063 31.568 1.00 79.81 321 LEU A C 1
ATOM 2542 O O . LEU A 1 321 ? -15.267 28.314 30.829 1.00 79.81 321 LEU A O 1
ATOM 2546 N N . MET A 1 322 ? -13.543 29.018 32.073 1.00 83.00 322 MET A N 1
ATOM 2547 C CA . MET A 1 322 ? -13.685 30.442 31.789 1.00 83.00 322 MET A CA 1
ATOM 2548 C C . MET A 1 322 ? -12.657 30.879 30.751 1.00 83.00 322 MET A C 1
ATOM 2550 O O . MET A 1 322 ? -11.519 30.411 30.749 1.00 83.00 322 MET A O 1
ATOM 2554 N N . VAL A 1 323 ? -13.045 31.830 29.903 1.00 85.25 323 VAL A N 1
ATOM 2555 C CA . VAL A 1 323 ? -12.158 32.463 28.922 1.00 85.25 323 VAL A CA 1
ATOM 2556 C C . VAL A 1 323 ? -12.124 33.966 29.181 1.00 85.25 323 VAL A C 1
ATOM 2558 O O . VAL A 1 323 ? -13.166 34.593 29.373 1.00 85.25 323 VAL A O 1
ATOM 2561 N N . ALA A 1 324 ? -10.931 34.557 29.189 1.00 85.44 324 ALA A N 1
ATOM 2562 C CA . ALA A 1 324 ? -10.744 36.000 29.310 1.00 85.44 324 ALA A CA 1
ATOM 2563 C C . ALA A 1 324 ? -9.761 36.510 28.257 1.00 85.44 324 ALA A C 1
ATOM 2565 O O . ALA A 1 324 ? -8.776 35.844 27.955 1.00 85.44 324 ALA A O 1
ATOM 2566 N N . GLN A 1 325 ? -10.009 37.710 27.732 1.00 88.94 325 GLN A N 1
ATOM 2567 C CA . GLN A 1 325 ? -9.063 38.410 26.865 1.00 88.94 325 GLN A CA 1
ATOM 2568 C C . GLN A 1 325 ? -8.220 39.385 27.695 1.00 88.94 325 GLN A C 1
ATOM 2570 O O . GLN A 1 325 ? -8.766 40.254 28.379 1.00 88.94 325 GLN A O 1
ATOM 2575 N N . VAL A 1 326 ? -6.897 39.265 27.618 1.00 86.94 326 VAL A N 1
ATOM 2576 C CA . VAL A 1 326 ? -5.916 40.062 28.363 1.00 86.94 326 VAL A CA 1
ATOM 2577 C C . VAL A 1 326 ? -4.935 40.696 27.378 1.00 86.94 326 VAL A C 1
ATOM 2579 O O . VAL A 1 326 ? -3.884 40.140 27.083 1.00 86.94 326 VAL A O 1
ATOM 2582 N N . LYS A 1 327 ? -5.290 41.884 26.875 1.00 84.38 327 LYS A N 1
ATOM 2583 C CA . LYS A 1 327 ? -4.493 42.628 25.877 1.00 84.38 327 LYS A CA 1
ATOM 2584 C C . LYS A 1 327 ? -3.173 43.180 26.420 1.00 84.38 327 LYS A C 1
ATOM 2586 O O . LYS A 1 327 ? -2.269 43.492 25.654 1.00 84.38 327 LYS A O 1
ATOM 2591 N N . ASP A 1 328 ? -3.080 43.362 27.736 1.00 84.56 328 ASP A N 1
ATOM 2592 C CA . ASP A 1 328 ? -1.855 43.834 28.373 1.00 84.56 328 ASP A CA 1
ATOM 2593 C C . ASP A 1 328 ? -0.913 42.653 28.643 1.00 84.56 328 ASP A C 1
ATOM 2595 O O . ASP A 1 328 ? -1.214 41.761 29.443 1.00 84.56 328 ASP A O 1
ATOM 2599 N N . LEU A 1 329 ? 0.240 42.656 27.972 1.00 83.38 329 LEU A N 1
ATOM 2600 C CA . LEU A 1 329 ? 1.224 41.580 28.068 1.00 83.38 329 LEU A CA 1
ATOM 2601 C C . LEU A 1 329 ? 1.820 41.451 29.479 1.00 83.38 329 LEU A C 1
ATOM 2603 O O . LEU A 1 329 ? 2.099 40.341 29.928 1.00 83.38 329 LEU A O 1
ATOM 2607 N N . SER A 1 330 ? 1.992 42.561 30.200 1.00 84.81 330 SER A N 1
ATOM 2608 C CA . SER A 1 330 ? 2.569 42.546 31.549 1.00 84.81 330 SER A CA 1
ATOM 2609 C C . SER A 1 330 ? 1.598 41.915 32.542 1.00 84.81 330 SER A C 1
ATOM 2611 O O . SER A 1 330 ? 1.999 41.076 33.351 1.00 84.81 330 SER A O 1
ATOM 2613 N N . LEU A 1 331 ? 0.311 42.253 32.432 1.00 85.56 331 LEU A N 1
ATOM 2614 C CA . LEU A 1 331 ? -0.757 41.636 33.212 1.00 85.56 331 LEU A CA 1
ATOM 2615 C C . LEU A 1 331 ? -0.896 40.143 32.890 1.00 85.56 331 LEU A C 1
ATOM 2617 O O . LEU A 1 331 ? -1.029 39.331 33.805 1.00 85.56 331 LEU A O 1
ATOM 2621 N N . LYS A 1 332 ? -0.816 39.764 31.609 1.00 84.38 332 LYS A N 1
ATOM 2622 C CA . LYS A 1 332 ? -0.854 38.357 31.183 1.00 84.38 332 LYS A CA 1
ATOM 2623 C C . LYS A 1 332 ? 0.277 37.548 31.822 1.00 84.38 332 LYS A C 1
ATOM 2625 O O . LYS A 1 332 ? 0.014 36.525 32.447 1.00 84.38 332 LYS A O 1
ATOM 2630 N N . VAL A 1 333 ? 1.511 38.054 31.766 1.00 84.88 333 VAL A N 1
ATOM 2631 C CA . VAL A 1 333 ? 2.681 37.405 32.385 1.00 84.88 333 VAL A CA 1
ATOM 2632 C C . VAL A 1 333 ? 2.553 37.333 33.912 1.00 84.88 333 VAL A C 1
ATOM 2634 O O . VAL A 1 333 ? 2.965 36.345 34.518 1.00 84.88 333 VAL A O 1
ATOM 2637 N N . GLN A 1 334 ? 1.982 38.354 34.561 1.00 84.06 334 GLN A N 1
ATOM 2638 C CA . GLN A 1 334 ? 1.716 38.323 36.004 1.00 84.06 334 GLN A CA 1
ATOM 2639 C C . GLN A 1 334 ? 0.705 37.233 36.373 1.00 84.06 334 GLN A C 1
ATOM 2641 O O . GLN A 1 334 ? 0.949 36.471 37.307 1.00 84.06 334 GLN A O 1
ATOM 2646 N N . ILE A 1 335 ? -0.392 37.124 35.620 1.00 85.56 335 ILE A N 1
ATOM 2647 C CA . ILE A 1 335 ? -1.410 36.087 35.814 1.00 85.56 335 ILE A CA 1
ATOM 2648 C C . ILE A 1 335 ? -0.804 34.693 35.606 1.00 85.56 335 ILE A C 1
ATOM 2650 O O . ILE A 1 335 ? -0.967 33.826 36.463 1.00 85.56 335 ILE A O 1
ATOM 2654 N N . GLU A 1 336 ? -0.055 34.484 34.521 1.00 82.81 336 GLU A N 1
ATOM 2655 C CA . GLU A 1 336 ? 0.610 33.208 34.226 1.00 82.81 336 GLU A CA 1
ATOM 2656 C C . GLU A 1 336 ? 1.574 32.796 35.351 1.00 82.81 336 GLU A C 1
ATOM 2658 O O . GLU A 1 336 ? 1.536 31.653 35.805 1.00 82.81 336 GLU A O 1
ATOM 2663 N N . LYS A 1 337 ? 2.379 33.735 35.874 1.00 83.19 337 LYS A N 1
ATOM 2664 C CA . LYS A 1 337 ? 3.310 33.473 36.985 1.00 83.19 337 LYS A CA 1
ATOM 2665 C C . LYS A 1 337 ? 2.596 33.173 38.301 1.00 83.19 337 LYS A C 1
ATOM 2667 O O . LYS A 1 337 ? 2.984 32.245 39.010 1.00 83.19 337 LYS A O 1
ATOM 2672 N N . SER A 1 338 ? 1.571 33.941 38.654 1.00 80.12 338 SER A N 1
ATOM 2673 C CA . SER A 1 338 ? 0.863 33.777 39.928 1.00 80.12 338 SER A CA 1
ATOM 2674 C C . SER A 1 338 ? -0.068 32.565 39.952 1.00 80.12 338 SER A C 1
ATOM 2676 O O . SER A 1 338 ? -0.357 32.053 41.030 1.00 80.12 338 SER A O 1
ATOM 2678 N N . CYS A 1 339 ? -0.508 32.085 38.788 1.00 76.75 339 CYS A N 1
ATOM 2679 C CA . CYS A 1 339 ? -1.367 30.910 38.653 1.00 76.75 339 CYS A CA 1
ATOM 2680 C C . CYS A 1 339 ? -0.617 29.667 38.141 1.00 76.75 339 CYS A C 1
ATOM 2682 O O . CYS A 1 339 ? -1.259 28.707 37.701 1.00 76.75 339 CYS A O 1
ATOM 2684 N N . THR A 1 340 ? 0.719 29.648 38.226 1.00 65.06 340 THR A N 1
ATOM 2685 C CA . THR A 1 340 ? 1.553 28.507 37.812 1.00 65.06 340 THR A CA 1
ATOM 2686 C C . THR A 1 340 ? 1.089 27.222 38.514 1.00 65.06 340 THR A C 1
ATOM 2688 O O . THR A 1 340 ? 1.112 27.139 39.739 1.00 65.06 340 THR A O 1
ATOM 2691 N N . GLY A 1 341 ? 0.637 26.227 37.741 1.00 63.56 341 GLY A N 1
ATOM 2692 C CA . GLY A 1 341 ? 0.088 24.956 38.245 1.00 63.56 341 GLY A CA 1
ATOM 2693 C C . GLY A 1 341 ? -1.442 24.820 38.188 1.00 63.56 341 GLY A C 1
ATOM 2694 O O . GLY A 1 341 ? -1.956 23.729 38.408 1.00 63.56 341 GLY A O 1
ATOM 2695 N N . SER A 1 342 ? -2.179 25.879 37.827 1.00 64.69 342 SER A N 1
ATOM 2696 C CA . SER A 1 342 ? -3.656 25.926 37.906 1.00 64.69 342 SER A CA 1
ATOM 2697 C C . SER A 1 342 ? -4.393 25.571 36.599 1.00 64.69 342 SER A C 1
ATOM 2699 O O . SER A 1 342 ? -5.510 26.035 36.390 1.00 64.69 342 SER A O 1
ATOM 2701 N N . GLN A 1 343 ? -3.783 24.792 35.693 1.00 71.62 343 GLN A N 1
ATOM 2702 C CA . GLN A 1 343 ? -4.330 24.484 34.351 1.00 71.62 343 GLN A CA 1
ATOM 2703 C C . GLN A 1 343 ? -4.717 25.729 33.519 1.00 71.62 343 GLN A C 1
ATOM 2705 O O . GLN A 1 343 ? -5.637 25.684 32.705 1.00 71.62 343 GLN A O 1
ATOM 2710 N N . LEU A 1 344 ? -4.021 26.852 33.713 1.00 82.12 344 LEU A N 1
ATOM 2711 C CA . LEU A 1 344 ? -4.192 28.039 32.877 1.00 82.12 344 LEU A CA 1
ATOM 2712 C C . LEU A 1 344 ? -3.513 27.808 31.521 1.00 82.12 344 LEU A C 1
ATOM 2714 O O . LEU A 1 344 ? -2.333 27.459 31.474 1.00 82.12 344 LEU A O 1
ATOM 2718 N N . VAL A 1 345 ? -4.256 28.001 30.431 1.00 82.19 345 VAL A N 1
ATOM 2719 C CA . VAL A 1 345 ? -3.779 27.804 29.056 1.00 82.19 345 VAL A CA 1
ATOM 2720 C C . VAL A 1 345 ? -3.869 29.118 28.294 1.00 82.19 345 VAL A C 1
ATOM 2722 O O . VAL A 1 345 ? -4.940 29.719 28.193 1.00 82.19 345 VAL A O 1
ATOM 2725 N N . SER A 1 346 ? -2.748 29.552 27.727 1.00 82.44 346 SER A N 1
ATOM 2726 C CA . SER A 1 346 ? -2.701 30.730 26.863 1.00 82.44 346 SER A CA 1
ATOM 2727 C C . SER A 1 346 ? -3.162 30.359 25.456 1.00 82.44 346 SER A C 1
ATOM 2729 O O . SER A 1 346 ? -2.674 29.402 24.857 1.00 82.44 346 SER A O 1
ATOM 2731 N N . LEU A 1 347 ? -4.122 31.119 24.939 1.00 81.81 347 LEU A N 1
ATOM 2732 C CA . LEU A 1 347 ? -4.711 30.961 23.615 1.00 81.81 347 LEU A CA 1
ATOM 2733 C C . LEU A 1 347 ? -4.216 32.089 22.679 1.00 81.81 347 LEU A C 1
ATOM 2735 O O . LEU A 1 347 ? -3.659 33.087 23.157 1.00 81.81 347 LEU A O 1
ATOM 2739 N N . PRO A 1 348 ? -4.389 31.947 21.350 1.00 80.75 348 PRO A N 1
ATOM 2740 C CA . PRO A 1 348 ? -4.159 33.032 20.390 1.00 80.75 348 PRO A CA 1
ATOM 2741 C C . PRO A 1 348 ? -4.996 34.289 20.698 1.00 80.75 348 PRO A C 1
ATOM 2743 O O . PRO A 1 348 ? -5.935 34.234 21.489 1.00 80.75 348 PRO A O 1
ATOM 2746 N N . ASP A 1 349 ? -4.661 35.420 20.070 1.00 83.56 349 ASP A N 1
ATOM 2747 C CA . ASP A 1 349 ? -5.433 36.680 20.124 1.00 83.56 349 ASP A CA 1
ATOM 2748 C C . ASP A 1 349 ? -5.684 37.240 21.536 1.00 83.56 349 ASP A C 1
ATOM 2750 O O . ASP A 1 349 ? -6.755 37.767 21.858 1.00 83.56 349 ASP A O 1
ATOM 2754 N N . ASP A 1 350 ? -4.661 37.133 22.386 1.00 85.50 350 ASP A N 1
ATOM 2755 C CA . ASP A 1 350 ? -4.652 37.629 23.764 1.00 85.50 350 ASP A CA 1
ATOM 2756 C C . ASP A 1 350 ? -5.634 36.922 24.707 1.00 85.50 350 ASP A C 1
ATOM 2758 O O . ASP A 1 350 ? -5.935 37.431 25.787 1.00 85.50 350 ASP A O 1
ATOM 2762 N N . TYR A 1 351 ? -6.114 35.731 24.353 1.00 86.44 351 TYR A N 1
ATOM 2763 C CA . TYR A 1 351 ? -6.996 34.960 25.221 1.00 86.44 351 TYR A CA 1
ATOM 2764 C C . TYR A 1 351 ? -6.229 34.075 26.212 1.00 86.44 351 TYR A C 1
ATOM 2766 O O . TYR A 1 351 ? -5.138 33.570 25.942 1.00 86.44 351 TYR A O 1
ATOM 2774 N N . ILE A 1 352 ? -6.833 33.867 27.378 1.00 87.56 352 ILE A N 1
ATOM 2775 C CA . ILE A 1 352 ? -6.454 32.852 28.362 1.00 87.56 352 ILE A CA 1
ATOM 2776 C C . ILE A 1 352 ? -7.693 32.036 28.730 1.00 87.56 352 ILE A C 1
ATOM 2778 O O . ILE A 1 352 ? -8.786 32.591 28.869 1.00 87.56 352 ILE A O 1
ATOM 2782 N N . ALA A 1 353 ? -7.521 30.728 28.898 1.00 87.12 353 ALA A N 1
ATOM 2783 C CA . ALA A 1 353 ? -8.538 29.820 29.412 1.00 87.12 353 ALA A CA 1
ATOM 2784 C C . ALA A 1 353 ? -8.109 29.280 30.780 1.00 87.12 353 ALA A C 1
ATOM 2786 O O . ALA A 1 353 ? -6.944 28.925 30.972 1.00 87.12 353 ALA A O 1
ATOM 2787 N N . PHE A 1 354 ? -9.029 29.247 31.743 1.00 86.50 354 PHE A N 1
ATOM 2788 C CA . PHE A 1 354 ? -8.744 28.813 33.111 1.00 86.50 354 PHE A CA 1
ATOM 2789 C C . PHE A 1 354 ? -9.993 28.250 33.809 1.00 86.50 354 PHE A C 1
ATOM 2791 O O . PHE A 1 354 ? -11.112 28.633 33.462 1.00 86.50 354 PHE A O 1
ATOM 2798 N N . PRO A 1 355 ? -9.835 27.375 34.817 1.00 86.50 355 PRO A N 1
ATOM 2799 C CA . PRO A 1 355 ? -10.968 26.851 35.576 1.00 86.50 355 PRO A CA 1
ATOM 2800 C C . PRO A 1 355 ? -11.717 27.929 36.378 1.00 86.50 355 PRO A C 1
ATOM 2802 O O . PRO A 1 355 ? -11.090 28.828 36.943 1.00 86.50 355 PRO A O 1
ATOM 2805 N N . CYS A 1 356 ? -13.040 27.803 36.536 1.00 83.50 356 CYS A N 1
ATOM 2806 C CA . CYS A 1 356 ? -13.887 28.718 37.320 1.00 83.50 356 CYS A CA 1
ATOM 2807 C C . CYS A 1 356 ? -13.334 29.008 38.729 1.00 83.50 356 CYS A C 1
ATOM 2809 O O . CYS A 1 356 ? -13.367 30.152 39.188 1.00 83.50 356 CYS A O 1
ATOM 2811 N N . GLY A 1 357 ? -12.758 28.002 39.398 1.00 83.81 357 GLY A N 1
ATOM 2812 C CA . GLY A 1 357 ? -12.165 28.142 40.734 1.00 83.81 357 GLY A CA 1
ATOM 2813 C C . GLY A 1 357 ? -10.956 29.087 40.812 1.00 83.81 357 GLY A C 1
ATOM 2814 O O . GLY A 1 357 ? -10.640 29.587 41.888 1.00 83.81 357 GLY A O 1
ATOM 2815 N N . VAL A 1 358 ? -10.305 29.382 39.682 1.00 85.81 358 VAL A N 1
ATOM 2816 C CA . VAL A 1 358 ? -9.134 30.276 39.595 1.00 85.81 358 VAL A CA 1
ATOM 2817 C C . VAL A 1 358 ? -9.555 31.744 39.410 1.00 85.81 358 VAL A C 1
ATOM 2819 O O . VAL A 1 358 ? -8.763 32.661 39.642 1.00 85.81 358 VAL A O 1
ATOM 2822 N N . LEU A 1 359 ? -10.826 31.999 39.071 1.00 86.12 359 LEU A N 1
ATOM 2823 C CA . LEU A 1 359 ? -11.352 33.344 38.832 1.00 86.12 359 LEU A CA 1
ATOM 2824 C C . LEU A 1 359 ? -11.094 34.326 39.995 1.00 86.12 359 LEU A C 1
ATOM 2826 O O . LEU A 1 359 ? -10.631 35.431 39.710 1.00 86.12 359 LEU A O 1
ATOM 2830 N N . PRO A 1 360 ? -11.318 33.986 41.284 1.00 86.69 360 PRO A N 1
ATOM 2831 C CA . PRO A 1 360 ? -11.088 34.930 42.382 1.00 86.69 360 PRO A CA 1
ATOM 2832 C C . PRO A 1 360 ? -9.621 35.366 42.505 1.00 86.69 360 PRO A C 1
ATOM 2834 O O . PRO A 1 360 ? -9.336 36.525 42.813 1.00 86.69 360 PRO A O 1
ATOM 2837 N N . ALA A 1 361 ? -8.681 34.457 42.226 1.00 85.94 361 ALA A N 1
ATOM 2838 C CA . ALA A 1 361 ? -7.252 34.753 42.257 1.00 85.94 361 ALA A CA 1
ATOM 2839 C C . ALA A 1 361 ? -6.863 35.724 41.134 1.00 85.94 361 ALA A C 1
ATOM 2841 O O . ALA A 1 361 ? -6.189 36.723 41.387 1.00 85.94 361 ALA A O 1
ATOM 2842 N N . ILE A 1 362 ? -7.366 35.488 39.918 1.00 86.19 362 ILE A N 1
ATOM 2843 C CA . ILE A 1 362 ? -7.155 36.384 38.774 1.00 86.19 362 ILE A CA 1
ATOM 2844 C C . ILE A 1 362 ? -7.776 37.756 39.050 1.00 86.19 362 ILE A C 1
ATOM 2846 O O . ILE A 1 362 ? -7.126 38.774 38.829 1.00 86.19 362 ILE A O 1
ATOM 2850 N N . GLN A 1 363 ? -8.991 37.811 39.606 1.00 86.56 363 GLN A N 1
ATOM 2851 C CA . GLN A 1 363 ? -9.651 39.076 39.949 1.00 86.56 363 GLN A CA 1
ATOM 2852 C C . GLN A 1 363 ? -8.823 39.924 40.919 1.00 86.56 363 GLN A C 1
ATOM 2854 O O . GLN A 1 363 ? -8.713 41.138 40.741 1.00 86.56 363 GLN A O 1
ATOM 2859 N N . LYS A 1 364 ? -8.199 39.282 41.913 1.00 86.25 364 LYS A N 1
ATOM 2860 C CA . LYS A 1 364 ? -7.318 39.950 42.874 1.00 86.25 364 LYS A CA 1
ATOM 2861 C C . LYS A 1 364 ? -6.071 40.534 42.204 1.00 86.25 364 LYS A C 1
ATOM 2863 O O . LYS A 1 364 ? -5.700 41.658 42.522 1.00 86.25 364 LYS A O 1
ATOM 2868 N N . ILE A 1 365 ? -5.452 39.800 41.276 1.00 86.88 365 ILE A N 1
ATOM 2869 C CA . ILE A 1 365 ? -4.270 40.260 40.524 1.00 86.88 365 ILE A CA 1
ATOM 2870 C C . ILE A 1 365 ? -4.637 41.446 39.632 1.00 86.88 365 ILE A C 1
ATOM 2872 O O . ILE A 1 365 ? -3.991 42.486 39.693 1.00 86.88 365 ILE A O 1
ATOM 2876 N N . VAL A 1 366 ? -5.718 41.322 38.858 1.00 86.62 366 VAL A N 1
ATOM 2877 C CA . VAL A 1 366 ? -6.191 42.378 37.950 1.00 86.62 366 VAL A CA 1
ATOM 2878 C C . VAL A 1 366 ? -6.514 43.661 38.724 1.00 86.62 366 VAL A C 1
ATOM 2880 O O . VAL A 1 366 ? -6.102 44.742 38.306 1.00 86.62 366 VAL A O 1
ATOM 2883 N N . GLY A 1 367 ? -7.181 43.541 39.880 1.00 84.00 367 GLY A N 1
ATOM 2884 C CA . GLY A 1 367 ? -7.472 44.675 40.758 1.00 84.00 367 GLY A CA 1
ATOM 2885 C C . GLY A 1 367 ? -6.221 45.304 41.381 1.00 84.00 367 GLY A C 1
ATOM 2886 O O . GLY A 1 367 ? -6.115 46.527 41.419 1.00 84.00 367 GLY A O 1
ATOM 2887 N N . ALA A 1 368 ? -5.252 44.494 41.820 1.00 82.88 368 ALA A N 1
ATOM 2888 C CA . ALA A 1 368 ? -3.983 44.984 42.367 1.00 82.88 368 ALA A CA 1
ATOM 2889 C C . ALA A 1 368 ? -3.128 45.715 41.317 1.00 82.88 368 ALA A C 1
ATOM 2891 O O . ALA A 1 368 ? -2.452 46.686 41.646 1.00 82.88 368 ALA A O 1
ATOM 2892 N N . SER A 1 369 ? -3.203 45.287 40.057 1.00 80.06 369 SER A N 1
ATOM 2893 C CA . SER A 1 369 ? -2.513 45.917 38.927 1.00 80.06 369 SER A CA 1
ATOM 2894 C C . SER A 1 369 ? -3.278 47.117 38.336 1.00 80.06 369 SER A C 1
ATOM 2896 O O . SER A 1 369 ? -2.859 47.665 37.323 1.00 80.06 369 SER A O 1
ATOM 2898 N N . GLY A 1 370 ? -4.388 47.549 38.952 1.00 81.56 370 GLY A N 1
ATOM 2899 C CA . GLY A 1 370 ? -5.135 48.752 38.556 1.00 81.56 370 GLY A CA 1
ATOM 2900 C C . GLY A 1 370 ? -6.018 48.596 37.312 1.00 81.56 370 GLY A C 1
ATOM 2901 O O . GLY A 1 370 ? -6.479 49.591 36.754 1.00 81.56 370 GLY A O 1
ATOM 2902 N N . HIS A 1 371 ? -6.275 47.365 36.869 1.00 83.81 371 HIS A N 1
ATOM 2903 C CA . HIS A 1 371 ? -7.114 47.079 35.707 1.00 83.81 371 HIS A CA 1
ATOM 2904 C C . HIS A 1 371 ? -8.566 46.776 36.114 1.00 83.81 371 HIS A C 1
ATOM 2906 O O . HIS A 1 371 ? -8.860 46.355 37.232 1.00 83.81 371 HIS A O 1
ATOM 2912 N N . VAL A 1 372 ? -9.500 46.964 35.175 1.00 80.00 372 VAL A N 1
ATOM 2913 C CA . VAL A 1 372 ? -10.939 46.740 35.387 1.00 80.00 372 VAL A CA 1
ATOM 2914 C C . VAL A 1 372 ? -11.410 45.524 34.599 1.00 80.00 372 VAL A C 1
ATOM 2916 O O . VAL A 1 372 ? -11.086 45.363 33.423 1.00 80.00 372 VAL A O 1
ATOM 2919 N N . ILE A 1 373 ? -12.230 44.690 35.235 1.00 82.69 373 ILE A N 1
ATOM 2920 C CA . ILE A 1 373 ? -12.776 43.475 34.630 1.00 82.69 373 ILE A CA 1
ATOM 2921 C C . ILE A 1 373 ? -14.097 43.795 33.947 1.00 82.69 373 ILE A C 1
ATOM 2923 O O . ILE A 1 373 ? -15.069 44.183 34.594 1.00 82.69 373 ILE A O 1
ATOM 2927 N N . LYS A 1 374 ? -14.146 43.577 32.633 1.00 82.50 374 LYS A N 1
ATOM 2928 C CA . LYS A 1 374 ? -15.378 43.646 31.847 1.00 82.50 374 LYS A CA 1
ATOM 2929 C C . LYS A 1 374 ? -15.918 42.234 31.661 1.00 82.50 374 LYS A C 1
ATOM 2931 O O . LYS A 1 374 ? -15.258 41.397 31.055 1.00 82.50 374 LYS A O 1
ATOM 2936 N N . LYS A 1 375 ? -17.115 41.967 32.183 1.00 80.88 375 LYS A N 1
ATOM 2937 C CA . LYS A 1 375 ? -17.827 40.711 31.926 1.00 80.88 375 LYS A CA 1
ATOM 2938 C C . LYS A 1 375 ? -18.636 40.872 30.643 1.00 80.88 375 LYS A C 1
ATOM 2940 O O . LYS A 1 375 ? -19.556 41.687 30.614 1.00 80.88 375 LYS A O 1
ATOM 2945 N N . ALA A 1 376 ? -18.296 40.119 29.602 1.00 72.31 376 ALA A N 1
ATOM 2946 C CA . ALA A 1 376 ? -19.194 39.952 28.467 1.00 72.31 376 ALA A CA 1
ATOM 2947 C C . ALA A 1 376 ? -20.380 39.091 28.928 1.00 72.31 376 ALA A C 1
ATOM 2949 O O . ALA A 1 376 ? -20.177 38.060 29.570 1.00 72.31 376 ALA A O 1
ATOM 2950 N N . ARG A 1 377 ? -21.615 39.533 28.672 1.00 50.31 377 ARG A N 1
ATOM 2951 C CA . ARG A 1 377 ? -22.772 38.635 28.750 1.00 50.31 377 ARG A CA 1
ATOM 2952 C C . ARG A 1 377 ? -22.790 37.843 27.447 1.00 50.31 377 ARG A C 1
ATOM 2954 O O . ARG A 1 377 ? -22.688 38.454 26.388 1.00 50.31 377 ARG A O 1
ATOM 2961 N N . ASN A 1 378 ? -22.882 36.520 27.539 1.00 50.28 378 ASN A N 1
ATOM 2962 C CA . ASN A 1 378 ? -23.271 35.712 26.390 1.00 50.28 378 ASN A CA 1
ATOM 2963 C C . ASN A 1 378 ? -24.753 36.017 26.139 1.00 50.28 378 ASN A C 1
ATOM 2965 O O . ASN A 1 378 ? -25.570 35.747 27.022 1.00 50.28 378 ASN A O 1
ATOM 2969 N N . GLU A 1 379 ? -25.066 36.659 25.016 1.00 33.72 379 GLU A N 1
ATOM 2970 C CA . GLU A 1 379 ? -26.422 36.659 24.450 1.00 33.72 379 GLU A CA 1
ATOM 2971 C C . GLU A 1 379 ? -26.659 35.368 23.668 1.00 33.72 379 GLU A C 1
ATOM 2973 O O . GLU A 1 379 ? -25.701 34.905 23.001 1.00 33.72 379 GLU A O 1
#